Protein 4PED (pdb70)

Nearest PDB structures (foldseek):
  4ped-assembly1_A  TM=1.001E+00  e=1.021E-56  Homo sapiens
  7udq-assembly2_B  TM=9.264E-01  e=1.148E-46  Homo sapiens
  7udp-assembly1_A  TM=9.203E-01  e=2.666E-45  Homo sapiens
  7udq-assembly1_A  TM=9.128E-01  e=1.378E-44  Homo sapiens
  5yk2-assembly1_A  TM=6.974E-01  e=4.773E-14  Mycobacterium tuberculosis H37Rv

Sequence (372 aa):
ANAERIVRTLCKVRGAALKLGQLSIIQDDAFINPHLAKIFERVRQSADFPLKQKTLNNDLGPNWRDKLEYFEERPFAAASIGQVHLARKGGREVAKIQYPGVAQSINSSDVNNLAVLNSNLPEGLFPEHLIDVLRRELALECDYQREAACARKFRDLLKGHPFFYYVPEIVDELCSPHVLTTELVSGFPLDQAEGLSQEIRNEICYNILVLCLRELFEFHFQQTDPNWWSNFFYDPQQHKVALLDFGATREYDRSFTTDLYIQIIRAAADRDRETVRAKSIEKFLTGYEVKVEDAHLDAILILGEAFASDEPFDFGTQQSTTEKIHNLLIPVLRHRLVPPPEETYSLHRKGGS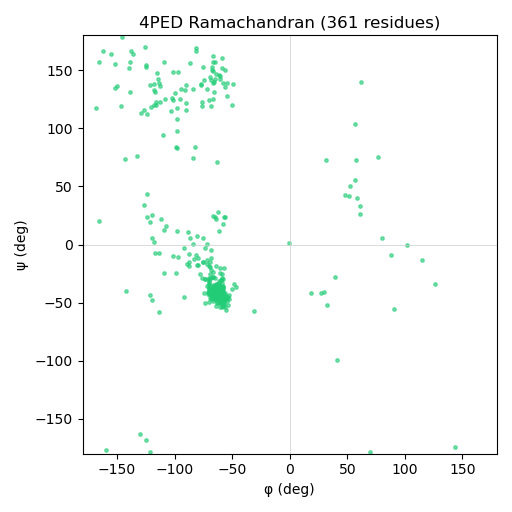FLICSSKLKARFPCKAFEEAYSNYCKRQ

Radius of gyration: 20.47 Å; Cα contacts (8 Å, |Δi|>4): 627; chains: 1; bounding box: 42×58×46 Å

Foldseek 3Di:
DDQVVLLVLCLVLQLLVVLLCLLVLAPALAHDNSRNVSNVSNWQCLQPDQVLPQCCVWVNPPPCVVFPFWASGFPTDDRQWTKTWTAVVGFIKMIFGRPPCLPCLLVSLVSNVSVVVVDGPLDDSVLVRPLSSVQSNQQQAQVVFLVLLVVVQVVCPPPLAEHEFAWDVVQDGSGTTMGGDDAAQQLSRCLPDDQVLLQVVLLVLVVVLLCCLQPVLKALSQPSSQWGQDPVSNHTYRYGRGPMDHDDCVVSVLVLQLLVCLLVVNLVSVLVSCCCVLPVNPDDPVSVLQSVLSNLSSVLQNDQFKDFLQDSVNLNSLSSSLSSSDDDPDDDDSVVSSVSNSSSSSNSSNSSRHIGHNNVSVVSVVVNVVVD

Structure (mmCIF, N/CA/C/O backbone):
data_4PED
#
_entry.id   4PED
#
_cell.length_a   148.671
_cell.length_b   54.557
_cell.length_c   45.009
_cell.angle_alpha   90.00
_cell.angle_beta   94.00
_cell.angle_gamma   90.00
#
_symmetry.space_group_name_H-M   'C 1 2 1'
#
loop_
_entity.id
_entity.type
_entity.pdbx_description
1 polymer 'Chaperone activity of bc1 complex-like, mitochondrial'
2 non-polymer 'SULFATE ION'
3 water water
#
loop_
_atom_site.group_PDB
_atom_site.id
_atom_site.type_symbol
_atom_site.label_atom_id
_atom_site.label_alt_id
_atom_site.label_comp_id
_atom_site.label_asym_id
_atom_site.label_entity_id
_atom_site.label_seq_id
_atom_site.pdbx_PDB_ins_code
_atom_site.Cartn_x
_atom_site.Cartn_y
_atom_site.Cartn_z
_atom_site.occupancy
_atom_site.B_iso_or_equiv
_atom_site.auth_seq_id
_atom_site.auth_comp_id
_atom_site.auth_asym_id
_atom_site.auth_atom_id
_atom_site.pdbx_PDB_model_num
ATOM 1 N N . ALA A 1 4 ? 66.053 22.355 37.699 1.00 31.36 258 ALA A N 1
ATOM 2 C CA . ALA A 1 4 ? 65.959 21.093 38.436 1.00 33.37 258 ALA A CA 1
ATOM 3 C C . ALA A 1 4 ? 67.001 20.088 37.924 1.00 31.38 258 ALA A C 1
ATOM 4 O O . ALA A 1 4 ? 67.344 20.136 36.752 1.00 23.49 258 ALA A O 1
ATOM 6 N N . ASN A 1 5 ? 67.501 19.186 38.781 1.00 25.11 259 ASN A N 1
ATOM 7 C CA . ASN A 1 5 ? 68.546 18.224 38.351 1.00 23.94 259 ASN A CA 1
ATOM 8 C C . ASN A 1 5 ? 68.082 17.140 37.385 1.00 23.41 259 ASN A C 1
ATOM 9 O O . ASN A 1 5 ? 67.183 16.349 37.695 1.00 23.54 259 ASN A O 1
ATOM 19 N N . ALA A 1 6 ? 68.752 17.040 36.240 1.00 16.96 260 ALA A N 1
ATOM 20 C CA . ALA A 1 6 ? 68.273 16.141 35.182 1.00 15.57 260 ALA A CA 1
ATOM 21 C C . ALA A 1 6 ? 68.238 14.650 35.520 1.00 14.39 260 ALA A C 1
ATOM 22 O O . ALA A 1 6 ? 67.233 13.990 35.224 1.00 13.90 260 ALA A O 1
ATOM 29 N N . GLU A 1 7 ? 69.316 14.083 36.061 1.00 12.31 261 GLU A N 1
ATOM 30 C CA . GLU A 1 7 ? 69.367 12.623 36.221 1.00 16.08 261 GLU A CA 1
ATOM 31 C C . GLU A 1 7 ? 68.375 12.150 37.307 1.00 12.63 261 GLU A C 1
ATOM 32 O O . GLU A 1 7 ? 67.853 11.047 37.221 1.00 11.56 261 GLU A O 1
ATOM 44 N N . ARG A 1 8 ? 68.116 13.004 38.300 1.00 15.37 262 ARG A N 1
ATOM 45 C CA . ARG A 1 8 ? 67.088 12.737 39.314 1.00 16.33 262 ARG A CA 1
ATOM 46 C C . ARG A 1 8 ? 65.689 12.620 38.665 1.00 13.94 262 ARG A C 1
ATOM 47 O O . ARG A 1 8 ? 64.923 11.683 38.948 1.00 16.75 262 ARG A O 1
ATOM 68 N N . ILE A 1 9 ? 65.359 13.562 37.789 1.00 13.26 263 ILE A N 1
ATOM 69 C CA . ILE A 1 9 ? 64.115 13.500 37.023 1.00 11.97 263 ILE A CA 1
ATOM 70 C C . ILE A 1 9 ? 64.094 12.254 36.119 1.00 12.86 263 ILE A C 1
ATOM 71 O O . ILE A 1 9 ? 63.073 11.529 36.060 1.00 10.69 263 ILE A O 1
ATOM 87 N N . VAL A 1 10 ? 65.205 11.982 35.428 1.00 11.65 264 VAL A N 1
ATOM 88 C CA . VAL A 1 10 ? 65.276 10.803 34.561 1.00 8.43 264 VAL A CA 1
ATOM 89 C C . VAL A 1 10 ? 65.000 9.523 35.348 1.00 8.73 264 VAL A C 1
ATOM 90 O O . VAL A 1 10 ? 64.219 8.692 34.911 1.00 10.77 264 VAL A O 1
ATOM 103 N N . ARG A 1 11 ? 65.620 9.397 36.518 1.00 9.45 265 ARG A N 1
ATOM 104 C CA . ARG A 1 11 ? 65.442 8.228 37.355 1.00 9.91 265 ARG A CA 1
ATOM 105 C C . ARG A 1 11 ? 63.971 8.072 37.754 1.00 10.30 265 ARG A C 1
ATOM 106 O O . ARG A 1 11 ? 63.429 6.967 37.693 1.00 14.30 265 ARG A O 1
ATOM 127 N N . THR A 1 12 ? 63.328 9.164 38.152 1.00 14.46 266 THR A N 1
ATOM 128 C CA . THR A 1 12 ? 61.919 9.057 38.542 1.00 10.87 266 THR A CA 1
ATOM 129 C C . THR A 1 12 ? 61.017 8.791 37.337 1.00 13.08 266 THR A C 1
ATOM 130 O O . THR A 1 12 ? 60.108 7.966 37.407 1.00 15.31 266 THR A O 1
ATOM 141 N N . LEU A 1 13 ? 61.262 9.448 36.212 1.00 12.58 267 LEU A N 1
ATOM 142 C CA . LEU A 1 13 ? 60.501 9.124 34.995 1.00 10.31 267 LEU A CA 1
ATOM 143 C C . LEU A 1 13 ? 60.679 7.673 34.518 1.00 15.07 267 LEU A C 1
ATOM 144 O O . LEU A 1 13 ? 59.743 7.070 33.994 1.00 10.61 267 LEU A O 1
ATOM 160 N N . CYS A 1 14 ? 61.865 7.097 34.685 1.00 10.37 268 CYS A N 1
ATOM 161 C CA . CYS A 1 14 ? 62.053 5.702 34.302 1.00 12.44 268 CYS A CA 1
ATOM 162 C C . CYS A 1 14 ? 61.117 4.731 35.052 1.00 11.85 268 CYS A C 1
ATOM 163 O O . CYS A 1 14 ? 60.711 3.737 34.478 1.00 13.53 268 CYS A O 1
ATOM 171 N N . LYS A 1 15 ? 60.727 5.027 36.297 1.00 10.44 269 LYS A N 1
ATOM 172 C CA . LYS A 1 15 ? 59.801 4.154 37.035 1.00 13.66 269 LYS A CA 1
ATOM 173 C C . LYS A 1 15 ? 58.400 4.152 36.400 1.00 14.60 269 LYS A C 1
ATOM 174 O O . LYS A 1 15 ? 57.626 3.217 36.602 1.00 13.82 269 LYS A O 1
ATOM 193 N N . VAL A 1 16 ? 58.093 5.218 35.671 1.00 12.44 270 VAL A N 1
ATOM 194 C CA . VAL A 1 16 ? 56.841 5.335 34.940 1.00 10.03 270 VAL A CA 1
ATOM 195 C C . VAL A 1 16 ? 57.094 5.606 33.444 1.00 8.89 270 VAL A C 1
ATOM 196 O O . VAL A 1 16 ? 56.440 6.436 32.818 1.00 7.89 270 VAL A O 1
ATOM 209 N N . ARG A 1 17 ? 58.042 4.889 32.869 1.00 8.36 271 ARG A N 1
ATOM 210 C CA . ARG A 1 17 ? 58.537 5.231 31.537 1.00 7.57 271 ARG A CA 1
ATOM 211 C C . ARG A 1 17 ? 57.451 5.099 30.470 1.00 7.50 271 ARG A C 1
ATOM 212 O O . ARG A 1 17 ? 57.406 5.884 29.527 1.00 7.87 271 ARG A O 1
ATOM 233 N N . GLY A 1 18 ? 56.543 4.136 30.624 1.00 9.06 272 GLY A N 1
ATOM 234 C CA . GLY A 1 18 ? 55.475 3.951 29.656 1.00 8.17 272 GLY A CA 1
ATOM 235 C C . GLY A 1 18 ? 54.597 5.173 29.557 1.00 8.33 272 GLY A C 1
ATOM 236 O O . GLY A 1 18 ? 54.348 5.706 28.460 1.00 8.34 272 GLY A O 1
ATOM 240 N N . ALA A 1 19 ? 54.157 5.652 30.717 1.00 8.09 273 ALA A N 1
ATOM 241 C CA . ALA A 1 19 ? 53.337 6.831 30.764 1.00 8.09 273 ALA A CA 1
ATOM 242 C C . ALA A 1 19 ? 54.117 8.059 30.263 1.00 7.91 273 ALA A C 1
ATOM 243 O O . ALA A 1 19 ? 53.587 8.885 29.521 1.00 7.54 273 ALA A O 1
ATOM 250 N N . ALA A 1 20 ? 55.364 8.198 30.709 1.00 7.22 274 ALA A N 1
ATOM 251 C CA . ALA A 1 20 ? 56.182 9.348 30.328 1.00 8.92 274 ALA A CA 1
ATOM 252 C C . ALA A 1 20 ? 56.362 9.453 28.813 1.00 6.53 274 ALA A C 1
ATOM 253 O O . ALA A 1 20 ? 56.124 10.506 28.226 1.00 8.19 274 ALA A O 1
ATOM 260 N N . LEU A 1 21 ? 56.837 8.382 28.186 1.00 6.54 275 LEU A N 1
ATOM 261 C CA . LEU A 1 21 ? 57.103 8.385 26.773 1.00 6.77 275 LEU A CA 1
ATOM 262 C C . LEU A 1 21 ? 55.825 8.545 25.944 1.00 6.63 275 LEU A C 1
ATOM 263 O O . LEU A 1 21 ? 55.846 9.217 24.904 1.00 6.64 275 LEU A O 1
ATOM 279 N N . LYS A 1 22 ? 54.732 7.931 26.371 1.00 7.00 276 LYS A N 1
ATOM 280 C CA . LYS A 1 22 ? 53.450 8.114 25.679 1.00 7.35 276 LYS A CA 1
ATOM 281 C C . LYS A 1 22 ? 53.034 9.576 25.727 1.00 7.25 276 LYS A C 1
ATOM 282 O O . LYS A 1 22 ? 52.634 10.157 24.721 1.00 7.36 276 LYS A O 1
ATOM 301 N N . LEU A 1 23 ? 53.139 10.201 26.892 1.00 7.14 277 LEU A N 1
ATOM 302 C CA . LEU A 1 23 ? 52.804 11.613 26.994 1.00 8.59 277 LEU A CA 1
ATOM 303 C C . LEU A 1 23 ? 53.724 12.452 26.096 1.00 8.76 277 LEU A C 1
ATOM 304 O O . LEU A 1 23 ? 53.293 13.404 25.443 1.00 7.49 277 LEU A O 1
ATOM 320 N N . GLY A 1 24 ? 54.997 12.088 26.065 1.00 7.57 278 GLY A N 1
ATOM 321 C CA . GLY A 1 24 ? 55.947 12.711 25.165 1.00 7.64 278 GLY A CA 1
ATOM 322 C C . GLY A 1 24 ? 55.528 12.716 23.711 1.00 8.86 278 GLY A C 1
ATOM 323 O O . GLY A 1 24 ? 55.701 13.700 23.000 1.00 8.59 278 GLY A O 1
ATOM 327 N N . GLN A 1 25 ? 54.997 11.585 23.263 1.00 6.63 279 GLN A N 1
ATOM 328 C CA . GLN A 1 25 ? 54.486 11.445 21.915 1.00 7.36 279 GLN A CA 1
ATOM 329 C C . GLN A 1 25 ? 53.274 12.354 21.687 1.00 9.62 279 GLN A C 1
ATOM 330 O O . GLN A 1 25 ? 53.166 13.025 20.648 1.00 9.00 279 GLN A O 1
ATOM 354 N N . LEU A 1 27 ? 52.483 15.127 23.320 1.00 7.40 281 LEU A N 1
ATOM 355 C CA . LEU A 1 27 ? 52.821 16.545 23.436 1.00 7.40 281 LEU A CA 1
ATOM 356 C C . LEU A 1 27 ? 53.934 16.995 22.515 1.00 7.19 281 LEU A C 1
ATOM 357 O O . LEU A 1 27 ? 54.351 18.153 22.548 1.00 8.62 281 LEU A O 1
ATOM 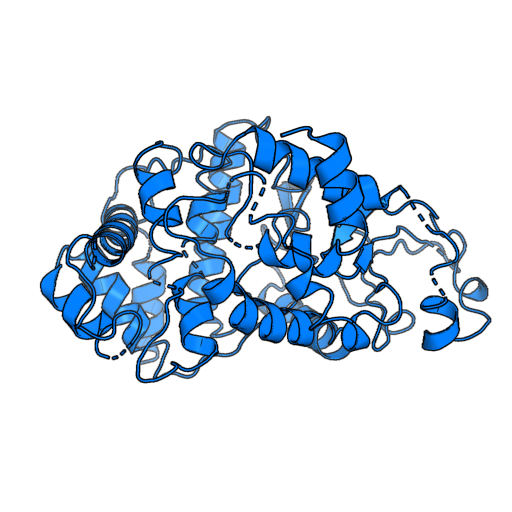373 N N . SER A 1 28 ? 54.441 16.067 21.699 1.00 7.51 282 SER A N 1
ATOM 374 C CA . SER A 1 28 ? 55.590 16.321 20.839 1.00 9.94 282 SER A CA 1
ATOM 375 C C . SER A 1 28 ? 56.803 16.889 21.610 1.00 6.91 282 SER A C 1
ATOM 376 O O . SER A 1 28 ? 57.427 17.875 21.199 1.00 6.97 282 SER A O 1
ATOM 384 N N . ILE A 1 29 ? 57.159 16.212 22.702 1.00 6.41 283 ILE A N 1
ATOM 385 C CA A ILE A 1 29 ? 58.338 16.553 23.472 0.47 7.71 283 ILE A CA 1
ATOM 386 C CA B ILE A 1 29 ? 58.344 16.551 23.470 0.53 8.25 283 ILE A CA 1
ATOM 387 C C . ILE A 1 29 ? 59.543 16.040 22.690 1.00 13.25 283 ILE A C 1
ATOM 388 O O . ILE A 1 29 ? 59.743 14.852 22.540 1.00 14.00 283 ILE A O 1
ATOM 417 N N . GLN A 1 30 ? 60.325 16.968 22.172 1.00 6.47 284 GLN A N 1
ATOM 418 C CA . GLN A 1 30 ? 61.430 16.661 21.289 1.00 9.32 284 GLN A CA 1
ATOM 419 C C . GLN A 1 30 ? 62.352 17.891 21.256 1.00 7.75 284 GLN A C 1
ATOM 420 O O . GLN A 1 30 ? 61.946 18.989 21.638 1.00 10.33 284 GLN A O 1
ATOM 434 N N . ASP A 1 31 ? 63.556 17.716 20.725 1.00 8.58 285 ASP A N 1
ATOM 435 C CA . ASP A 1 31 ? 64.509 18.812 20.617 1.00 8.22 285 ASP A CA 1
ATOM 436 C C . ASP A 1 31 ? 64.196 19.642 19.378 1.00 15.05 285 ASP A C 1
ATOM 437 O O . ASP A 1 31 ? 64.748 19.404 18.317 1.00 20.55 285 ASP A O 1
ATOM 446 N N . ASP A 1 32 ? 63.256 20.572 19.504 1.00 9.54 286 ASP A N 1
ATOM 447 C CA . ASP A 1 32 ? 62.953 21.508 18.430 1.00 12.81 286 ASP A CA 1
ATOM 448 C C . ASP A 1 32 ? 63.060 22.937 18.948 1.00 12.53 286 ASP A C 1
ATOM 449 O O . ASP A 1 32 ? 63.584 23.172 20.060 1.00 16.83 286 ASP A O 1
ATOM 458 N N . ALA A 1 33 ? 62.583 23.900 18.164 1.00 10.27 287 ALA A N 1
ATOM 459 C CA . ALA A 1 33 ? 62.746 25.322 18.540 1.00 17.58 287 ALA A CA 1
ATOM 460 C C . ALA A 1 33 ? 61.940 25.792 19.781 1.00 19.87 287 ALA A C 1
ATOM 461 O O . ALA A 1 33 ? 62.099 26.927 20.243 1.00 20.23 287 ALA A O 1
ATOM 468 N N . PHE A 1 34 ? 61.102 24.935 20.344 1.00 14.05 288 PHE A N 1
ATOM 469 C CA . PHE A 1 34 ? 60.089 25.391 21.295 1.00 10.14 288 PHE A CA 1
ATOM 470 C C . PHE A 1 34 ? 60.226 24.730 22.657 1.00 10.44 288 PHE A C 1
ATOM 471 O O . PHE A 1 34 ? 60.093 25.384 23.688 1.00 10.05 288 PHE A O 1
ATOM 488 N N . ILE A 1 35 ? 60.456 23.420 22.658 1.00 9.58 289 ILE A N 1
ATOM 489 C CA . ILE A 1 35 ? 60.488 22.652 23.890 1.00 7.85 289 ILE A CA 1
ATOM 490 C C . ILE A 1 35 ? 61.729 23.054 24.705 1.00 8.05 289 ILE A C 1
ATOM 491 O O . ILE A 1 35 ? 62.773 23.319 24.146 1.00 9.44 289 ILE A O 1
ATOM 507 N N . ASN A 1 36 ? 61.582 23.126 26.021 1.00 10.10 290 ASN A N 1
ATOM 508 C CA . ASN A 1 36 ? 62.708 23.335 26.929 1.00 12.65 290 ASN A CA 1
ATOM 509 C C . ASN A 1 36 ? 63.836 22.348 26.608 1.00 9.61 290 ASN A C 1
ATOM 510 O O . ASN A 1 36 ? 63.623 21.138 26.674 1.00 8.69 290 ASN A O 1
ATOM 521 N N . PRO A 1 37 ? 65.034 22.846 26.256 1.00 11.61 291 PRO A N 1
ATOM 522 C CA . PRO A 1 37 ? 66.073 21.891 25.832 1.00 9.05 291 PRO A CA 1
ATOM 523 C C . PRO A 1 37 ? 66.452 20.871 26.940 1.00 12.00 291 PRO A C 1
ATOM 524 O O . PRO A 1 37 ? 66.827 19.708 26.641 1.00 11.24 291 PRO A O 1
ATOM 535 N N . HIS A 1 38 ? 66.398 21.302 28.194 1.00 11.47 292 HIS A N 1
ATOM 536 C CA . HIS A 1 38 ? 66.643 20.373 29.306 1.00 13.93 292 HIS A CA 1
ATOM 537 C C . HIS A 1 38 ? 65.598 19.271 29.337 1.00 9.45 292 HIS A C 1
ATOM 538 O O . HIS A 1 38 ? 65.928 18.119 29.608 1.00 12.63 292 HIS A O 1
ATOM 552 N N . LEU A 1 39 ? 64.346 19.618 29.036 1.00 9.55 293 LEU A N 1
ATOM 553 C CA . LEU A 1 39 ? 63.273 18.626 29.013 1.00 8.20 293 LEU A CA 1
ATOM 554 C C . LEU A 1 39 ? 63.440 17.653 27.871 1.00 8.80 293 LEU A C 1
ATOM 555 O O . LEU A 1 39 ? 63.258 16.474 28.055 1.00 10.19 293 LEU A O 1
ATOM 571 N N . ALA A 1 40 ? 63.776 18.161 26.683 1.00 7.69 294 ALA A N 1
ATOM 572 C CA . ALA A 1 40 ? 63.990 17.307 25.534 1.00 8.80 294 ALA A CA 1
ATOM 573 C C . ALA A 1 40 ? 65.120 16.300 25.843 1.00 7.52 294 ALA A C 1
ATOM 574 O O . ALA A 1 40 ? 65.001 15.117 25.513 1.00 9.56 294 ALA A O 1
ATOM 581 N N . LYS A 1 41 ? 66.194 16.783 26.474 1.00 8.50 295 LYS A N 1
ATOM 582 C CA . LYS A 1 41 ? 67.343 15.915 26.748 1.00 10.18 295 LYS A CA 1
ATOM 583 C C . LYS A 1 41 ? 66.978 14.834 27.768 1.00 12.78 295 LYS A C 1
ATOM 584 O O . LYS A 1 41 ? 67.423 13.696 27.653 1.00 10.55 295 LYS A O 1
ATOM 603 N N . ILE A 1 42 ? 66.183 15.219 28.762 1.00 9.56 296 ILE A N 1
ATOM 604 C CA . ILE A 1 42 ? 65.669 14.289 29.770 1.00 12.05 296 ILE A CA 1
ATOM 605 C C . ILE A 1 42 ? 64.844 13.196 29.103 1.00 13.69 296 ILE A C 1
ATOM 606 O O . ILE A 1 42 ? 65.030 12.009 29.384 1.00 7.96 296 ILE A O 1
ATOM 622 N N . PHE A 1 43 ? 63.944 13.577 28.202 1.00 10.27 297 PHE A N 1
ATOM 623 C CA . PHE A 1 43 ? 63.152 12.568 27.518 1.00 8.00 297 PHE A CA 1
ATOM 624 C C . PHE A 1 43 ? 64.009 11.664 26.631 1.00 10.84 297 PHE A C 1
ATOM 625 O O . PHE A 1 43 ? 63.726 10.461 26.565 1.00 10.23 297 PHE A O 1
ATOM 642 N N . GLU A 1 44 ? 65.058 12.191 25.978 1.00 7.57 298 GLU A N 1
ATOM 643 C CA . GLU A 1 44 ? 65.988 11.330 25.245 1.00 9.34 298 GLU A CA 1
ATOM 644 C C . GLU A 1 44 ? 66.656 10.325 26.165 1.00 11.17 298 GLU A C 1
ATOM 645 O O . GLU A 1 44 ? 66.806 9.137 25.831 1.00 11.86 298 GLU A O 1
ATOM 657 N N . ARG A 1 45 ? 67.083 10.812 27.326 1.00 7.57 299 ARG A N 1
ATOM 658 C CA . ARG A 1 45 ? 67.691 9.932 28.315 1.00 7.97 299 ARG A CA 1
ATOM 659 C C . ARG A 1 45 ? 66.737 8.831 28.800 1.00 7.75 299 ARG A C 1
ATOM 660 O O . ARG A 1 45 ? 67.145 7.699 29.016 1.00 10.89 299 ARG A O 1
ATOM 681 N N . VAL A 1 46 ? 65.475 9.173 29.008 1.00 7.26 300 VAL A N 1
ATOM 682 C CA . VAL A 1 46 ? 64.489 8.177 29.419 1.00 8.06 300 VAL A CA 1
ATOM 683 C C . VAL A 1 46 ? 64.367 7.099 28.312 1.00 7.25 300 VAL A C 1
ATOM 684 O O . VAL A 1 46 ? 64.366 5.915 28.618 1.00 11.07 300 VAL A O 1
ATOM 697 N N . ARG A 1 47 ? 64.308 7.511 27.046 1.00 7.10 301 ARG A N 1
ATOM 698 C CA . ARG A 1 47 ? 64.249 6.558 25.943 1.00 8.69 301 ARG A CA 1
ATOM 699 C C . ARG A 1 47 ? 65.437 5.622 25.966 1.00 14.25 301 ARG A C 1
ATOM 700 O O . ARG A 1 47 ? 65.304 4.378 25.924 1.00 14.85 301 ARG A O 1
ATOM 721 N N . GLN A 1 48 ? 66.630 6.205 26.022 1.00 13.14 302 GLN A N 1
ATOM 722 C CA . GLN A 1 48 ? 67.819 5.359 25.956 1.00 13.10 302 GLN A CA 1
ATOM 723 C C . GLN A 1 48 ? 67.987 4.510 27.231 1.00 14.95 302 GLN A C 1
ATOM 724 O O . GLN A 1 48 ? 68.682 3.500 27.211 1.00 16.99 302 GLN A O 1
ATOM 738 N N . SER A 1 49 ? 67.335 4.901 28.327 1.00 14.70 303 SER A N 1
ATOM 739 C CA . SER A 1 49 ? 67.457 4.178 29.604 1.00 14.11 303 SER A CA 1
ATOM 740 C C . SER A 1 49 ? 66.664 2.882 29.604 1.00 18.26 303 SER A C 1
ATOM 741 O O . SER A 1 49 ? 66.577 2.214 30.629 1.00 22.17 303 SER A O 1
ATOM 749 N N . ALA A 1 50 ? 66.078 2.528 28.464 1.00 15.50 304 ALA A N 1
ATOM 750 C CA . ALA A 1 50 ? 65.494 1.199 28.321 1.00 28.06 304 ALA A CA 1
ATOM 751 C C . ALA A 1 50 ? 66.617 0.173 28.551 1.00 26.20 304 ALA A C 1
ATOM 752 O O . ALA A 1 50 ? 66.371 -0.953 28.982 1.00 21.27 304 ALA A O 1
ATOM 759 N N . ASP A 1 51 ? 67.851 0.603 28.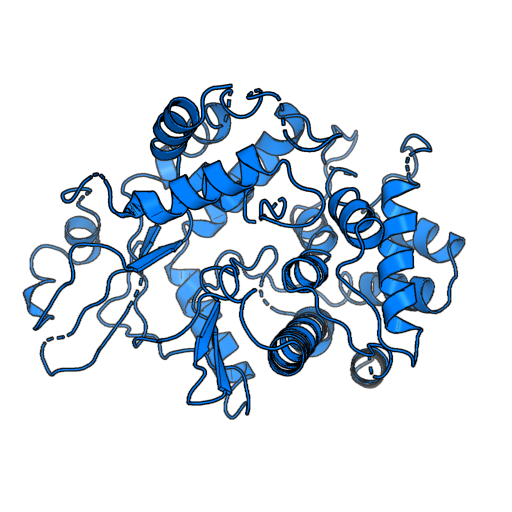292 1.00 18.19 305 ASP A N 1
ATOM 760 C CA . ASP A 1 51 ? 69.042 -0.229 28.492 1.00 21.62 305 ASP A CA 1
ATOM 761 C C . ASP A 1 51 ? 69.153 -0.704 29.941 1.00 35.69 305 ASP A C 1
ATOM 762 O O . ASP A 1 51 ? 69.688 -1.782 30.216 1.00 23.50 305 ASP A O 1
ATOM 771 N N . PHE A 1 52 ? 68.630 0.119 30.852 1.00 37.72 306 PHE A N 1
ATOM 772 C CA . PHE A 1 52 ? 68.787 -0.060 32.293 1.00 46.82 306 PHE A CA 1
ATOM 773 C C . PHE A 1 52 ? 67.601 -0.750 32.955 1.00 44.25 306 PHE A C 1
ATOM 774 O O . PHE A 1 52 ? 67.634 -0.993 34.157 1.00 44.95 306 PHE A O 1
ATOM 806 N N . PRO A 1 54 ? 65.207 -3.667 34.223 1.00 29.52 308 PRO A N 1
ATOM 807 C CA . PRO A 1 54 ? 65.509 -5.037 34.648 1.00 35.09 308 PRO A CA 1
ATOM 808 C C . PRO A 1 54 ? 65.234 -6.146 33.638 1.00 32.00 308 PRO A C 1
ATOM 809 O O . PRO A 1 54 ? 64.124 -6.303 33.111 1.00 29.76 308 PRO A O 1
ATOM 820 N N . LEU A 1 55 ? 66.301 -6.894 33.388 1.00 38.41 309 LEU A N 1
ATOM 821 C CA . LEU A 1 55 ? 66.267 -8.189 32.727 1.00 46.17 309 LEU A CA 1
ATOM 822 C C . LEU A 1 55 ? 64.994 -8.992 32.965 1.00 42.50 309 LEU A C 1
ATOM 823 O O . LEU A 1 55 ? 64.301 -9.392 32.026 1.00 36.16 309 LEU A O 1
ATOM 839 N N . LYS A 1 56 ? 64.694 -9.241 34.233 1.00 38.49 310 LYS A N 1
ATOM 840 C CA . LYS A 1 56 ? 63.769 -10.304 34.566 1.00 29.66 310 LYS A CA 1
ATOM 841 C C . LYS A 1 56 ? 62.347 -9.812 34.444 1.00 27.32 310 LYS A C 1
ATOM 842 O O . LYS A 1 56 ? 61.423 -10.607 34.429 1.00 27.03 310 LYS A O 1
ATOM 861 N N . GLN A 1 57 ? 62.178 -8.500 34.315 1.00 34.27 311 GLN A N 1
ATOM 862 C CA . GLN A 1 57 ? 60.896 -7.943 33.894 1.00 49.75 311 GLN A CA 1
ATOM 863 C C . GLN A 1 57 ? 60.573 -8.420 32.464 1.00 49.20 311 GLN A C 1
ATOM 864 O O . GLN A 1 57 ? 59.475 -8.929 32.228 1.00 35.84 311 GLN A O 1
ATOM 912 N N . LYS A 1 60 ? 59.710 -12.127 32.478 1.00 42.69 314 LYS A N 1
ATOM 913 C CA . LYS A 1 60 ? 58.368 -12.292 33.036 1.00 44.13 314 LYS A CA 1
ATOM 914 C C . LYS A 1 60 ? 57.335 -12.245 31.919 1.00 39.24 314 LYS A C 1
ATOM 915 O O . LYS A 1 60 ? 56.527 -13.163 31.768 1.00 29.22 314 LYS A O 1
ATOM 934 N N . THR A 1 61 ? 57.360 -11.168 31.139 1.00 34.66 315 THR A N 1
ATOM 935 C CA . THR A 1 61 ? 56.382 -11.000 30.074 1.00 33.13 315 THR A CA 1
ATOM 936 C C . THR A 1 61 ? 56.487 -12.185 29.092 1.00 36.60 315 THR A C 1
ATOM 937 O O . THR A 1 61 ? 55.471 -12.788 28.758 1.00 30.82 315 THR A O 1
ATOM 948 N N . LEU A 1 62 ? 57.703 -12.563 28.686 1.00 27.05 316 LEU A N 1
ATOM 949 C CA . LEU A 1 62 ? 57.885 -13.642 27.707 1.00 19.23 316 LEU A CA 1
ATOM 950 C C . LEU A 1 62 ? 57.410 -14.985 28.240 1.00 24.64 316 LEU A C 1
ATOM 951 O O . LEU A 1 62 ? 56.804 -15.787 27.505 1.00 24.16 316 LEU A O 1
ATOM 967 N N . ASN A 1 63 ? 57.735 -15.233 29.510 1.00 33.28 317 ASN A N 1
ATOM 968 C CA . ASN A 1 63 ? 57.217 -16.379 30.255 1.00 38.25 317 ASN A CA 1
ATOM 969 C C . ASN A 1 63 ? 55.699 -16.411 30.260 1.00 33.63 317 ASN A C 1
ATOM 970 O O . ASN A 1 63 ? 55.079 -17.398 29.854 1.00 24.23 317 ASN A O 1
ATOM 981 N N . ASN A 1 64 ? 55.093 -15.327 30.738 1.00 32.99 318 ASN A N 1
ATOM 982 C CA . ASN A 1 64 ? 53.641 -15.286 30.869 1.00 41.15 318 ASN A CA 1
ATOM 983 C C . ASN A 1 64 ? 52.956 -15.439 29.517 1.00 37.01 318 ASN A C 1
ATOM 984 O O . ASN A 1 64 ? 51.889 -16.040 29.428 1.00 34.31 318 ASN A O 1
ATOM 995 N N . ASP A 1 65 ? 53.572 -14.897 28.464 1.00 27.39 319 ASP A N 1
ATOM 996 C CA . ASP A 1 65 ? 52.875 -14.764 27.185 1.00 32.70 319 ASP A CA 1
ATOM 997 C C . ASP A 1 65 ? 53.084 -15.931 26.261 1.00 25.09 319 ASP A C 1
ATOM 998 O O . ASP A 1 65 ? 52.133 -16.385 25.658 1.00 30.49 319 ASP A O 1
ATOM 1007 N N . LEU A 1 66 ? 54.316 -16.408 26.111 1.00 33.39 320 LEU A N 1
ATOM 1008 C CA . LEU A 1 66 ? 54.492 -17.674 25.413 1.00 44.35 320 LEU A CA 1
ATOM 1009 C C . LEU A 1 66 ? 55.294 -18.688 26.231 1.00 47.25 320 LEU A C 1
ATOM 1010 O O . LEU A 1 66 ? 56.034 -19.500 25.678 1.00 48.25 320 LEU A O 1
ATOM 1026 N N . GLY A 1 67 ? 55.107 -18.643 27.550 1.00 47.61 321 GLY A N 1
ATOM 1027 C CA . GLY A 1 67 ? 55.489 -19.736 28.416 1.00 46.77 321 GLY A CA 1
ATOM 1028 C C . GLY A 1 67 ? 56.979 -19.910 28.546 1.00 53.00 321 GLY A C 1
ATOM 1029 O O . GLY A 1 67 ? 57.747 -19.147 27.964 1.00 54.41 321 GLY A O 1
ATOM 1033 N N . PRO A 1 68 ? 57.397 -20.925 29.320 1.00 52.25 322 PRO A N 1
ATOM 1034 C CA . PRO A 1 68 ? 58.759 -21.449 29.186 1.00 40.84 322 PRO A CA 1
ATOM 1035 C C . PRO A 1 68 ? 58.903 -21.915 27.757 1.00 32.95 322 PRO A C 1
ATOM 1036 O O . PRO A 1 68 ? 57.867 -22.184 27.143 1.00 51.83 322 PRO A O 1
ATOM 1047 N N . ASN A 1 69 ? 60.120 -22.060 27.254 1.00 30.51 323 ASN A N 1
ATOM 1048 C CA . ASN A 1 69 ? 60.340 -22.148 25.821 1.00 27.07 323 ASN A CA 1
ATOM 1049 C C . ASN A 1 69 ? 59.753 -20.905 25.188 1.00 43.95 323 ASN A C 1
ATOM 1050 O O . ASN A 1 69 ? 58.547 -20.679 25.113 1.00 66.44 323 ASN A O 1
ATOM 1061 N N . TRP A 1 70 ? 60.663 -20.036 24.840 1.00 45.91 324 TRP A N 1
ATOM 1062 C CA . TRP A 1 70 ? 60.478 -19.102 23.762 1.00 29.99 324 TRP A CA 1
ATOM 1063 C C . TRP A 1 70 ? 61.843 -19.065 23.163 1.00 19.91 324 TRP A C 1
ATOM 1064 O O . TRP A 1 70 ? 61.996 -19.038 21.937 1.00 27.64 324 TRP A O 1
ATOM 1085 N N . ARG A 1 71 ? 62.838 -19.070 24.057 1.00 25.77 325 ARG A N 1
ATOM 1086 C CA . ARG A 1 71 ? 64.231 -19.122 23.694 1.00 27.37 325 ARG A CA 1
ATOM 1087 C C . ARG A 1 71 ? 64.441 -20.197 22.652 1.00 19.57 325 ARG A C 1
ATOM 1088 O O . ARG A 1 71 ? 65.229 -20.016 21.719 1.00 26.84 325 ARG A O 1
ATOM 1109 N N . ASP A 1 72 ? 63.695 -21.296 22.809 1.00 30.83 326 ASP A N 1
ATOM 1110 C CA . ASP A 1 72 ? 63.719 -22.421 21.887 1.00 34.34 326 ASP A CA 1
ATOM 1111 C C . ASP A 1 72 ? 63.378 -22.016 20.454 1.00 33.75 326 ASP A C 1
ATOM 1112 O O . ASP A 1 72 ? 63.723 -22.725 19.521 1.00 26.43 326 ASP A O 1
ATOM 1121 N N . LYS A 1 73 ? 62.720 -20.878 20.257 1.00 38.08 327 LYS A N 1
ATOM 1122 C CA . LYS A 1 73 ? 62.475 -20.430 18.890 1.00 34.84 327 LYS A CA 1
ATOM 1123 C C . LYS A 1 73 ? 63.663 -19.735 18.238 1.00 37.29 327 LYS A C 1
ATOM 1124 O O . LYS A 1 73 ? 63.742 -19.655 17.007 1.00 27.38 327 LYS A O 1
ATOM 1143 N N . LEU A 1 74 ? 64.615 -19.301 19.057 1.00 25.44 328 LEU A N 1
ATOM 1144 C CA . LEU A 1 74 ? 65.631 -18.346 18.641 1.00 29.12 328 LEU A CA 1
ATOM 1145 C C . LEU A 1 74 ? 67.056 -18.921 18.604 1.00 24.34 328 LEU A C 1
ATOM 1146 O O . LEU A 1 74 ? 67.428 -19.715 19.473 1.00 26.86 328 LEU A O 1
ATOM 1162 N N . GLU A 1 75 ? 67.815 -18.557 17.567 1.00 22.02 329 GLU A N 1
ATOM 1163 C CA . GLU A 1 75 ? 69.279 -18.658 17.546 1.00 23.71 329 GLU A CA 1
ATOM 1164 C C . GLU A 1 75 ? 69.938 -17.640 18.479 1.00 25.91 329 GLU A C 1
ATOM 1165 O O . GLU A 1 75 ? 71.009 -17.863 19.022 1.00 19.16 329 GLU A O 1
ATOM 1177 N N . TYR A 1 76 ? 69.314 -16.471 18.578 1.00 19.77 330 TYR A N 1
ATOM 1178 C CA . TYR A 1 76 ? 69.911 -15.331 19.249 1.00 16.17 330 TYR A CA 1
ATOM 1179 C C . TYR A 1 76 ? 68.811 -14.443 19.802 1.00 15.49 330 TYR A C 1
ATOM 1180 O O . TYR A 1 76 ? 67.825 -14.174 19.115 1.00 15.10 330 TYR A O 1
ATOM 1198 N N . PHE A 1 77 ? 68.973 -14.002 21.051 1.00 15.41 331 PHE A N 1
ATOM 1199 C CA . PHE A 1 77 ? 68.083 -12.988 21.632 1.00 14.75 331 PHE A CA 1
ATOM 1200 C C . PHE A 1 77 ? 68.949 -11.879 22.237 1.00 14.36 331 PHE A C 1
ATOM 1201 O O . PHE A 1 77 ? 69.660 -12.111 23.209 1.00 14.78 331 PHE A O 1
ATOM 1218 N N . GLU A 1 78 ? 68.896 -10.694 21.656 1.00 13.64 332 GLU A N 1
ATOM 1219 C CA . GLU A 1 78 ? 69.701 -9.565 22.181 1.00 13.32 332 GLU A CA 1
ATOM 1220 C C . GLU A 1 78 ? 69.033 -9.017 23.454 1.00 13.12 332 GLU A C 1
ATOM 1221 O O . GLU A 1 78 ? 67.914 -8.522 23.420 1.00 12.68 332 GLU A O 1
ATOM 1233 N N . GLU A 1 79 ? 69.744 -9.068 24.568 1.00 13.49 333 GLU A N 1
ATOM 1234 C CA . GLU A 1 79 ? 69.164 -8.756 25.863 1.00 13.50 333 GLU A CA 1
ATOM 1235 C C . GLU A 1 79 ? 69.060 -7.259 26.132 1.00 16.14 333 GLU A C 1
ATOM 1236 O O . GLU A 1 79 ? 68.302 -6.837 26.994 1.00 13.17 333 GLU A O 1
ATOM 1248 N N . ARG A 1 80 ? 69.806 -6.451 25.374 1.00 13.57 334 ARG A N 1
ATOM 1249 C CA . ARG A 1 80 ? 69.684 -5.002 25.436 1.00 13.27 334 ARG A CA 1
ATOM 1250 C C . ARG A 1 80 ? 68.739 -4.554 24.336 1.00 11.37 334 ARG A C 1
ATOM 1251 O O . ARG A 1 80 ? 68.966 -4.865 23.193 1.00 11.35 334 ARG A O 1
ATOM 1272 N N . PRO A 1 81 ? 67.674 -3.816 24.666 1.00 10.96 335 PRO A N 1
ATOM 1273 C CA . PRO A 1 81 ? 66.804 -3.366 23.573 1.00 10.46 335 PRO A CA 1
ATOM 1274 C C . PRO A 1 81 ? 67.496 -2.357 22.653 1.00 10.16 335 PRO A C 1
ATOM 1275 O O . PRO A 1 81 ? 68.347 -1.596 23.156 1.00 10.19 335 PRO A O 1
ATOM 1286 N N . PHE A 1 82 ? 67.102 -2.267 21.383 1.00 9.91 336 PHE A N 1
ATOM 1287 C CA . PHE A 1 82 ? 67.696 -1.264 20.490 1.00 9.69 336 PHE A CA 1
ATOM 1288 C C . PHE A 1 82 ? 66.790 -0.049 20.308 1.00 11.54 336 PHE A C 1
ATOM 1289 O O . PHE A 1 82 ? 67.227 0.973 19.782 1.00 9.06 336 PHE A O 1
ATOM 1306 N N . ALA A 1 83 ? 65.551 -0.143 20.782 1.00 11.09 337 ALA A N 1
ATOM 1307 C CA . ALA A 1 83 ? 64.627 0.968 20.747 1.00 12.13 337 ALA A CA 1
ATOM 1308 C C . ALA A 1 83 ? 63.619 0.884 21.884 1.00 10.54 337 ALA A C 1
ATOM 1309 O O . ALA A 1 83 ? 63.310 -0.197 22.395 1.00 10.77 337 ALA A O 1
ATOM 1316 N N . ALA A 1 84 ? 63.092 2.045 22.242 1.00 11.76 338 ALA A N 1
ATOM 1317 C CA . ALA A 1 84 ? 61.955 2.152 23.173 1.00 11.93 338 ALA A CA 1
ATOM 1318 C C . ALA A 1 84 ? 60.658 2.410 22.426 1.00 14.11 338 ALA A C 1
ATOM 1319 O O . ALA A 1 84 ? 60.627 3.123 21.430 1.00 15.99 338 ALA A O 1
ATOM 1326 N N . ALA A 1 85 ? 59.562 1.905 22.978 1.00 11.54 339 ALA A N 1
ATOM 1327 C CA . ALA A 1 85 ? 58.230 2.101 22.428 1.00 17.76 339 ALA A CA 1
ATOM 1328 C C . ALA A 1 85 ? 57.231 2.250 23.591 1.00 12.39 339 ALA A C 1
ATOM 1329 O O . ALA A 1 85 ? 56.450 1.335 23.881 1.00 11.26 339 ALA A O 1
ATOM 1336 N N . SER A 1 86 ? 57.296 3.411 24.243 1.00 11.50 340 SER A N 1
ATOM 1337 C CA . SER A 1 86 ? 56.509 3.742 25.438 1.00 18.33 340 SER A CA 1
ATOM 1338 C C . SER A 1 86 ? 56.408 2.573 26.432 1.00 8.38 340 SER A C 1
ATOM 1339 O O . SER A 1 86 ? 57.360 2.353 27.194 1.00 11.44 340 SER A O 1
ATOM 1347 N N . ILE A 1 87 ? 55.302 1.824 26.422 1.00 9.36 341 ILE A N 1
ATOM 1348 C CA . ILE A 1 87 ? 55.086 0.791 27.434 1.00 10.08 341 ILE A CA 1
ATOM 1349 C C . ILE A 1 87 ? 55.827 -0.520 27.150 1.00 9.72 341 ILE A C 1
ATOM 1350 O O . ILE A 1 87 ? 55.596 -1.537 27.828 1.00 11.41 341 ILE A O 1
ATOM 1366 N N . GLY A 1 88 ? 56.673 -0.508 26.120 1.00 11.72 342 GLY A N 1
ATOM 1367 C CA . GLY A 1 88 ? 57.504 -1.666 25.814 1.00 13.17 342 GLY A CA 1
ATOM 1368 C C . GLY A 1 88 ? 58.852 -1.248 25.273 1.00 9.39 342 GLY A C 1
ATOM 1369 O O . GLY A 1 88 ? 59.144 -0.068 25.161 1.00 9.43 342 GLY A O 1
ATOM 1373 N N . GLN A 1 89 ? 59.699 -2.229 24.986 1.00 11.82 343 GLN A N 1
ATOM 1374 C CA . GLN A 1 89 ? 60.966 -1.944 24.336 1.00 15.46 343 GLN A CA 1
ATOM 1375 C C . GLN A 1 89 ? 61.197 -3.016 23.309 1.00 11.95 343 GLN A C 1
ATOM 1376 O O . GLN A 1 89 ? 60.630 -4.104 23.414 1.00 9.98 343 GLN A O 1
ATOM 1390 N N . VAL A 1 90 ? 62.015 -2.693 22.310 1.00 9.40 344 VAL A N 1
ATOM 1391 C CA . VAL A 1 90 ? 62.180 -3.548 21.155 1.00 9.57 344 VAL A CA 1
ATOM 1392 C C . VAL A 1 90 ? 63.544 -4.229 21.148 1.00 9.96 344 VAL A C 1
ATOM 1393 O O . VAL A 1 90 ? 64.582 -3.548 21.241 1.00 9.86 344 VAL A O 1
ATOM 1406 N N . HIS A 1 91 ? 63.526 -5.567 21.047 1.00 10.45 345 HIS A N 1
ATOM 1407 C CA . HIS A 1 91 ? 64.754 -6.381 21.052 1.00 10.93 345 HIS A CA 1
ATOM 1408 C C . HIS A 1 91 ? 64.982 -7.047 19.718 1.00 11.10 345 HIS A C 1
ATOM 1409 O O . HIS A 1 91 ? 64.056 -7.624 19.138 1.00 11.43 345 HIS A O 1
ATOM 1423 N N . LEU A 1 92 ? 66.220 -7.022 19.257 1.00 11.24 346 LEU A N 1
ATOM 1424 C CA . LEU A 1 92 ? 66.643 -7.820 18.107 1.00 11.57 346 LEU A CA 1
ATOM 1425 C C . LEU A 1 92 ? 66.720 -9.302 18.490 1.00 12.27 346 LEU A C 1
ATOM 1426 O O . LEU A 1 92 ? 67.220 -9.663 19.553 1.00 12.60 346 LEU A O 1
ATOM 1442 N N . ALA A 1 93 ? 66.160 -10.159 17.636 1.00 12.55 347 ALA A N 1
ATOM 1443 C CA . ALA A 1 93 ? 66.334 -11.593 17.778 1.00 13.32 347 ALA A CA 1
ATOM 1444 C C . ALA A 1 93 ? 66.570 -12.237 16.415 1.00 13.64 347 ALA A C 1
ATOM 1445 O O . ALA A 1 93 ? 66.354 -11.632 15.370 1.00 13.42 347 ALA A O 1
ATOM 1452 N N . ARG A 1 94 ? 67.012 -13.495 16.453 1.00 15.07 348 ARG A N 1
ATOM 1453 C CA . ARG A 1 94 ? 67.170 -14.287 15.249 1.00 25.85 348 ARG A CA 1
ATOM 1454 C C . ARG A 1 94 ? 66.462 -15.592 15.523 1.00 26.94 348 ARG A C 1
ATOM 1455 O O . ARG A 1 94 ? 66.750 -16.245 16.519 1.00 19.22 348 ARG A O 1
ATOM 1486 N N . LYS A 1 96 ? 65.216 -19.536 15.260 1.00 28.34 350 LYS A N 1
ATOM 1487 C CA . LYS A 1 96 ? 65.881 -20.790 14.928 1.00 42.70 350 LYS A CA 1
ATOM 1488 C C . LYS A 1 96 ? 65.682 -20.833 13.425 1.00 44.02 350 LYS A C 1
ATOM 1489 O O . LYS A 1 96 ? 64.534 -20.788 12.941 1.00 30.87 350 LYS A O 1
ATOM 1508 N N . GLY A 1 97 ? 66.791 -20.776 12.689 1.00 32.13 351 GLY A N 1
ATOM 1509 C CA . GLY A 1 97 ? 66.699 -20.612 11.250 1.00 29.74 351 GLY A CA 1
ATOM 1510 C C . GLY A 1 97 ? 67.477 -19.471 10.620 1.00 39.39 351 GLY A C 1
ATOM 1511 O O . GLY A 1 97 ? 67.914 -19.619 9.481 1.00 32.69 351 GLY A O 1
ATOM 1515 N N . GLY A 1 98 ? 67.620 -18.336 11.318 1.00 30.12 352 GLY A N 1
ATOM 1516 C CA . GLY A 1 98 ? 68.400 -17.208 10.815 1.00 31.88 352 GLY A CA 1
ATOM 1517 C C . GLY A 1 98 ? 67.595 -15.936 10.534 1.00 29.23 352 GLY A C 1
ATOM 1518 O O . GLY A 1 98 ? 68.154 -14.853 10.328 1.00 30.83 352 GLY A O 1
ATOM 1522 N N . ARG A 1 99 ? 66.282 -16.065 10.504 1.00 20.94 353 ARG A N 1
ATOM 1523 C CA . ARG A 1 99 ? 65.444 -14.908 10.189 1.00 19.10 353 ARG A CA 1
ATOM 1524 C C . ARG A 1 99 ? 65.546 -13.866 11.294 1.00 14.54 353 ARG A C 1
ATOM 1525 O O . ARG A 1 99 ? 65.274 -14.161 12.452 1.00 20.88 353 ARG A O 1
ATOM 1546 N N . GLU A 1 100 ? 65.905 -12.647 10.909 1.00 16.89 354 GLU A N 1
ATOM 1547 C CA . GLU A 1 100 ? 66.035 -11.548 11.863 1.00 16.43 354 GLU A CA 1
ATOM 1548 C C . GLU A 1 100 ? 64.707 -10.872 12.150 1.00 16.94 354 GLU A C 1
ATOM 1549 O O . GLU A 1 100 ? 63.959 -10.544 11.234 1.00 13.44 354 GLU A O 1
ATOM 1561 N N . VAL A 1 101 ? 64.445 -10.640 13.434 1.00 12.55 355 VAL A N 1
ATOM 1562 C CA . VAL A 1 101 ? 63.183 -10.075 13.859 1.00 12.12 355 VAL A CA 1
ATOM 1563 C C . VAL A 1 101 ? 63.400 -8.999 14.895 1.00 11.61 355 VAL A C 1
ATOM 1564 O O . VAL A 1 101 ? 64.487 -8.886 15.469 1.00 11.67 355 VAL A O 1
ATOM 1577 N N . ALA A 1 102 ? 62.347 -8.212 15.097 1.00 11.14 356 ALA A N 1
ATOM 1578 C CA . ALA A 1 102 ? 62.295 -7.183 16.126 1.00 10.69 356 ALA A CA 1
ATOM 1579 C C . ALA A 1 102 ? 61.109 -7.500 17.031 1.00 10.76 356 ALA A C 1
ATOM 1580 O O . ALA A 1 102 ? 59.974 -7.467 16.586 1.00 10.67 356 ALA A O 1
ATOM 1597 N N . LYS A 1 104 ? 58.930 -6.475 20.125 1.00 10.45 358 LYS A N 1
ATOM 1598 C CA . LYS A 1 104 ? 58.512 -5.449 21.050 1.00 10.11 358 LYS A CA 1
ATOM 1599 C C . LYS A 1 104 ? 57.748 -6.097 22.224 1.00 10.56 358 LYS A C 1
ATOM 1600 O O . LYS A 1 104 ? 56.692 -6.707 22.046 1.00 10.84 358 LYS A O 1
ATOM 1619 N N . ILE A 1 105 ? 58.322 -5.945 23.405 1.00 10.69 359 ILE A N 1
ATOM 1620 C CA . ILE A 1 105 ? 57.907 -6.629 24.628 1.00 11.26 359 ILE A CA 1
ATOM 1621 C C . ILE A 1 105 ? 57.416 -5.600 25.655 1.00 11.98 359 ILE A C 1
ATOM 1622 O O . ILE A 1 105 ? 58.126 -4.668 26.009 1.00 10.69 359 ILE A O 1
ATOM 1638 N N . GLN A 1 106 ? 56.172 -5.776 26.095 1.00 13.41 360 GLN A N 1
ATOM 1639 C CA . GLN A 1 106 ? 55.574 -4.912 27.105 1.00 17.51 360 GLN A CA 1
ATOM 1640 C C . GLN A 1 106 ? 56.203 -5.109 28.478 1.00 18.06 360 GLN A C 1
ATOM 1641 O O . GLN A 1 106 ? 56.557 -6.228 28.854 1.00 19.66 360 GLN A O 1
ATOM 1655 N N . TYR A 1 107 ? 56.334 -4.029 29.245 1.00 18.85 361 TYR A N 1
ATOM 1656 C CA . TYR A 1 107 ? 56.657 -4.165 30.665 1.00 19.70 361 TYR A CA 1
ATOM 1657 C C . TYR A 1 107 ? 55.505 -4.867 31.372 1.00 21.91 361 TYR A C 1
ATOM 1658 O O . TYR A 1 107 ? 54.335 -4.666 31.017 1.00 20.97 361 TYR A O 1
ATOM 1676 N N . PRO A 1 108 ? 55.826 -5.737 32.348 1.00 23.32 362 PRO A N 1
ATOM 1677 C CA . PRO A 1 108 ? 54.770 -6.433 33.090 1.00 26.32 362 PRO A CA 1
ATOM 1678 C C . PRO A 1 108 ? 53.836 -5.491 33.848 1.00 26.69 362 PRO A C 1
ATOM 1679 O O . PRO A 1 108 ? 54.292 -4.487 34.394 1.00 24.77 362 PRO A O 1
ATOM 1690 N N . GLY A 1 109 ? 52.552 -5.835 33.884 1.00 25.68 363 GLY A N 1
ATOM 1691 C CA . GLY A 1 109 ? 51.576 -5.141 34.703 1.00 28.65 363 GLY A CA 1
ATOM 1692 C C . GLY A 1 109 ? 51.367 -3.671 34.415 1.00 30.65 363 GLY A C 1
ATOM 1693 O O . GLY A 1 109 ? 50.964 -2.947 35.304 1.00 24.17 363 GLY A O 1
ATOM 1697 N N . VAL A 1 110 ? 51.631 -3.216 33.191 1.00 29.28 364 VAL A N 1
ATOM 1698 C CA . VAL A 1 110 ? 51.442 -1.804 32.882 1.00 17.18 364 VAL A CA 1
ATOM 1699 C C . VAL A 1 110 ? 49.956 -1.496 32.914 1.00 17.19 364 VAL A C 1
ATOM 1700 O O . VAL A 1 110 ? 49.526 -0.463 33.410 1.00 22.64 364 VAL A O 1
ATOM 1713 N N . ALA A 1 111 ? 49.150 -2.407 32.417 1.00 26.98 365 ALA A N 1
ATOM 1714 C CA . ALA A 1 111 ? 47.722 -2.143 32.358 1.00 31.83 365 ALA A CA 1
ATOM 1715 C C . ALA A 1 111 ? 47.157 -1.892 33.758 1.00 29.60 365 ALA A C 1
ATOM 1716 O O . ALA A 1 111 ? 46.225 -1.118 33.935 1.00 40.89 365 ALA A O 1
ATOM 1723 N N . GLN A 1 112 ? 47.756 -2.512 34.764 1.00 26.89 366 GLN A N 1
ATOM 1724 C CA . GLN A 1 112 ? 47.209 -2.441 36.113 1.00 22.42 366 GLN A CA 1
ATOM 1725 C C . GLN A 1 112 ? 47.693 -1.233 36.916 1.00 25.23 366 GLN A C 1
ATOM 1726 O O . GLN A 1 112 ? 47.051 -0.872 37.904 1.00 29.97 366 GLN A O 1
ATOM 1740 N N . SER A 1 113 ? 48.797 -0.600 36.496 1.00 17.51 367 SER A N 1
ATOM 1741 C CA . SER A 1 113 ? 49.329 0.564 37.214 1.00 17.69 367 SER A CA 1
ATOM 1742 C C . SER A 1 113 ? 49.099 1.882 36.465 1.00 22.33 367 SER A C 1
ATOM 1743 O O . SER A 1 113 ? 49.702 2.883 36.813 1.00 17.34 367 SER A O 1
ATOM 1751 N N . ILE A 1 114 ? 48.209 1.896 35.468 1.00 12.81 368 ILE A N 1
ATOM 1752 C CA . ILE A 1 114 ? 48.012 3.106 34.672 1.00 13.35 368 ILE A CA 1
ATOM 1753 C C . ILE A 1 114 ? 47.622 4.332 35.517 1.00 18.29 368 ILE A C 1
ATOM 1754 O O . ILE A 1 114 ? 48.222 5.399 35.369 1.00 13.05 368 ILE A O 1
ATOM 1770 N N . ASN A 1 115 ? 46.625 4.211 36.387 1.00 15.66 369 ASN A N 1
ATOM 1771 C CA . ASN A 1 115 ? 46.167 5.416 37.085 1.00 14.48 369 ASN A CA 1
ATOM 1772 C C . ASN A 1 115 ? 47.263 6.000 37.986 1.00 13.20 369 ASN A C 1
ATOM 1773 O O . ASN A 1 115 ? 47.508 7.204 37.961 1.00 20.65 369 ASN A O 1
ATOM 1784 N N . SER A 1 116 ? 47.918 5.152 38.767 1.00 14.03 370 SER A N 1
ATOM 1785 C CA A SER A 1 116 ? 48.953 5.628 39.688 0.49 15.72 370 SER A CA 1
ATOM 1786 C CA B SER A 1 116 ? 48.941 5.637 39.685 0.51 15.61 370 SER A CA 1
ATOM 1787 C C . SER A 1 116 ? 50.197 6.070 38.935 1.00 12.64 370 SER A C 1
ATOM 1788 O O . SER A 1 116 ? 50.884 7.011 39.332 1.00 13.04 370 SER A O 1
ATOM 1801 N N . ASP A 1 117 ? 50.490 5.412 37.829 1.00 12.15 371 ASP A N 1
ATOM 1802 C CA . ASP A 1 117 ? 51.642 5.845 37.041 1.00 11.53 371 ASP A CA 1
ATOM 1803 C C . ASP A 1 117 ? 51.421 7.209 36.405 1.00 10.98 371 ASP A C 1
ATOM 1804 O O . ASP A 1 117 ? 52.314 8.036 36.410 1.00 10.75 371 ASP A O 1
ATOM 1813 N N . VAL A 1 118 ? 50.244 7.440 35.828 1.00 10.82 372 VAL A N 1
ATOM 1814 C CA . VAL A 1 118 ? 49.940 8.751 35.290 1.00 10.40 372 VAL A CA 1
ATOM 1815 C C . VAL A 1 118 ? 49.963 9.797 36.422 1.00 12.47 372 VAL A C 1
ATOM 1816 O O . VAL A 1 118 ? 50.492 10.883 36.236 1.00 10.48 372 VAL A O 1
ATOM 1829 N N . ASN A 1 119 ? 49.435 9.442 37.586 1.00 13.74 373 ASN A N 1
ATOM 1830 C CA . ASN A 1 119 ? 49.474 10.324 38.771 1.00 17.33 373 ASN A CA 1
ATOM 1831 C C . ASN A 1 119 ? 50.898 10.774 39.117 1.00 20.48 373 ASN A C 1
ATOM 1832 O O . ASN A 1 119 ? 51.194 11.968 39.340 1.00 15.10 373 ASN A O 1
ATOM 1843 N N . ASN A 1 1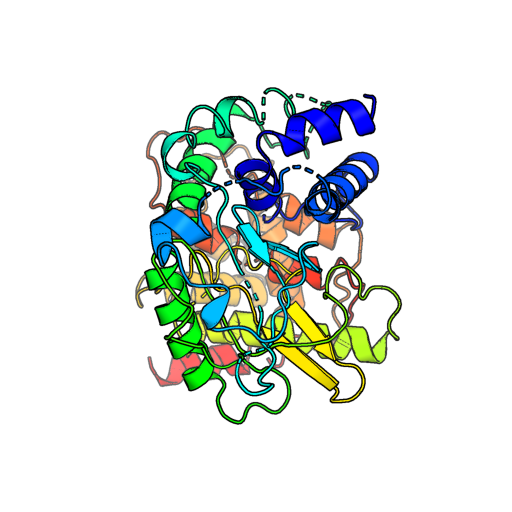20 ? 51.791 9.792 39.154 1.00 15.07 374 ASN A N 1
ATOM 1844 C CA . ASN A 1 120 ? 53.180 10.015 39.546 1.00 11.94 374 ASN A CA 1
ATOM 1845 C C . ASN A 1 120 ? 53.929 10.845 38.492 1.00 13.49 374 ASN A C 1
ATOM 1846 O O . ASN A 1 120 ? 54.704 11.769 38.798 1.00 13.79 374 ASN A O 1
ATOM 1857 N N . LEU A 1 121 ? 53.653 10.550 37.221 1.00 10.72 375 LEU A N 1
ATOM 1858 C CA . LEU A 1 121 ? 54.244 11.292 36.138 1.00 10.18 375 LEU A CA 1
ATOM 1859 C C . LEU A 1 121 ? 53.940 12.788 36.235 1.00 10.17 375 LEU A C 1
ATOM 1860 O O . LEU A 1 121 ? 54.831 13.613 36.054 1.00 12.77 375 LEU A O 1
ATOM 1896 N N . ALA A 1 123 ? 53.186 14.469 38.924 1.00 11.36 377 ALA A N 1
ATOM 1897 C CA . ALA A 1 123 ? 53.897 15.029 40.062 1.00 11.90 377 ALA A CA 1
ATOM 1898 C C . ALA A 1 123 ? 55.307 15.480 39.625 1.00 11.70 377 ALA A C 1
ATOM 1899 O O . ALA A 1 123 ? 55.727 16.633 39.843 1.00 11.89 377 ALA A O 1
ATOM 1906 N N . VAL A 1 124 ? 56.022 14.571 38.980 1.00 11.38 378 VAL A N 1
ATOM 1907 C CA . VAL A 1 124 ? 57.381 14.862 38.533 1.00 11.25 378 VAL A CA 1
ATOM 1908 C C . VAL A 1 124 ? 57.418 15.989 37.540 1.00 10.90 378 VAL A C 1
ATOM 1909 O O . VAL A 1 124 ? 58.248 16.899 37.655 1.00 11.10 378 VAL A O 1
ATOM 1922 N N . LEU A 1 125 ? 56.531 15.943 36.556 1.00 11.30 379 LEU A N 1
ATOM 1923 C CA . LEU A 1 125 ? 56.512 17.024 35.576 1.00 10.18 379 LEU A CA 1
ATOM 1924 C C . LEU A 1 125 ? 56.087 18.374 36.160 1.00 10.55 379 LEU A C 1
ATOM 1925 O O . LEU A 1 125 ? 56.608 19.433 35.745 1.00 12.30 379 LEU A O 1
ATOM 1941 N N . ASN A 1 126 ? 55.173 18.352 37.125 1.00 10.88 380 ASN A N 1
ATOM 1942 C CA . ASN A 1 126 ? 54.727 19.581 37.756 1.00 12.50 380 ASN A CA 1
ATOM 1943 C C . ASN A 1 126 ? 55.901 20.225 38.495 1.00 11.78 380 ASN A C 1
ATOM 1944 O O . ASN A 1 126 ? 56.164 21.432 38.336 1.00 13.18 380 ASN A O 1
ATOM 1965 N N . SER A 1 128 ? 59.048 19.805 37.997 1.00 12.30 382 SER A N 1
ATOM 1966 C CA . SER A 1 128 ? 60.159 20.168 37.102 1.00 13.58 382 SER A CA 1
ATOM 1967 C C . SER A 1 128 ? 60.098 21.624 36.644 1.00 16.73 382 SER A C 1
ATOM 1968 O O . SER A 1 128 ? 61.149 22.213 36.309 1.00 12.04 382 SER A O 1
ATOM 1976 N N . ASN A 1 129 ? 58.881 22.176 36.592 1.00 13.73 383 ASN A N 1
ATOM 1977 C CA . ASN A 1 129 ? 58.617 23.508 36.039 1.00 14.74 383 ASN A CA 1
ATOM 1978 C C . ASN A 1 129 ? 59.089 23.643 34.569 1.00 14.84 383 ASN A C 1
ATOM 1979 O O . ASN A 1 129 ? 59.451 24.747 34.128 1.00 21.90 383 ASN A O 1
ATOM 1999 N N . LEU A 1 131 ? 57.238 22.001 31.906 1.00 23.00 385 LEU A N 1
ATOM 2000 C CA . LEU A 1 131 ? 56.093 21.753 30.997 1.00 13.82 385 LEU A CA 1
ATOM 2001 C C . LEU A 1 131 ? 55.843 22.993 30.125 1.00 10.17 385 LEU A C 1
ATOM 2002 O O . LEU A 1 131 ? 55.943 24.125 30.619 1.00 16.43 385 LEU A O 1
ATOM 2018 N N . PRO A 1 132 ? 55.527 22.795 28.830 1.00 13.47 386 PRO A N 1
ATOM 2019 C CA . PRO A 1 132 ? 55.206 23.984 28.013 1.00 15.00 386 PRO A CA 1
ATOM 2020 C C . PRO A 1 132 ? 54.068 24.847 28.577 1.00 19.74 386 PRO A C 1
ATOM 2021 O O . PRO A 1 132 ? 53.177 24.337 29.254 1.00 16.80 386 PRO A O 1
ATOM 2032 N N . GLU A 1 133 ? 54.118 26.148 28.302 1.00 19.11 387 GLU A N 1
ATOM 2033 C CA . GLU A 1 133 ? 53.090 27.085 28.735 1.00 22.01 387 GLU A CA 1
ATOM 2034 C C . GLU A 1 133 ? 51.690 26.591 28.401 1.00 18.00 387 GLU A C 1
ATOM 2035 O O . GLU A 1 133 ? 51.445 26.058 27.314 1.00 18.19 387 GLU A O 1
ATOM 2047 N N . GLY A 1 134 ? 50.766 26.764 29.332 1.00 16.46 388 GLY A N 1
ATOM 2048 C CA . GLY A 1 134 ? 49.379 26.444 29.049 1.00 17.62 388 GLY A CA 1
ATOM 2049 C C . GLY A 1 134 ? 48.988 25.000 29.329 1.00 11.94 388 GLY A C 1
ATOM 2050 O O . GLY A 1 134 ? 47.798 24.654 29.249 1.00 14.04 388 GLY A O 1
ATOM 2054 N N . LEU A 1 135 ? 49.981 24.155 29.609 1.00 11.71 389 LEU A N 1
ATOM 2055 C CA . LEU A 1 135 ? 49.755 22.765 29.968 1.00 11.74 389 LEU A CA 1
ATOM 2056 C C . LEU A 1 135 ? 49.786 22.592 31.479 1.00 19.94 389 LEU A C 1
ATOM 2057 O O . LEU A 1 135 ? 50.800 22.820 32.139 1.00 16.67 389 LEU A O 1
ATOM 2073 N N . PHE A 1 136 ? 48.659 22.164 32.016 1.00 12.47 390 PHE A N 1
ATOM 2074 C CA . PHE A 1 136 ? 48.512 21.992 33.447 1.00 13.56 390 PHE A CA 1
ATOM 2075 C C . PHE A 1 136 ? 48.257 20.521 33.726 1.00 13.45 390 PHE A C 1
ATOM 2076 O O . PHE A 1 136 ? 47.410 19.916 33.097 1.00 15.26 390 PHE A O 1
ATOM 2093 N N . PRO A 1 137 ? 48.990 19.933 34.683 1.00 11.72 391 PRO A N 1
ATOM 2094 C CA . PRO A 1 137 ? 48.892 18.487 34.912 1.00 17.59 391 PRO A CA 1
ATOM 2095 C C . PRO A 1 137 ? 47.471 17.936 35.070 1.00 13.81 391 PRO A C 1
ATOM 2096 O O . PRO A 1 137 ? 47.151 16.843 34.584 1.00 17.20 391 PRO A O 1
ATOM 2107 N N . GLU A 1 138 ? 46.596 18.679 35.734 1.00 10.78 392 GLU A N 1
ATOM 2108 C CA . GLU A 1 138 ? 45.306 18.113 36.043 1.00 12.47 392 GLU A CA 1
ATOM 2109 C C . GLU A 1 138 ? 44.506 17.919 34.747 1.00 14.39 392 GLU A C 1
ATOM 2110 O O . GLU A 1 138 ? 43.616 17.078 34.698 1.00 17.55 392 GLU A O 1
ATOM 2122 N N . HIS A 1 139 ? 44.851 18.658 33.689 1.00 11.95 393 HIS A N 1
ATOM 2123 C CA . HIS A 1 139 ? 44.112 18.569 32.431 1.00 14.27 393 HIS A CA 1
ATOM 2124 C C . HIS A 1 139 ? 44.700 17.546 31.472 1.00 11.81 393 HIS A C 1
ATOM 2125 O O . HIS A 1 139 ? 44.179 17.340 30.368 1.00 14.44 393 HIS A O 1
ATOM 2139 N N . LEU A 1 140 ? 45.802 16.938 31.873 1.00 11.55 394 LEU A N 1
ATOM 2140 C CA . LEU A 1 140 ? 46.511 15.946 31.055 1.00 15.72 394 LEU A CA 1
ATOM 2141 C C . LEU A 1 140 ? 46.157 14.518 31.484 1.00 13.05 394 LEU A C 1
ATOM 2142 O O . LEU A 1 140 ? 46.286 13.562 30.702 1.00 10.37 394 LEU A O 1
ATOM 2158 N N . ILE A 1 141 ? 45.738 14.390 32.737 1.00 9.60 395 ILE A N 1
ATOM 2159 C CA . ILE A 1 141 ? 45.557 13.093 33.396 1.00 11.21 395 ILE A CA 1
ATOM 2160 C C . ILE A 1 141 ? 44.622 12.171 32.642 1.00 14.02 395 ILE A C 1
ATOM 2161 O O . ILE A 1 141 ? 44.963 11.028 32.331 1.00 12.71 395 ILE A O 1
ATOM 2177 N N . ASP A 1 142 ? 43.435 12.671 32.352 1.00 12.81 396 ASP A N 1
ATOM 2178 C CA . ASP A 1 142 ? 42.381 11.838 31.781 1.00 13.08 396 ASP A CA 1
ATOM 2179 C C . ASP A 1 142 ? 42.718 11.366 30.381 1.00 11.38 396 ASP A C 1
ATOM 2180 O O . ASP A 1 142 ? 42.584 10.181 30.070 1.00 14.60 396 ASP A O 1
ATOM 2189 N N . VAL A 1 143 ? 43.156 12.284 29.517 1.00 10.82 397 VAL A N 1
ATOM 2190 C CA . VAL A 1 143 ? 43.500 11.916 28.161 1.00 8.75 397 VAL A CA 1
ATOM 2191 C C . VAL A 1 143 ? 44.668 10.926 28.136 1.00 9.96 397 VAL A C 1
ATOM 2192 O O . VAL A 1 143 ? 44.645 9.960 27.369 1.00 8.49 397 VAL A O 1
ATOM 2205 N N . LEU A 1 144 ? 45.690 11.148 28.976 1.00 8.59 398 LEU A N 1
ATOM 2206 C CA . LEU A 1 144 ? 46.790 10.198 29.043 1.00 8.51 398 LEU A CA 1
ATOM 2207 C C . LEU A 1 144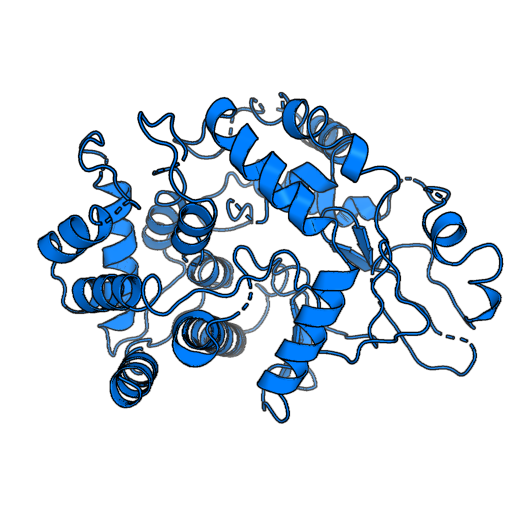 ? 46.360 8.811 29.565 1.00 8.90 398 LEU A C 1
ATOM 2208 O O . LEU A 1 144 ? 46.749 7.815 28.965 1.00 11.46 398 LEU A O 1
ATOM 2224 N N . ARG A 1 145 ? 45.557 8.737 30.636 1.00 9.39 399 ARG A N 1
ATOM 2225 C CA . ARG A 1 145 ? 45.100 7.444 31.150 1.00 9.88 399 ARG A CA 1
ATOM 2226 C C . ARG A 1 145 ? 44.381 6.675 30.028 1.00 9.83 399 ARG A C 1
ATOM 2227 O O . ARG A 1 145 ? 44.586 5.487 29.853 1.00 9.99 399 ARG A O 1
ATOM 2248 N N . ARG A 1 146 ? 43.542 7.358 29.265 1.00 9.65 400 ARG A N 1
ATOM 2249 C CA . ARG A 1 146 ? 42.789 6.647 28.244 1.00 10.48 400 ARG A CA 1
ATOM 2250 C C . ARG A 1 146 ? 43.675 6.165 27.112 1.00 10.24 400 ARG A C 1
ATOM 2251 O O . ARG A 1 146 ? 43.558 5.020 26.646 1.00 10.04 400 ARG A O 1
ATOM 2272 N N . GLU A 1 147 ? 44.582 7.021 26.655 1.00 8.77 401 GLU A N 1
ATOM 2273 C CA . GLU A 1 147 ? 45.436 6.641 25.524 1.00 8.41 401 GLU A CA 1
ATOM 2274 C C . GLU A 1 147 ? 46.437 5.561 25.925 1.00 8.52 401 GLU A C 1
ATOM 2275 O O . GLU A 1 147 ? 46.801 4.675 25.136 1.00 9.13 401 GLU A O 1
ATOM 2287 N N . LEU A 1 148 ? 46.889 5.615 27.168 1.00 8.72 402 LEU A N 1
ATOM 2288 C CA . LEU A 1 148 ? 47.837 4.620 27.630 1.00 8.90 402 LEU A CA 1
ATOM 2289 C C . LEU A 1 148 ? 47.195 3.235 27.638 1.00 11.51 402 LEU A C 1
ATOM 2290 O O . LEU A 1 148 ? 47.828 2.248 27.251 1.00 14.36 402 LEU A O 1
ATOM 2306 N N . ALA A 1 149 ? 45.936 3.134 28.071 1.00 9.78 403 ALA A N 1
ATOM 2307 C CA . ALA A 1 149 ? 45.242 1.848 28.023 1.00 11.78 403 ALA A CA 1
ATOM 2308 C C . ALA A 1 149 ? 45.138 1.329 26.585 1.00 11.59 403 ALA A C 1
ATOM 2309 O O . ALA A 1 149 ? 45.287 0.124 26.351 1.00 17.92 403 ALA A O 1
ATOM 2316 N N . LEU A 1 150 ? 44.885 2.217 25.623 1.00 9.66 404 LEU A N 1
ATOM 2317 C CA . LEU A 1 150 ? 44.816 1.795 24.228 1.00 9.50 404 LEU A CA 1
ATOM 2318 C C . LEU A 1 150 ? 46.166 1.217 23.744 1.00 10.07 404 LEU A C 1
ATOM 2319 O O . LEU A 1 150 ? 46.205 0.249 22.979 1.00 11.70 404 LEU A O 1
ATOM 2335 N N . GLU A 1 151 ? 47.266 1.824 24.171 1.00 9.52 405 GLU A N 1
ATOM 2336 C CA . GLU A 1 151 ? 48.604 1.361 23.781 1.00 8.80 405 GLU A CA 1
ATOM 2337 C C . GLU A 1 151 ? 48.858 -0.098 24.211 1.00 11.99 405 GLU A C 1
ATOM 2338 O O . GLU A 1 151 ? 49.637 -0.809 23.568 1.00 12.38 405 GLU A O 1
ATOM 2350 N N . CYS A 1 152 ? 48.218 -0.549 25.298 1.00 13.02 406 CYS A N 1
ATOM 2351 C CA . CYS A 1 152 ? 48.395 -1.915 25.810 1.00 15.27 406 CYS A CA 1
ATOM 2352 C C . CYS A 1 152 ? 47.921 -3.038 24.872 1.00 10.83 406 CYS A C 1
ATOM 2353 O O . CYS A 1 152 ? 48.297 -4.182 25.062 1.00 13.01 406 CYS A O 1
ATOM 2361 N N . ASP A 1 153 ? 47.081 -2.717 23.896 1.00 12.61 407 ASP A N 1
ATOM 2362 C CA . ASP A 1 153 ? 46.452 -3.713 23.049 1.00 15.29 407 ASP A CA 1
ATOM 2363 C C . ASP A 1 153 ? 47.348 -4.146 21.861 1.00 16.64 407 ASP A C 1
ATOM 2364 O O . ASP A 1 153 ? 47.102 -3.754 20.713 1.00 11.02 407 ASP A O 1
ATOM 2373 N N . TYR A 1 154 ? 48.378 -4.954 22.117 1.00 12.88 408 TYR A N 1
ATOM 2374 C CA . TYR A 1 154 ? 49.276 -5.364 21.031 1.00 8.94 408 TYR A CA 1
ATOM 2375 C C . TYR A 1 154 ? 48.643 -6.313 20.006 1.00 10.66 408 TYR A C 1
ATOM 2376 O O . TYR A 1 154 ? 49.083 -6.349 18.846 1.00 8.90 408 TYR A O 1
ATOM 2394 N N . GLN A 1 155 ? 47.621 -7.071 20.391 1.00 10.31 409 GLN A N 1
ATOM 2395 C CA . GLN A 1 155 ? 46.866 -7.854 19.383 1.00 10.05 409 GLN A CA 1
ATOM 2396 C C . GLN A 1 155 ? 46.250 -6.960 18.325 1.00 9.33 409 GLN A C 1
ATOM 2397 O O . GLN A 1 155 ? 46.325 -7.240 17.125 1.00 11.53 409 GLN A O 1
ATOM 2411 N N . ARG A 1 156 ? 45.635 -5.870 18.773 1.00 9.61 410 ARG A N 1
ATOM 2412 C CA . ARG A 1 156 ? 45.043 -4.909 17.852 1.00 8.85 410 ARG A CA 1
ATOM 2413 C C . ARG A 1 156 ? 46.120 -4.127 17.074 1.00 9.01 410 ARG A C 1
ATOM 2414 O O . ARG A 1 156 ? 45.955 -3.851 15.877 1.00 8.14 410 ARG A O 1
ATOM 2435 N N . GLU A 1 157 ? 47.221 -3.766 17.734 1.00 8.00 411 GLU A N 1
ATOM 2436 C CA . GLU A 1 157 ? 48.317 -3.128 17.016 1.00 7.76 411 GLU A CA 1
ATOM 2437 C C . GLU A 1 157 ? 48.816 -4.036 15.862 1.00 7.56 411 GLU A C 1
ATOM 2438 O O . GLU A 1 157 ? 49.061 -3.537 14.745 1.00 7.42 411 GLU A O 1
ATOM 2450 N N . ALA A 1 158 ? 48.920 -5.350 16.094 1.00 7.92 412 ALA A N 1
ATOM 2451 C CA . ALA A 1 158 ? 49.336 -6.284 15.042 1.00 10.56 412 ALA A CA 1
ATOM 2452 C C . ALA A 1 158 ? 48.350 -6.215 13.875 1.00 10.54 412 ALA A C 1
ATOM 2453 O O . ALA A 1 158 ? 48.740 -6.200 12.717 1.00 9.87 412 ALA A O 1
ATOM 2460 N N . ALA A 1 159 ? 47.053 -6.185 14.183 1.00 8.69 413 ALA A N 1
ATOM 2461 C CA . ALA A 1 159 ? 46.014 -6.070 13.158 1.00 9.47 413 ALA A CA 1
ATOM 2462 C C . ALA A 1 159 ? 46.156 -4.754 12.349 1.00 13.42 413 ALA A C 1
ATOM 2463 O O . ALA A 1 159 ? 45.980 -4.745 11.133 1.00 8.64 413 ALA A O 1
ATOM 2470 N N . CYS A 1 160 ? 46.466 -3.655 13.034 1.00 10.49 414 CYS A N 1
ATOM 2471 C CA . CYS A 1 160 ? 46.717 -2.371 12.381 1.00 12.38 414 CYS A CA 1
ATOM 2472 C C . CYS A 1 160 ? 47.960 -2.381 11.489 1.00 7.21 414 CYS A C 1
ATOM 2473 O O . CYS A 1 160 ? 47.935 -1.827 10.383 1.00 9.45 414 CYS A O 1
ATOM 2481 N N . ALA A 1 161 ? 49.011 -3.041 11.948 1.00 9.32 415 ALA A N 1
ATOM 2482 C CA . ALA A 1 161 ? 50.227 -3.181 11.174 1.00 7.07 415 ALA A CA 1
ATOM 2483 C C . ALA A 1 161 ? 49.952 -3.969 9.881 1.00 10.85 415 ALA A C 1
ATOM 2484 O O . ALA A 1 161 ? 50.444 -3.589 8.793 1.00 10.62 415 ALA A O 1
ATOM 2491 N N . ARG A 1 162 ? 49.153 -5.040 9.977 1.00 9.38 416 ARG A N 1
ATOM 2492 C CA . ARG A 1 162 ? 48.787 -5.836 8.797 1.00 9.19 416 ARG A CA 1
ATOM 2493 C C . ARG A 1 162 ? 48.037 -4.980 7.793 1.00 9.77 416 ARG A C 1
ATOM 2494 O O . ARG A 1 162 ? 48.292 -5.049 6.591 1.00 11.77 416 ARG A O 1
ATOM 2515 N N . LYS A 1 163 ? 47.093 -4.172 8.260 1.00 10.61 417 LYS A N 1
ATOM 2516 C CA . LYS A 1 163 ? 46.314 -3.323 7.361 1.00 11.26 417 LYS A CA 1
ATOM 2517 C C . LYS A 1 163 ? 47.192 -2.267 6.683 1.00 11.65 417 LYS A C 1
ATOM 2518 O O . LYS A 1 163 ? 47.055 -2.027 5.492 1.00 12.29 417 LYS A O 1
ATOM 2537 N N . PHE A 1 164 ? 48.080 -1.630 7.435 1.00 10.01 418 PHE A N 1
ATOM 2538 C CA . PHE A 1 164 ? 48.951 -0.624 6.821 1.00 11.91 418 PHE A CA 1
ATOM 2539 C C . PHE A 1 164 ? 49.925 -1.258 5.819 1.00 9.43 418 PHE A C 1
ATOM 2540 O O . PHE A 1 164 ? 50.248 -0.650 4.813 1.00 12.09 418 PHE A O 1
ATOM 2557 N N . ARG A 1 165 ? 50.402 -2.465 6.114 1.00 9.04 419 ARG A N 1
ATOM 2558 C CA . ARG A 1 165 ? 51.248 -3.166 5.165 1.00 13.90 419 ARG A CA 1
ATOM 2559 C C . ARG A 1 165 ? 50.491 -3.364 3.870 1.00 17.06 419 ARG A C 1
ATOM 2560 O O . ARG A 1 165 ? 51.068 -3.172 2.814 1.00 14.42 419 ARG A O 1
ATOM 2581 N N . ASP A 1 166 ? 49.198 -3.691 3.940 1.00 11.72 420 ASP A N 1
ATOM 2582 C CA . ASP A 1 166 ? 48.402 -3.845 2.729 1.00 14.67 420 ASP A CA 1
ATOM 2583 C C . ASP A 1 166 ? 48.224 -2.509 2.019 1.00 12.35 420 ASP A C 1
ATOM 2584 O O . ASP A 1 166 ? 48.281 -2.451 0.802 1.00 12.42 420 ASP A O 1
ATOM 2593 N N . LEU A 1 167 ? 47.972 -1.445 2.781 1.00 12.56 421 LEU A N 1
ATOM 2594 C CA . LEU A 1 167 ? 47.752 -0.128 2.186 1.00 12.98 421 LEU A CA 1
ATOM 2595 C C . LEU A 1 167 ? 48.988 0.417 1.486 1.00 14.38 421 LEU A C 1
ATOM 2596 O O . LEU A 1 167 ? 48.863 1.174 0.511 1.00 15.15 421 LEU A O 1
ATOM 2612 N N . LEU A 1 168 ? 50.170 0.019 1.961 1.00 11.98 422 LEU A N 1
ATOM 2613 C CA . LEU A 1 168 ? 51.424 0.577 1.462 1.00 9.42 422 LEU A CA 1
ATOM 2614 C C . LEU A 1 168 ? 52.208 -0.422 0.620 1.00 14.97 422 LEU A C 1
ATOM 2615 O O . LEU A 1 168 ? 53.391 -0.212 0.361 1.00 14.55 422 LEU A O 1
ATOM 2631 N N . LYS A 1 169 ? 51.562 -1.521 0.242 1.00 14.37 423 LYS A N 1
ATOM 2632 C CA . LYS A 1 169 ? 52.184 -2.525 -0.631 1.00 15.77 423 LYS A CA 1
ATOM 2633 C C . LYS A 1 169 ? 52.701 -1.894 -1.908 1.00 15.93 423 LYS A C 1
ATOM 2634 O O . LYS A 1 169 ? 51.980 -1.170 -2.580 1.00 19.18 423 LYS A O 1
ATOM 2653 N N . GLY A 1 170 ? 53.969 -2.149 -2.216 1.00 17.96 424 GLY A N 1
ATOM 2654 C CA . GLY A 1 170 ? 54.567 -1.618 -3.427 1.00 25.92 424 GLY A CA 1
ATOM 2655 C C . GLY A 1 170 ? 55.022 -0.168 -3.363 1.00 21.51 424 GLY A C 1
ATOM 2656 O O . GLY A 1 170 ? 55.464 0.393 -4.376 1.00 17.61 424 GLY A O 1
ATOM 2660 N N . HIS A 1 171 ? 54.931 0.443 -2.183 1.00 12.38 425 HIS A N 1
ATOM 2661 C CA . HIS A 1 171 ? 55.243 1.854 -2.051 1.00 8.20 425 HIS A CA 1
ATOM 2662 C C . HIS A 1 171 ? 56.735 2.064 -2.315 1.00 9.90 425 HIS A C 1
ATOM 2663 O O . HIS A 1 171 ? 57.552 1.258 -1.871 1.00 11.14 425 HIS A O 1
ATOM 2677 N N . PRO A 1 172 ? 57.107 3.145 -3.050 1.00 9.52 426 PRO A N 1
ATOM 2678 C CA . PRO A 1 172 ? 58.549 3.327 -3.311 1.00 9.53 426 PRO A CA 1
ATOM 2679 C C . PRO A 1 172 ? 59.385 3.841 -2.127 1.00 8.19 426 PRO A C 1
ATOM 2680 O O . PRO A 1 172 ? 60.620 3.695 -2.176 1.00 12.39 426 PRO A O 1
ATOM 2691 N N . PHE A 1 173 ? 58.752 4.369 -1.097 1.00 10.00 427 PHE A N 1
ATOM 2692 C CA . PHE A 1 173 ? 59.475 4.990 0.003 1.00 8.39 427 PHE A CA 1
ATOM 2693 C C . PHE A 1 173 ? 59.223 4.318 1.351 1.00 8.21 427 PHE A C 1
ATOM 2694 O O . PHE A 1 173 ? 60.174 4.076 2.073 1.00 9.42 427 PHE A O 1
ATOM 2711 N N . PHE A 1 174 ? 57.959 4.057 1.689 1.00 8.00 428 PHE A N 1
ATOM 2712 C CA . PHE A 1 174 ? 57.593 3.564 3.010 1.00 6.37 428 PHE A CA 1
ATOM 2713 C C . PHE A 1 174 ? 57.455 2.067 2.951 1.00 17.17 428 PHE A C 1
ATOM 2714 O O . PHE A 1 174 ? 57.019 1.512 1.944 1.00 13.79 428 PHE A O 1
ATOM 2731 N N . TYR A 1 175 ? 57.760 1.391 4.042 1.00 13.77 429 TYR A N 1
ATOM 2732 C CA A TYR A 1 175 ? 57.412 -0.016 4.111 0.58 13.38 429 TYR A CA 1
ATOM 2733 C CA B TYR A 1 175 ? 57.455 -0.023 4.106 0.42 14.14 429 TYR A CA 1
ATOM 2734 C C . TYR A 1 175 ? 57.150 -0.448 5.528 1.00 10.76 429 TYR A C 1
ATOM 2735 O O . TYR A 1 175 ? 57.644 0.139 6.483 1.00 10.06 429 TYR A O 1
ATOM 2768 N N . VAL A 1 176 ? 56.327 -1.468 5.620 1.00 9.38 430 VAL A N 1
ATOM 2769 C CA . VAL A 1 176 ? 55.880 -1.993 6.873 1.00 9.99 430 VAL A CA 1
ATOM 2770 C C . VAL A 1 176 ? 56.371 -3.432 6.958 1.00 7.75 430 VAL A C 1
ATOM 2771 O O . VAL A 1 176 ? 56.067 -4.246 6.099 1.00 10.23 430 VAL A O 1
ATOM 2784 N N . PRO A 1 177 ? 57.185 -3.748 7.960 1.00 7.53 431 PRO A N 1
ATOM 2785 C CA . PRO A 1 177 ? 57.710 -5.115 8.026 1.00 9.55 431 PRO A CA 1
ATOM 2786 C C . PRO A 1 177 ? 56.617 -6.142 8.335 1.00 11.64 431 PRO A C 1
ATOM 2787 O O . PRO A 1 177 ? 55.630 -5.807 8.988 1.00 13.50 431 PRO A O 1
ATOM 2798 N N . GLU A 1 178 ? 56.804 -7.357 7.847 1.00 10.83 432 GLU A N 1
ATOM 2799 C CA . GLU A 1 178 ? 55.850 -8.417 8.048 1.00 10.92 432 GLU A CA 1
ATOM 2800 C C . GLU A 1 178 ? 55.762 -8.811 9.510 1.00 12.28 432 GLU A C 1
ATOM 2801 O O . GLU A 1 178 ? 56.763 -8.890 10.195 1.00 13.23 432 GLU A O 1
ATOM 2813 N N . ILE A 1 179 ? 54.548 -9.067 9.977 1.00 13.72 433 ILE A N 1
ATOM 2814 C CA . ILE A 1 179 ? 54.306 -9.549 11.325 1.00 14.93 433 ILE A CA 1
ATOM 2815 C C . ILE A 1 179 ? 54.717 -11.027 11.363 1.00 11.25 433 ILE A C 1
ATOM 2816 O O . ILE A 1 179 ? 54.511 -11.758 10.396 1.00 15.29 433 ILE A O 1
ATOM 2832 N N . VAL A 1 180 ? 55.316 -11.439 12.477 1.00 12.26 434 VAL A N 1
ATOM 2833 C CA . VAL A 1 180 ? 55.788 -12.815 12.687 1.00 11.85 434 VAL A CA 1
ATOM 2834 C C . VAL A 1 180 ? 54.858 -13.385 13.735 1.00 10.52 434 VAL A C 1
ATOM 2835 O O . VAL A 1 180 ? 55.047 -13.183 14.925 1.00 12.55 434 VAL A O 1
ATOM 2848 N N . ASP A 1 181 ? 53.808 -14.072 13.266 1.00 14.85 435 ASP A N 1
ATOM 2849 C CA . ASP A 1 181 ? 52.715 -14.493 14.132 1.00 15.00 435 ASP A CA 1
ATOM 2850 C C . ASP A 1 181 ? 53.176 -15.387 15.259 1.00 11.39 435 ASP A C 1
ATOM 2851 O O . ASP A 1 181 ? 52.604 -15.332 16.353 1.00 20.34 435 ASP A O 1
ATOM 2860 N N . GLU A 1 182 ? 54.205 -16.196 15.009 1.00 13.05 436 GLU A N 1
ATOM 2861 C CA . GLU A 1 182 ? 54.628 -17.202 16.004 1.00 21.10 436 GLU A CA 1
ATOM 2862 C C . GLU A 1 182 ? 55.243 -16.518 17.219 1.00 23.54 436 GLU A C 1
ATOM 2863 O O . GLU A 1 182 ? 55.424 -17.145 18.260 1.00 24.91 436 GLU A O 1
ATOM 2875 N N . LEU A 1 183 ? 55.580 -15.237 17.081 1.00 16.71 437 LEU A N 1
ATOM 2876 C CA . LEU A 1 183 ? 56.192 -14.487 18.170 1.00 14.92 437 LEU A CA 1
ATOM 2877 C C . LEU A 1 183 ? 55.354 -13.291 18.595 1.00 18.49 437 LEU A C 1
ATOM 2878 O O . LEU A 1 183 ? 55.872 -12.338 19.151 1.00 17.08 437 LEU A O 1
ATOM 2894 N N . CYS A 1 184 ? 54.046 -13.365 18.358 1.00 16.72 438 CYS A N 1
ATOM 2895 C CA . CYS A 1 184 ? 53.106 -12.329 18.789 1.00 18.28 438 CYS A CA 1
ATOM 2896 C C . CYS A 1 184 ? 52.126 -12.863 19.821 1.00 23.74 438 CYS A C 1
ATOM 2897 O O . CYS A 1 184 ? 51.734 -14.033 19.740 1.00 21.06 438 CYS A O 1
ATOM 2905 N N . SER A 1 185 ? 51.713 -11.987 20.743 1.00 19.35 439 SER A N 1
ATOM 2906 C CA . SER A 1 185 ? 50.784 -12.296 21.831 1.00 19.96 439 SER A CA 1
ATOM 2907 C C . SER A 1 185 ? 50.155 -10.995 22.347 1.00 18.76 439 SER A C 1
ATOM 2908 O O . SER A 1 185 ? 50.426 -9.930 21.814 1.00 17.23 439 SER A O 1
ATOM 2916 N N . PRO A 1 186 ? 49.316 -11.063 23.396 1.00 18.79 440 PRO A N 1
ATOM 2917 C CA . PRO A 1 186 ? 48.764 -9.786 23.872 1.00 16.41 440 PRO A CA 1
ATOM 2918 C C . PRO A 1 186 ? 49.790 -8.787 24.345 1.00 13.63 440 PRO A C 1
ATOM 2919 O O . PRO A 1 186 ? 49.530 -7.573 24.349 1.00 18.22 440 PRO A O 1
ATOM 2930 N N . HIS A 1 187 ? 50.953 -9.285 24.758 1.00 16.18 441 HIS A N 1
ATOM 2931 C CA . HIS A 1 187 ? 51.965 -8.440 25.350 1.00 18.01 441 HIS A CA 1
ATOM 2932 C C . HIS A 1 187 ? 53.299 -8.410 24.591 1.00 14.32 441 HIS A C 1
ATOM 2933 O O . HIS A 1 187 ? 54.224 -7.781 25.032 1.00 12.85 441 HIS A O 1
ATOM 2947 N N . VAL A 1 188 ? 53.360 -9.051 23.434 1.00 11.11 442 VAL A N 1
ATOM 2948 C CA . VAL A 1 188 ? 54.542 -9.076 22.582 1.00 10.83 442 VAL A CA 1
ATOM 2949 C C . VAL A 1 188 ? 54.149 -8.917 21.113 1.00 10.23 442 VAL A C 1
ATOM 2950 O O . VAL A 1 188 ? 53.279 -9.622 20.624 1.00 12.40 442 VAL A O 1
ATOM 2963 N N . LEU A 1 189 ? 54.821 -8.019 20.406 1.00 13.03 443 LEU A N 1
ATOM 2964 C CA . LEU A 1 189 ? 54.562 -7.803 18.991 1.00 9.80 443 LEU A CA 1
ATOM 2965 C C . LEU A 1 189 ? 55.857 -7.925 18.209 1.00 11.48 443 LEU A C 1
ATOM 2966 O O . LEU A 1 189 ? 56.767 -7.133 18.409 1.00 8.81 443 LEU A O 1
ATOM 2982 N N . THR A 1 190 ? 55.939 -8.924 17.332 1.00 9.43 444 THR A N 1
ATOM 2983 C CA . THR A 1 190 ? 57.178 -9.179 16.604 1.00 10.63 444 THR A CA 1
ATOM 2984 C C . THR A 1 190 ? 56.995 -9.011 15.111 1.00 9.27 444 THR A C 1
ATOM 2985 O O . THR A 1 190 ? 56.008 -9.515 14.532 1.00 10.83 444 THR A O 1
ATOM 2996 N N . THR A 1 191 ? 57.949 -8.286 14.509 1.00 11.22 445 THR A N 1
ATOM 2997 C CA . THR A 1 191 ? 58.032 -8.095 13.060 1.00 11.36 445 THR A CA 1
ATOM 2998 C C . THR A 1 191 ? 59.413 -8.506 12.518 1.00 10.48 445 THR A C 1
ATOM 2999 O O . THR A 1 191 ? 60.352 -8.712 13.279 1.00 10.64 445 THR A O 1
ATOM 3010 N N . GLU A 1 192 ? 59.560 -8.586 11.200 1.00 12.66 446 GLU A N 1
ATOM 3011 C CA . GLU A 1 192 ? 60.894 -8.779 10.658 1.00 13.91 446 GLU A CA 1
ATOM 3012 C C . GLU A 1 192 ? 61.687 -7.512 10.972 1.00 10.35 446 GLU A C 1
ATOM 3013 O O . GLU A 1 192 ? 61.139 -6.423 11.139 1.00 12.14 446 GLU A O 1
ATOM 3025 N N . LEU A 1 193 ? 62.980 -7.686 11.146 1.00 10.39 447 LEU A N 1
ATOM 3026 C CA . LEU A 1 193 ? 63.864 -6.593 11.514 1.00 10.10 447 LEU A CA 1
ATOM 3027 C C . LEU A 1 193 ? 63.867 -5.491 10.458 1.00 11.13 447 LEU A C 1
ATOM 3028 O O . LEU A 1 193 ? 63.779 -5.765 9.283 1.00 16.51 447 LEU A O 1
ATOM 3044 N N . VAL A 1 194 ? 64.012 -4.250 10.923 1.00 17.30 448 VAL A N 1
ATOM 3045 C CA . VAL A 1 194 ? 64.267 -3.087 10.091 1.00 21.29 448 VAL A CA 1
ATOM 3046 C C . VAL A 1 194 ? 65.526 -2.388 10.592 1.00 24.73 448 VAL A C 1
ATOM 3047 O O . VAL A 1 194 ? 65.865 -2.477 11.765 1.00 26.46 448 VAL A O 1
ATOM 3060 N N . SER A 1 195 ? 66.207 -1.699 9.697 1.00 25.45 449 SER A N 1
ATOM 3061 C CA . SER A 1 195 ? 67.430 -0.979 10.034 1.00 39.04 449 SER A CA 1
ATOM 3062 C C . SER A 1 195 ? 67.314 0.491 9.645 1.00 27.63 449 SER A C 1
ATOM 3063 O O . SER A 1 195 ? 66.537 0.816 8.737 1.00 21.92 449 SER A O 1
ATOM 3071 N N . GLY A 1 196 ? 68.068 1.366 10.331 1.00 30.46 450 GLY A N 1
ATOM 3072 C CA . GLY A 1 196 ? 68.252 2.738 9.882 1.00 23.18 450 GLY A CA 1
ATOM 3073 C C . GLY A 1 196 ? 68.327 3.821 10.952 1.00 13.06 450 GLY A C 1
ATOM 3074 O O . GLY A 1 196 ? 68.379 3.571 12.153 1.00 23.01 450 GLY A O 1
ATOM 3078 N N . PHE A 1 197 ? 68.366 5.060 10.507 1.00 20.38 451 PHE A N 1
ATOM 3079 C CA . PHE A 1 197 ? 68.279 6.184 11.431 1.00 32.22 451 PHE A CA 1
ATOM 3080 C C . PHE A 1 197 ? 66.901 6.244 12.025 1.00 14.59 451 PHE A C 1
ATOM 3081 O O . PHE A 1 197 ? 65.956 6.492 11.282 1.00 15.31 451 PHE A O 1
ATOM 3098 N N . PRO A 1 198 ? 66.756 6.125 13.366 1.00 14.09 452 PRO A N 1
ATOM 3099 C CA . PRO A 1 198 ? 65.464 6.655 13.823 1.00 7.70 452 PRO A CA 1
ATOM 3100 C C . PRO A 1 198 ? 65.237 8.090 13.383 1.00 10.21 452 PRO A C 1
ATOM 3101 O O . PRO A 1 198 ? 66.182 8.873 13.469 1.00 11.06 452 PRO A O 1
ATOM 3112 N N . LEU A 1 199 ? 64.032 8.461 12.949 1.00 12.45 453 LEU A N 1
ATOM 3113 C CA . LEU A 1 199 ? 63.823 9.835 12.449 1.00 18.01 453 LEU A CA 1
ATOM 3114 C C . LEU A 1 199 ? 64.082 10.926 13.485 1.00 15.87 453 LEU A C 1
ATOM 3115 O O . LEU A 1 199 ? 64.517 12.020 13.135 1.00 15.09 453 LEU A O 1
ATOM 3131 N N . ASP A 1 200 ? 63.831 10.660 14.758 1.00 14.19 454 ASP A N 1
ATOM 3132 C CA . ASP A 1 200 ? 64.109 11.677 15.775 1.00 17.78 454 ASP A CA 1
ATOM 3133 C C . ASP A 1 200 ? 65.609 11.883 16.014 1.00 13.96 454 ASP A C 1
ATOM 3134 O O . ASP A 1 200 ? 65.996 12.697 16.857 1.00 19.16 454 ASP A O 1
ATOM 3143 N N . GLN A 1 201 ? 66.440 11.139 15.276 1.00 14.42 455 GLN A N 1
ATOM 3144 C CA . GLN A 1 201 ? 67.884 11.303 15.294 1.00 16.97 455 GLN A CA 1
ATOM 3145 C C . GLN A 1 201 ? 68.445 11.630 13.910 1.00 16.37 455 GLN A C 1
ATOM 3146 O O . GLN A 1 201 ? 69.637 11.508 13.684 1.00 17.50 455 GLN A O 1
ATOM 3160 N N . ALA A 1 202 ? 67.604 12.100 13.000 1.00 9.21 456 ALA A N 1
ATOM 3161 C CA . ALA A 1 202 ? 68.018 12.292 11.597 1.00 15.53 456 ALA A CA 1
ATOM 3162 C C . ALA A 1 202 ? 68.418 13.739 11.243 1.00 9.40 456 ALA A C 1
ATOM 3163 O O . ALA A 1 202 ? 68.608 14.080 10.058 1.00 11.15 456 ALA A O 1
ATOM 3170 N N . GLU A 1 203 ? 68.573 14.589 12.261 1.00 9.51 457 GLU A N 1
ATOM 3171 C CA . GLU A 1 203 ? 68.849 16.001 12.007 1.00 9.49 457 GLU A CA 1
ATOM 3172 C C . GLU A 1 203 ? 70.161 16.236 11.219 1.00 11.13 457 GLU A C 1
ATOM 3173 O O . GLU A 1 203 ? 70.329 17.280 10.597 1.00 10.70 457 GLU A O 1
ATOM 3185 N N . GLY A 1 204 ? 71.076 15.253 11.217 1.00 8.71 458 GLY A N 1
ATOM 3186 C CA . GLY A 1 204 ? 72.380 15.443 10.602 1.00 13.66 458 GLY A CA 1
ATOM 3187 C C . GLY A 1 204 ? 72.379 15.110 9.125 1.00 9.11 458 GLY A C 1
ATOM 3188 O O . GLY A 1 204 ? 73.349 15.361 8.422 1.00 10.84 458 GLY A O 1
ATOM 3192 N N . LEU A 1 205 ? 71.277 14.547 8.630 1.00 10.76 459 LEU A N 1
ATOM 3193 C CA . LEU A 1 205 ? 71.190 14.275 7.184 1.00 13.00 459 LEU A CA 1
ATOM 3194 C C . LEU A 1 205 ? 71.151 15.561 6.335 1.00 11.78 459 LEU A C 1
ATOM 3195 O O . LEU A 1 205 ? 70.966 16.670 6.873 1.00 12.11 459 LEU A O 1
ATOM 3211 N N . SER A 1 206 ? 71.432 15.456 5.021 1.00 9.57 460 SER A N 1
ATOM 3212 C CA . SER A 1 206 ? 71.482 16.635 4.179 1.00 9.30 460 SER A CA 1
ATOM 3213 C C . SER A 1 206 ? 70.094 17.254 4.113 1.00 9.77 460 SER A C 1
ATOM 3214 O O . SER A 1 206 ? 69.088 16.569 4.326 1.00 12.53 460 SER A O 1
ATOM 3222 N N . GLN A 1 207 ? 70.058 18.535 3.803 1.00 11.25 461 GLN A N 1
ATOM 3223 C CA . GLN A 1 207 ? 68.805 19.270 3.675 1.00 7.98 461 GLN A CA 1
ATOM 3224 C C . GLN A 1 207 ? 67.886 18.604 2.676 1.00 9.25 461 GLN A C 1
ATOM 3225 O O . GLN A 1 207 ? 66.677 18.483 2.930 1.00 12.28 461 GLN A O 1
ATOM 3239 N N . GLU A 1 208 ? 68.443 18.201 1.536 1.00 11.75 462 GLU A N 1
ATOM 3240 C CA . GLU A 1 208 ? 67.628 17.606 0.477 1.00 14.20 462 GLU A CA 1
ATOM 3241 C C . GLU A 1 208 ? 67.019 16.258 0.916 1.00 14.04 462 GLU A C 1
ATOM 3242 O O . GLU A 1 208 ? 65.828 15.986 0.641 1.00 11.13 462 GLU A O 1
ATOM 3254 N N . ILE A 1 209 ? 67.767 15.451 1.666 1.00 9.44 463 ILE A N 1
ATOM 3255 C CA . ILE A 1 209 ? 67.247 14.193 2.170 1.00 8.83 463 ILE A CA 1
ATOM 3256 C C . ILE A 1 209 ? 66.181 14.440 3.294 1.00 6.97 463 ILE A C 1
ATOM 3257 O O . ILE A 1 209 ? 65.149 13.762 3.364 1.00 9.68 463 ILE A O 1
ATOM 3273 N N . ARG A 1 210 ? 66.453 15.379 4.197 1.00 8.50 464 ARG A N 1
ATOM 3274 C CA . ARG A 1 210 ? 65.457 15.691 5.211 1.00 7.23 464 ARG A CA 1
ATOM 3275 C C . ARG A 1 210 ? 64.152 16.215 4.552 1.00 8.10 464 ARG A C 1
ATOM 3276 O O . ARG A 1 210 ? 63.064 15.861 4.976 1.00 7.27 464 ARG A O 1
ATOM 3297 N N . ASN A 1 211 ? 64.290 17.049 3.519 1.00 7.52 465 ASN A N 1
ATOM 3298 C CA . ASN A 1 211 ? 63.116 17.559 2.791 1.00 9.57 465 ASN A CA 1
ATOM 3299 C C . ASN A 1 211 ? 62.301 16.414 2.224 1.00 6.97 465 ASN A C 1
ATOM 3300 O O . ASN A 1 211 ? 61.075 16.379 2.347 1.00 9.44 465 ASN A O 1
ATOM 3311 N N . GLU A 1 212 ? 62.974 15.469 1.586 1.00 8.10 466 GLU A N 1
ATOM 3312 C CA . GLU A 1 212 ? 62.278 14.349 0.972 1.00 7.68 466 GLU A CA 1
ATOM 3313 C C . GLU A 1 212 ? 61.604 13.403 1.954 1.00 8.82 466 GLU A C 1
ATOM 3314 O O . GLU A 1 212 ? 60.414 12.955 1.783 1.00 11.36 466 GLU A O 1
ATOM 3326 N N . ILE A 1 213 ? 62.316 13.079 3.033 1.00 6.47 467 ILE A N 1
ATOM 3327 C CA . ILE A 1 213 ? 61.684 12.324 4.109 1.00 7.86 467 ILE A CA 1
ATOM 3328 C C . ILE A 1 213 ? 60.383 12.992 4.602 1.00 5.85 467 ILE A C 1
ATOM 3329 O O . ILE A 1 213 ? 59.319 12.367 4.718 1.00 7.20 467 ILE A O 1
ATOM 3345 N N . CYS A 1 214 ? 60.497 14.256 4.931 1.00 6.46 468 CYS A N 1
ATOM 3346 C CA . CYS A 1 214 ? 59.407 14.973 5.551 1.00 7.25 468 CYS A CA 1
ATOM 3347 C C . CYS A 1 214 ? 58.257 15.254 4.576 1.00 5.30 468 CYS A C 1
ATOM 3348 O O . CYS A 1 214 ? 57.102 15.193 4.969 1.00 6.11 468 CYS A O 1
ATOM 3356 N N . TYR A 1 215 ? 58.554 15.517 3.308 1.00 7.06 469 TYR A N 1
ATOM 3357 C CA . TYR A 1 215 ? 57.495 15.625 2.289 1.00 8.51 469 TYR A CA 1
ATOM 3358 C C . TYR A 1 215 ? 56.664 14.343 2.258 1.00 5.30 469 TYR A C 1
ATOM 3359 O O . TYR A 1 215 ? 55.423 14.353 2.313 1.00 5.75 469 TYR A O 1
ATOM 3377 N N . ASN A 1 216 ? 57.353 13.214 2.242 1.00 7.86 470 ASN A N 1
ATOM 3378 C CA . ASN A 1 216 ? 56.685 11.917 2.246 1.00 8.10 470 ASN A CA 1
ATOM 3379 C C . ASN A 1 216 ? 55.874 11.680 3.547 1.00 6.66 470 ASN A C 1
ATOM 3380 O O . ASN A 1 216 ? 54.757 11.148 3.527 1.00 7.38 470 ASN A O 1
ATOM 3391 N N . ILE A 1 217 ? 56.412 12.116 4.692 1.00 6.57 471 ILE A N 1
ATOM 3392 C CA . ILE A 1 217 ? 55.695 12.007 5.959 1.00 5.53 471 ILE A CA 1
ATOM 3393 C C . ILE A 1 217 ? 54.388 12.823 5.963 1.00 5.52 471 ILE A C 1
ATOM 3394 O O . ILE A 1 217 ? 53.340 12.324 6.374 1.00 6.39 471 ILE A O 1
ATOM 3410 N N . LEU A 1 218 ? 54.438 14.051 5.454 1.00 7.91 472 LEU A N 1
ATOM 3411 C CA . LEU A 1 218 ? 53.231 14.868 5.472 1.00 6.76 472 LEU A CA 1
ATOM 3412 C C . LEU A 1 218 ? 52.205 14.314 4.482 1.00 7.85 472 LEU A C 1
ATOM 3413 O O . LEU A 1 218 ? 51.015 14.331 4.770 1.00 8.23 472 LEU A O 1
ATOM 3429 N N . VAL A 1 219 ? 52.652 13.817 3.333 1.00 8.56 473 VAL A N 1
ATOM 3430 C CA . VAL A 1 219 ? 51.755 13.151 2.380 1.00 6.09 473 VAL A CA 1
ATOM 3431 C C . VAL A 1 219 ? 51.074 11.952 3.023 1.00 8.06 473 VAL A C 1
ATOM 3432 O O . VAL A 1 219 ? 49.874 11.752 2.870 1.00 7.81 473 VAL A O 1
ATOM 3445 N N . LEU A 1 220 ? 51.834 11.137 3.740 1.00 9.51 474 LEU A N 1
ATOM 3446 C CA . LEU A 1 220 ? 51.247 10.014 4.430 1.00 8.94 474 LEU A CA 1
ATOM 34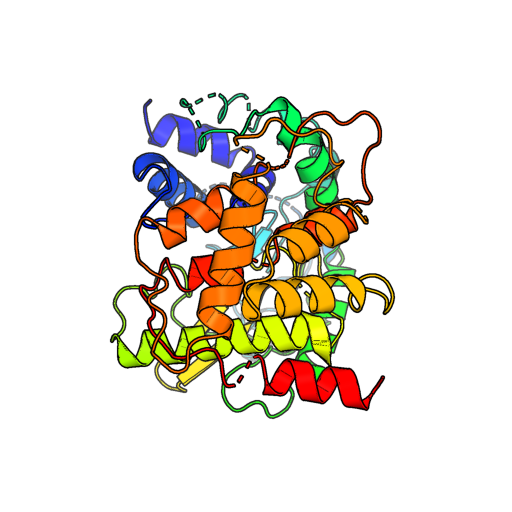47 C C . LEU A 1 220 ? 50.165 10.472 5.413 1.00 7.44 474 LEU A C 1
ATOM 3448 O O . LEU A 1 220 ? 49.088 9.869 5.539 1.00 7.18 474 LEU A O 1
ATOM 3464 N N . CYS A 1 221 ? 50.449 11.560 6.120 1.00 8.05 475 CYS A N 1
ATOM 3465 C CA . CYS A 1 221 ? 49.467 12.127 7.048 1.00 6.00 475 CYS A CA 1
ATOM 3466 C C . CYS A 1 221 ? 48.148 12.458 6.312 1.00 6.25 475 CYS A C 1
ATOM 3467 O O . CYS A 1 221 ? 47.045 12.106 6.776 1.00 6.11 475 CYS A O 1
ATOM 3475 N N . LEU A 1 222 ? 48.266 13.151 5.176 1.00 8.38 476 LEU A N 1
ATOM 3476 C CA . LEU A 1 222 ? 47.082 13.501 4.388 1.00 7.84 476 LEU A CA 1
ATOM 3477 C C . LEU A 1 222 ? 46.357 12.263 3.884 1.00 10.05 476 LEU A C 1
ATOM 3478 O O . LEU A 1 222 ? 45.135 12.225 3.822 1.00 8.87 476 LEU A O 1
ATOM 3494 N N . ARG A 1 223 ? 47.102 11.238 3.501 1.00 10.79 477 ARG A N 1
ATOM 3495 C CA . ARG A 1 223 ? 46.456 10.035 3.004 1.00 6.57 477 ARG A CA 1
ATOM 3496 C C . ARG A 1 223 ? 45.766 9.324 4.154 1.00 7.36 477 ARG A C 1
ATOM 3497 O O . ARG A 1 223 ? 44.684 8.772 4.003 1.00 10.74 477 ARG A O 1
ATOM 3518 N N . GLU A 1 224 ? 46.378 9.328 5.335 1.00 7.93 478 GLU A N 1
ATOM 3519 C CA . GLU A 1 224 ? 45.730 8.704 6.490 1.00 10.22 478 GLU A CA 1
ATOM 3520 C C . GLU A 1 224 ? 44.405 9.356 6.814 1.00 13.94 478 GLU A C 1
ATOM 3521 O O . GLU A 1 224 ? 43.410 8.688 7.124 1.00 11.52 478 GLU A O 1
ATOM 3533 N N . LEU A 1 225 ? 44.416 10.673 6.776 1.00 8.20 479 LEU A N 1
ATOM 3534 C CA . LEU A 1 225 ? 43.235 11.464 7.085 1.00 12.16 479 LEU A CA 1
ATOM 3535 C C . LEU A 1 225 ? 42.143 11.332 6.000 1.00 15.34 479 LEU A C 1
ATOM 3536 O O . LEU A 1 225 ? 40.977 11.045 6.304 1.00 15.11 479 LEU A O 1
ATOM 3552 N N . PHE A 1 226 ? 42.521 11.498 4.735 1.00 10.99 480 PHE A N 1
ATOM 3553 C CA . PHE A 1 226 ? 41.527 11.696 3.673 1.00 8.01 480 PHE A CA 1
ATOM 3554 C C . PHE A 1 226 ? 41.406 10.597 2.626 1.00 17.46 480 PHE A C 1
ATOM 3555 O O . PHE A 1 226 ? 40.467 10.613 1.813 1.00 20.32 480 PHE A O 1
ATOM 3572 N N . GLU A 1 227 ? 42.311 9.625 2.667 1.00 15.30 481 GLU A N 1
ATOM 3573 C CA . GLU A 1 227 ? 42.233 8.478 1.768 1.00 15.99 481 GLU A CA 1
ATOM 3574 C C . GLU A 1 227 ? 41.939 7.179 2.533 1.00 16.67 481 GLU A C 1
ATOM 3575 O O . GLU A 1 227 ? 40.942 6.497 2.275 1.00 17.09 481 GLU A O 1
ATOM 3587 N N . PHE A 1 228 ? 42.800 6.848 3.475 1.00 13.31 482 PHE A N 1
ATOM 3588 C CA . PHE A 1 228 ? 42.689 5.573 4.202 1.00 15.88 482 PHE A CA 1
ATOM 3589 C C . PHE A 1 228 ? 41.571 5.612 5.233 1.00 20.99 482 PHE A C 1
ATOM 3590 O O . PHE A 1 228 ? 41.004 4.570 5.581 1.00 17.72 482 PHE A O 1
ATOM 3607 N N . HIS A 1 229 ? 41.309 6.811 5.745 1.00 15.14 483 HIS A N 1
ATOM 3608 C CA . HIS A 1 229 ? 40.471 7.000 6.937 1.00 21.67 483 HIS A CA 1
ATOM 3609 C C . HIS A 1 229 ? 40.905 6.046 8.070 1.00 22.71 483 HIS A C 1
ATOM 3610 O O . HIS A 1 229 ? 40.086 5.463 8.772 1.00 18.86 483 HIS A O 1
ATOM 3624 N N . PHE A 1 230 ? 42.216 5.926 8.235 1.00 11.59 484 PHE A N 1
ATOM 3625 C CA . PHE A 1 230 ? 42.832 4.979 9.166 1.00 8.23 484 PHE A CA 1
ATOM 3626 C C . PHE A 1 230 ? 44.115 5.685 9.559 1.00 11.33 484 PHE A C 1
ATOM 3627 O O . PHE A 1 230 ? 44.985 5.854 8.721 1.00 12.26 484 PHE A O 1
ATOM 3659 N N . GLN A 1 232 ? 47.195 7.003 12.634 1.00 13.39 486 GLN A N 1
ATOM 3660 C CA A GLN A 1 232 ? 47.870 6.976 13.937 0.55 13.65 486 GLN A CA 1
ATOM 3661 C CA B GLN A 1 232 ? 47.899 6.967 13.907 0.45 15.16 486 GLN A CA 1
ATOM 3662 C C . GLN A 1 232 ? 47.949 8.386 14.501 1.00 10.91 486 GLN A C 1
ATOM 3663 O O . GLN A 1 232 ? 48.505 9.268 13.876 1.00 14.53 486 GLN A O 1
ATOM 3688 N N . THR A 1 233 ? 47.372 8.622 15.689 1.00 12.40 487 THR A N 1
ATOM 3689 C CA . THR A 1 233 ? 47.248 9.991 16.255 1.00 20.31 487 THR A CA 1
ATOM 3690 C C . THR A 1 233 ? 48.556 10.716 16.641 1.00 17.07 487 THR A C 1
ATOM 3691 O O . THR A 1 233 ? 48.775 11.916 16.358 1.00 19.12 487 THR A O 1
ATOM 3702 N N . ASP A 1 234 ? 49.390 9.972 17.336 1.00 12.27 488 ASP A N 1
ATOM 3703 C CA . ASP A 1 234 ? 50.617 10.487 17.934 1.00 7.78 488 ASP A CA 1
ATOM 3704 C C . ASP A 1 234 ? 51.769 9.505 17.590 1.00 12.58 488 ASP A C 1
ATOM 3705 O O . ASP A 1 234 ? 52.169 8.731 18.453 1.00 15.13 488 ASP A O 1
ATOM 3714 N N . PRO A 1 235 ? 52.286 9.522 16.343 1.00 11.93 489 PRO A N 1
ATOM 3715 C CA . PRO A 1 235 ? 53.102 8.430 15.751 1.00 12.30 489 PRO A CA 1
ATOM 3716 C C . PRO A 1 235 ? 54.326 7.691 16.399 1.00 33.99 489 PRO A C 1
ATOM 3717 O O . PRO A 1 235 ? 54.444 6.502 16.120 1.00 57.34 489 PRO A O 1
ATOM 3728 N N . ASN A 1 236 ? 55.169 8.306 17.195 1.00 25.08 490 ASN A N 1
ATOM 3729 C CA . ASN A 1 236 ? 56.458 7.726 17.715 1.00 13.82 490 ASN A CA 1
ATOM 3730 C C . ASN A 1 236 ? 57.541 7.735 16.636 1.00 9.35 490 ASN A C 1
ATOM 3731 O O . ASN A 1 236 ? 57.904 6.705 16.063 1.00 7.68 490 ASN A O 1
ATOM 3742 N N . TRP A 1 237 ? 58.057 8.919 16.399 1.00 12.01 491 TRP A N 1
ATOM 3743 C CA A TRP A 1 237 ? 59.026 9.129 15.339 0.01 9.48 491 TRP A CA 1
ATOM 3744 C CA B TRP A 1 237 ? 59.016 9.126 15.344 0.99 9.13 491 TRP A CA 1
ATOM 3745 C C . TRP A 1 237 ? 60.318 8.368 15.611 1.00 11.04 491 TRP A C 1
ATOM 3746 O O . TRP A 1 237 ? 61.091 8.107 14.691 1.00 11.24 491 TRP A O 1
ATOM 3785 N N . SER A 1 238 ? 60.543 7.986 16.864 1.00 8.85 492 SER A N 1
ATOM 3786 C CA . SER A 1 238 ? 61.738 7.218 17.178 1.00 6.13 492 SER A CA 1
ATOM 3787 C C . SER A 1 238 ? 61.619 5.796 16.634 1.00 8.10 492 SER A C 1
ATOM 3788 O O . SER A 1 238 ? 62.608 5.060 16.622 1.00 13.45 492 SER A O 1
ATOM 3796 N N . ASN A 1 239 ? 60.421 5.383 16.221 1.00 6.72 493 ASN A N 1
ATOM 3797 C CA . ASN A 1 239 ? 60.221 4.045 15.640 1.00 9.92 493 ASN A CA 1
ATOM 3798 C C . ASN A 1 239 ? 59.868 4.129 14.149 1.00 10.53 493 ASN A C 1
ATOM 3799 O O . ASN A 1 239 ? 59.274 3.206 13.577 1.00 13.38 493 ASN A O 1
ATOM 3810 N N . PHE A 1 240 ? 60.236 5.248 13.535 1.00 7.09 494 PHE A N 1
ATOM 3811 C CA . PHE A 1 240 ? 60.306 5.377 12.067 1.00 9.25 494 PHE A CA 1
ATOM 3812 C C . PHE A 1 240 ? 61.781 5.277 11.730 1.00 8.92 494 PHE A C 1
ATOM 3813 O O . PHE A 1 240 ? 62.573 6.044 12.277 1.00 9.13 494 PHE A O 1
ATOM 3830 N N . PHE A 1 241 ? 62.182 4.376 10.835 1.00 5.82 495 PHE A N 1
ATOM 3831 C CA . PHE A 1 241 ? 63.604 4.136 10.622 1.00 10.32 495 PHE A CA 1
ATOM 3832 C C . PHE A 1 241 ? 63.973 4.432 9.148 1.00 13.21 495 PHE A C 1
ATOM 3833 O O . PHE A 1 241 ? 63.450 3.772 8.245 1.00 8.98 495 PHE A O 1
ATOM 3850 N N . TYR A 1 242 ? 64.860 5.404 8.929 1.00 9.02 496 TYR A N 1
ATOM 3851 C CA . TYR A 1 242 ? 65.327 5.739 7.580 1.00 9.02 496 TYR A CA 1
ATOM 3852 C C . TYR A 1 242 ? 66.575 4.912 7.242 1.00 12.46 496 TYR A C 1
ATOM 3853 O O . TYR A 1 242 ? 67.578 4.970 7.931 1.00 11.65 496 TYR A O 1
ATOM 3871 N N . ASP A 1 243 ? 66.494 4.139 6.167 1.00 10.28 497 ASP A N 1
ATOM 3872 C CA . ASP A 1 243 ? 67.638 3.358 5.673 1.00 14.19 497 ASP A CA 1
ATOM 3873 C C . ASP A 1 243 ? 68.310 4.139 4.541 1.00 16.07 497 ASP A C 1
ATOM 3874 O O . ASP A 1 243 ? 67.729 4.241 3.461 1.00 16.32 497 ASP A O 1
ATOM 3883 N N . PRO A 1 244 ? 69.518 4.708 4.777 1.00 16.18 498 PRO A N 1
ATOM 3884 C CA . PRO A 1 244 ? 70.119 5.601 3.770 1.00 22.23 498 PRO A CA 1
ATOM 3885 C C . PRO A 1 244 ? 70.569 4.852 2.532 1.00 29.19 498 PRO A C 1
ATOM 3886 O O . PRO A 1 244 ? 70.770 5.466 1.491 1.00 39.35 498 PRO A O 1
ATOM 3897 N N . GLN A 1 245 ? 70.721 3.543 2.655 1.00 33.17 499 GLN A N 1
ATOM 3898 C CA . GLN A 1 245 ? 71.106 2.714 1.529 1.00 36.88 499 GLN A CA 1
ATOM 3899 C C . GLN A 1 245 ? 69.952 2.555 0.557 1.00 33.99 499 GLN A C 1
ATOM 3900 O O . GLN A 1 245 ? 70.123 2.754 -0.639 1.00 37.09 499 GLN A O 1
ATOM 3914 N N . GLN A 1 246 ? 68.778 2.189 1.073 1.00 25.42 500 GLN A N 1
ATOM 3915 C CA . GLN A 1 246 ? 67.606 1.943 0.231 1.00 27.18 500 GLN A CA 1
ATOM 3916 C C . GLN A 1 246 ? 66.806 3.218 -0.027 1.00 23.18 500 GLN A C 1
ATOM 3917 O O . GLN A 1 246 ? 65.946 3.232 -0.907 1.00 21.56 500 GLN A O 1
ATOM 3931 N N . HIS A 1 247 ? 67.081 4.264 0.761 1.00 16.53 501 HIS A N 1
ATOM 3932 C CA . HIS A 1 247 ? 66.316 5.502 0.719 1.00 15.58 501 HIS A CA 1
ATOM 3933 C C . HIS A 1 247 ? 64.853 5.132 0.986 1.00 14.09 501 HIS A C 1
ATOM 3934 O O . HIS A 1 247 ? 63.964 5.439 0.184 1.00 13.56 501 HIS A O 1
ATOM 3948 N N . LYS A 1 248 ? 64.608 4.465 2.116 1.00 12.96 502 LYS A N 1
ATOM 3949 C CA . LYS A 1 248 ? 63.259 4.066 2.504 1.00 7.39 502 LYS A CA 1
ATOM 3950 C C . LYS A 1 248 ? 63.043 4.266 3.999 1.00 9.56 502 LYS A C 1
ATOM 3951 O O . LYS A 1 248 ? 64.016 4.266 4.750 1.00 10.21 502 LYS A O 1
ATOM 3970 N N . VAL A 1 249 ? 61.795 4.509 4.396 1.00 8.34 503 VAL A N 1
ATOM 3971 C CA . VAL A 1 249 ? 61.428 4.617 5.824 1.00 7.94 503 VAL A CA 1
ATOM 3972 C C . VAL A 1 249 ? 60.528 3.446 6.215 1.00 7.96 503 VAL A C 1
ATOM 3973 O O . VAL A 1 249 ? 59.469 3.208 5.596 1.00 8.00 503 VAL A O 1
ATOM 3986 N N . ALA A 1 250 ? 60.991 2.699 7.226 1.00 9.21 504 ALA A N 1
ATOM 3987 C CA . ALA A 1 250 ? 60.249 1.585 7.824 1.00 10.20 504 ALA A CA 1
ATOM 3988 C C . ALA A 1 250 ? 59.392 2.047 8.988 1.00 12.93 504 ALA A C 1
ATOM 3989 O O . ALA A 1 250 ? 59.879 2.751 9.873 1.00 11.19 504 ALA A O 1
ATOM 3996 N N . LEU A 1 251 ? 58.145 1.598 8.985 1.00 9.07 505 LEU A N 1
ATOM 3997 C CA . LEU A 1 251 ? 57.144 1.954 10.004 1.00 12.57 505 LEU A CA 1
ATOM 3998 C C . LEU A 1 251 ? 56.943 0.799 10.996 1.00 15.94 505 LEU A C 1
ATOM 3999 O O . LEU A 1 251 ? 56.459 -0.252 10.611 1.00 17.52 505 LEU A O 1
ATOM 4015 N N . LEU A 1 252 ? 57.304 0.998 12.265 1.00 14.65 506 LEU A N 1
ATOM 4016 C CA . LEU A 1 252 ? 57.329 -0.102 13.235 1.00 8.64 506 LEU A CA 1
ATOM 4017 C C . LEU A 1 252 ? 56.244 -0.032 14.295 1.00 16.19 506 LEU A C 1
ATOM 4018 O O . LEU A 1 252 ? 55.892 -1.068 14.881 1.00 22.52 506 LEU A O 1
ATOM 4034 N N . ASP A 1 253 ? 55.741 1.178 14.555 1.00 9.82 507 ASP A N 1
ATOM 4035 C CA . ASP A 1 253 ? 54.831 1.426 15.663 1.00 15.31 507 ASP A CA 1
ATOM 4036 C C . ASP A 1 253 ? 53.445 1.877 15.130 1.00 18.94 507 ASP A C 1
ATOM 4037 O O . ASP A 1 253 ? 53.359 2.868 14.427 1.00 17.26 507 ASP A O 1
ATOM 4046 N N . PHE A 1 254 ? 52.393 1.107 15.449 1.00 10.52 508 PHE A N 1
ATOM 4047 C CA . PHE A 1 254 ? 51.012 1.397 15.074 1.00 10.91 508 PHE A CA 1
ATOM 4048 C C . PHE A 1 254 ? 50.066 1.463 16.273 1.00 12.52 508 PHE A C 1
ATOM 4049 O O . PHE A 1 254 ? 48.854 1.257 16.163 1.00 12.55 508 PHE A O 1
ATOM 4066 N N . GLY A 1 255 ? 50.605 1.742 17.446 1.00 12.37 509 GLY A N 1
ATOM 4067 C CA . GLY A 1 255 ? 49.764 1.890 18.617 1.00 11.65 509 GLY A CA 1
ATOM 4068 C C . GLY A 1 255 ? 48.713 2.981 18.464 1.00 11.58 509 GLY A C 1
ATOM 4069 O O . GLY A 1 255 ? 48.995 4.049 17.910 1.00 10.49 509 GLY A O 1
ATOM 4073 N N . ALA A 1 256 ? 47.506 2.670 18.944 1.00 14.53 510 ALA A N 1
ATOM 4074 C CA . ALA A 1 256 ? 46.366 3.595 19.038 1.00 12.82 510 ALA A CA 1
ATOM 4075 C C . ALA A 1 256 ? 45.968 4.177 17.682 1.00 14.10 510 ALA A C 1
ATOM 4076 O O . ALA A 1 256 ? 45.662 5.342 17.568 1.00 24.38 510 ALA A O 1
ATOM 4083 N N . THR A 1 257 ? 45.996 3.343 16.650 1.00 10.57 511 THR A N 1
ATOM 4084 C CA . THR A 1 257 ? 45.517 3.724 15.329 1.00 10.03 511 THR A CA 1
ATOM 4085 C C . THR A 1 257 ? 43.989 3.701 15.319 1.00 8.78 511 THR A C 1
ATOM 4086 O O . THR A 1 257 ? 43.394 2.754 15.828 1.00 9.39 511 THR A O 1
ATOM 4097 N N . ARG A 1 258 ? 43.398 4.729 14.696 1.00 10.91 512 ARG A N 1
ATOM 4098 C CA . ARG A 1 258 ? 41.956 5.024 14.700 1.00 11.70 512 ARG A CA 1
ATOM 4099 C C . ARG A 1 258 ? 41.315 5.060 13.317 1.00 11.21 512 ARG A C 1
ATOM 4100 O O . ARG A 1 258 ? 41.861 5.663 12.400 1.00 12.81 512 ARG A O 1
ATOM 4121 N N . GLU A 1 259 ? 40.136 4.466 13.195 1.00 11.89 513 GLU A N 1
ATOM 4122 C CA . GLU A 1 259 ? 39.280 4.737 12.034 1.00 21.89 513 GLU A CA 1
ATOM 4123 C C . GLU A 1 259 ? 38.353 5.915 12.316 1.00 22.73 513 GLU A C 1
ATOM 4124 O O . GLU A 1 259 ? 37.769 5.988 13.393 1.00 21.02 513 GLU A O 1
ATOM 4136 N N . TYR A 1 260 ? 38.189 6.812 11.343 1.00 12.04 514 TYR A N 1
ATOM 4137 C CA . TYR A 1 260 ? 37.288 7.966 11.487 1.00 12.12 514 TYR A CA 1
ATOM 4138 C C . TYR A 1 260 ? 36.150 7.914 10.457 1.00 24.26 514 TYR A C 1
ATOM 4139 O O . TYR A 1 260 ? 36.378 7.600 9.293 1.00 27.13 514 TYR A O 1
ATOM 4157 N N . ASP A 1 261 ? 34.928 8.228 10.871 1.00 21.35 515 ASP A N 1
ATOM 4158 C CA . ASP A 1 261 ? 33.800 8.124 9.934 1.00 22.76 515 ASP A CA 1
ATOM 4159 C C . ASP A 1 261 ? 33.744 9.360 9.048 1.00 22.61 515 ASP A C 1
ATOM 4160 O O . ASP A 1 261 ? 34.451 10.323 9.289 1.00 18.77 515 ASP A O 1
ATOM 4169 N N . ARG A 1 262 ? 32.911 9.298 8.012 1.00 25.94 516 ARG A N 1
ATOM 4170 C CA . ARG A 1 262 ? 32.804 10.356 7.025 1.00 31.06 516 ARG A CA 1
ATOM 4171 C C . ARG A 1 262 ? 32.420 11.676 7.683 1.00 21.08 516 ARG A C 1
ATOM 4172 O O . ARG A 1 262 ? 32.907 12.719 7.286 1.00 25.35 516 ARG A O 1
ATOM 4193 N N . SER A 1 263 ? 31.585 11.617 8.714 1.00 21.47 517 SER A N 1
ATOM 4194 C CA . SER A 1 263 ? 31.114 12.822 9.384 1.00 20.79 517 SER A CA 1
ATOM 4195 C C . SER A 1 263 ? 32.258 13.613 9.999 1.00 21.73 517 SER A C 1
ATOM 4196 O O . SER A 1 263 ? 32.314 14.848 9.868 1.00 19.34 517 SER A O 1
ATOM 4204 N N . PHE A 1 264 ? 33.179 12.924 10.668 1.00 23.30 518 PHE A N 1
ATOM 4205 C CA . PHE A 1 264 ? 34.343 13.615 11.217 1.00 19.09 518 PHE A CA 1
ATOM 4206 C C . PHE A 1 264 ? 35.252 14.122 10.113 1.00 11.63 518 PHE A C 1
ATOM 4207 O O . PHE A 1 264 ? 35.736 15.243 10.172 1.00 13.20 518 PHE A O 1
ATOM 4224 N N . THR A 1 265 ? 35.557 13.284 9.130 1.00 15.36 519 THR A N 1
ATOM 4225 C CA A THR A 1 265 ? 36.580 13.662 8.170 0.52 11.12 519 THR A CA 1
ATOM 4226 C CA B THR A 1 265 ? 36.565 13.661 8.162 0.48 10.97 519 THR A CA 1
ATOM 4227 C C . THR A 1 265 ? 36.055 14.734 7.214 1.00 9.18 519 THR A C 1
ATOM 4228 O O . THR A 1 265 ? 36.828 15.575 6.766 1.00 14.92 519 THR A O 1
ATOM 4247 N N . ASP A 1 266 ? 34.753 14.712 6.933 1.00 11.82 520 ASP A N 1
ATOM 4248 C CA . ASP A 1 266 ? 34.089 15.722 6.097 1.00 18.76 520 ASP A CA 1
ATOM 4249 C C . ASP A 1 266 ? 34.316 17.108 6.709 1.00 14.88 520 ASP A C 1
ATOM 4250 O O . ASP A 1 266 ? 34.785 18.044 6.055 1.00 16.45 520 ASP A O 1
ATOM 4259 N N . LEU A 1 267 ? 34.006 17.216 7.988 1.00 13.07 521 LEU A N 1
ATOM 4260 C CA . LEU A 1 267 ? 34.056 18.493 8.652 1.00 15.12 521 LEU A CA 1
ATOM 4261 C C . LEU A 1 267 ? 35.498 18.954 8.785 1.00 13.75 521 LEU A C 1
ATOM 4262 O O . LEU A 1 267 ? 35.834 20.128 8.561 1.00 11.11 521 LEU A O 1
ATOM 4278 N N . TYR A 1 268 ? 36.378 18.019 9.119 1.00 12.67 522 TYR A N 1
ATOM 4279 C CA . TYR A 1 268 ? 37.785 18.373 9.262 1.00 9.91 522 TYR A CA 1
ATOM 4280 C C . TYR A 1 268 ? 38.379 18.905 7.955 1.00 7.47 522 TYR A C 1
ATOM 4281 O O . TYR A 1 268 ? 39.078 19.905 7.957 1.00 8.54 522 TYR A O 1
ATOM 4299 N N . ILE A 1 269 ? 38.086 18.271 6.815 1.00 9.31 523 ILE A N 1
ATOM 4300 C CA . ILE A 1 269 ? 38.681 18.744 5.570 1.00 9.58 523 ILE A CA 1
ATOM 4301 C C . ILE A 1 269 ? 38.128 20.113 5.189 1.00 8.02 523 ILE A C 1
ATOM 4302 O O . ILE A 1 269 ? 38.848 20.900 4.599 1.00 11.46 523 ILE A O 1
ATOM 4318 N N . GLN A 1 270 ? 36.888 20.403 5.592 1.00 8.72 524 GLN A N 1
ATOM 4319 C CA . GLN A 1 270 ? 36.293 21.735 5.376 1.00 11.66 524 GLN A CA 1
ATOM 4320 C C . GLN A 1 270 ? 37.066 22.783 6.188 1.00 9.64 524 GLN A C 1
ATOM 4321 O O . GLN A 1 270 ? 37.262 23.903 5.722 1.00 11.19 524 GLN A O 1
ATOM 4335 N N . ILE A 1 271 ? 37.529 22.391 7.379 1.00 10.03 525 ILE A N 1
ATOM 4336 C CA . ILE A 1 271 ? 38.305 23.296 8.223 1.00 7.52 525 ILE A CA 1
ATOM 4337 C C . ILE A 1 271 ? 39.656 23.595 7.564 1.00 9.37 525 ILE A C 1
ATOM 4338 O O . ILE A 1 271 ? 40.074 24.768 7.478 1.00 8.54 525 ILE A O 1
ATOM 4354 N N . ILE A 1 272 ? 40.344 22.554 7.067 1.00 9.29 526 ILE A N 1
ATOM 4355 C CA . ILE A 1 272 ? 41.618 22.771 6.430 1.00 10.35 526 ILE A CA 1
ATOM 4356 C C . ILE A 1 272 ? 41.475 23.547 5.095 1.00 12.10 526 ILE A C 1
ATOM 4357 O O . ILE A 1 272 ? 42.272 24.426 4.805 1.00 10.15 526 ILE A O 1
ATOM 4373 N N . ARG A 1 273 ? 40.432 23.266 4.321 1.00 8.57 527 ARG A N 1
ATOM 4374 C CA . ARG A 1 273 ? 40.148 24.039 3.105 1.00 9.85 527 ARG A CA 1
ATOM 4375 C C . ARG A 1 273 ? 39.935 25.514 3.410 1.00 10.58 527 ARG A C 1
ATOM 4376 O O . ARG A 1 273 ? 40.489 26.383 2.742 1.00 13.65 527 ARG A O 1
ATOM 4397 N N . ALA A 1 274 ? 39.133 25.791 4.431 1.00 10.63 528 ALA A N 1
ATOM 4398 C CA . ALA A 1 274 ? 38.908 27.170 4.866 1.00 12.87 528 ALA A CA 1
ATOM 4399 C C . ALA A 1 274 ? 40.221 27.858 5.270 1.00 12.23 528 ALA A C 1
ATOM 4400 O O . ALA A 1 274 ? 40.455 29.023 4.955 1.00 14.76 528 ALA A O 1
ATOM 4407 N N . ALA A 1 275 ? 41.081 27.140 5.976 1.00 9.70 529 ALA A N 1
ATOM 4408 C CA . ALA A 1 275 ? 42.344 27.722 6.397 1.00 8.93 529 ALA A CA 1
ATOM 4409 C C . ALA A 1 275 ? 43.236 28.037 5.185 1.00 9.92 529 ALA A C 1
ATOM 4410 O O . ALA A 1 275 ? 43.891 29.082 5.158 1.00 11.16 529 ALA A O 1
ATOM 4417 N N . ALA A 1 276 ? 43.262 27.125 4.213 1.00 14.04 530 ALA A N 1
ATOM 4418 C CA . ALA A 1 276 ? 44.038 27.348 2.983 1.00 16.32 530 ALA A CA 1
ATOM 4419 C C . ALA A 1 276 ? 43.432 28.499 2.167 1.00 16.27 530 ALA A C 1
ATOM 4420 O O . ALA A 1 276 ? 44.152 29.208 1.449 1.00 19.50 530 ALA A O 1
ATOM 4427 N N . ASP A 1 277 ? 42.124 28.715 2.303 1.00 15.94 531 ASP A N 1
ATOM 4428 C CA . ASP A 1 277 ? 41.467 29.847 1.642 1.00 14.18 531 ASP A CA 1
ATOM 4429 C C . ASP A 1 277 ? 41.518 31.151 2.456 1.00 16.68 531 ASP A C 1
ATOM 4430 O O . ASP A 1 277 ? 40.924 32.185 2.073 1.00 17.10 531 ASP A O 1
ATOM 4439 N N . ARG A 1 278 ? 42.236 31.096 3.575 1.00 14.30 532 ARG A N 1
ATOM 4440 C CA . ARG A 1 278 ? 42.471 32.216 4.473 1.00 15.48 532 ARG A CA 1
ATOM 4441 C C . ARG A 1 278 ? 41.180 32.782 5.080 1.00 19.45 532 ARG A C 1
ATOM 4442 O O . ARG A 1 278 ? 41.089 33.983 5.364 1.00 20.91 532 ARG A O 1
ATOM 4463 N N . ASP A 1 279 ? 40.204 31.897 5.303 1.00 13.78 533 ASP A N 1
ATOM 4464 C CA . ASP A 1 279 ? 38.895 32.258 5.841 1.00 10.54 533 ASP A CA 1
ATOM 4465 C C . ASP A 1 279 ? 38.834 31.976 7.348 1.00 16.80 533 ASP A C 1
ATOM 4466 O O . ASP A 1 279 ? 38.358 30.936 7.770 1.00 13.23 533 ASP A O 1
ATOM 4475 N N . ARG A 1 280 ? 39.318 32.915 8.151 1.00 14.29 534 ARG A N 1
ATOM 4476 C CA . ARG A 1 280 ? 39.387 32.731 9.598 1.00 13.53 534 ARG A CA 1
ATOM 4477 C C . ARG A 1 280 ? 38.028 32.512 10.244 1.00 14.29 534 ARG A C 1
ATOM 4478 O O . ARG A 1 280 ? 37.897 31.700 11.148 1.00 11.49 534 ARG A O 1
ATOM 4499 N N . GLU A 1 281 ? 36.998 33.214 9.785 1.00 11.10 535 GLU A N 1
ATOM 4500 C CA . GLU A 1 281 ? 35.711 33.084 10.436 1.00 12.29 535 GLU A CA 1
ATOM 4501 C C . GLU A 1 281 ? 35.096 31.693 10.203 1.00 10.00 535 GLU A C 1
ATOM 4502 O O . GLU A 1 281 ? 34.500 31.122 11.101 1.00 9.37 535 GLU A O 1
ATOM 4514 N N . THR A 1 282 ? 35.267 31.139 9.012 1.00 10.55 536 THR A N 1
ATOM 4515 C CA . THR A 1 282 ? 34.759 29.809 8.739 1.00 9.07 536 THR A CA 1
ATOM 4516 C C . THR A 1 282 ? 35.558 28.751 9.520 1.00 8.35 536 THR A C 1
ATOM 4517 O O . THR A 1 282 ? 34.963 27.807 10.037 1.00 8.28 536 THR A O 1
ATOM 4528 N N . VAL A 1 283 ? 36.876 28.900 9.589 1.00 8.92 537 VAL A N 1
ATOM 4529 C CA . VAL A 1 283 ? 37.682 28.021 10.465 1.00 8.41 537 VAL A CA 1
ATOM 4530 C C . VAL A 1 283 ? 37.143 28.043 11.900 1.00 8.64 537 VAL A C 1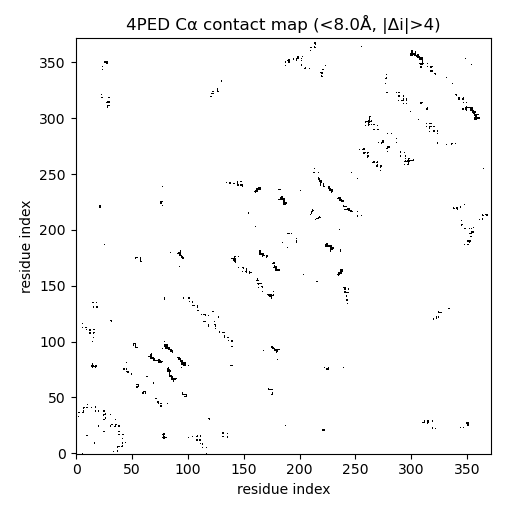
ATOM 4531 O O . VAL A 1 283 ? 37.007 27.001 12.539 1.00 7.52 537 VAL A O 1
ATOM 4544 N N . ARG A 1 284 ? 36.850 29.232 12.411 1.00 7.89 538 ARG A N 1
ATOM 4545 C CA . ARG A 1 284 ? 36.306 29.367 13.764 1.00 8.32 538 ARG A CA 1
ATOM 4546 C C . ARG A 1 284 ? 34.964 28.636 13.881 1.00 9.93 538 ARG A C 1
ATOM 4547 O O . ARG A 1 284 ? 34.754 27.863 14.789 1.00 8.75 538 ARG A O 1
ATOM 4568 N N . ALA A 1 285 ? 34.020 28.955 12.997 1.00 8.47 539 ALA A N 1
ATOM 4569 C CA . ALA A 1 285 ? 32.673 28.391 13.057 1.00 9.22 539 ALA A CA 1
ATOM 4570 C C . ALA A 1 285 ? 32.681 26.880 12.986 1.00 8.63 539 ALA A C 1
ATOM 4571 O O . ALA A 1 285 ? 32.032 26.202 13.781 1.00 8.79 539 ALA A O 1
ATOM 4578 N N . LYS A 1 286 ? 33.455 26.348 12.041 1.00 8.39 540 LYS A N 1
ATOM 4579 C CA . LYS A 1 286 ? 33.508 24.909 11.873 1.00 8.61 540 LYS A CA 1
ATOM 4580 C C . LYS A 1 286 ? 34.305 24.234 12.991 1.00 8.02 540 LYS A C 1
ATOM 4581 O O . LYS A 1 286 ? 34.021 23.102 13.352 1.00 8.10 540 LYS A O 1
ATOM 4600 N N . SER A 1 287 ? 35.285 24.937 13.545 1.00 7.76 541 SER A N 1
ATOM 4601 C CA . SER A 1 287 ? 35.990 24.443 14.729 1.00 7.56 541 SER A CA 1
ATOM 4602 C C . SER A 1 287 ? 35.052 24.310 15.934 1.00 10.25 541 SER A C 1
ATOM 4603 O O . SER A 1 287 ? 35.211 23.381 16.735 1.00 7.86 541 SER A O 1
ATOM 4611 N N . ILE A 1 288 ? 34.119 25.261 16.088 1.00 8.19 542 ILE A N 1
ATOM 4612 C CA . ILE A 1 288 ? 33.129 25.158 17.154 1.00 8.57 542 ILE A CA 1
ATOM 4613 C C . ILE A 1 288 ? 32.143 24.020 16.855 1.00 8.83 542 ILE A C 1
ATOM 4614 O O . ILE A 1 288 ? 31.766 23.289 17.768 1.00 9.07 542 ILE A O 1
ATOM 4630 N N . GLU A 1 289 ? 31.716 23.866 15.599 1.00 10.23 543 GLU A N 1
ATOM 4631 C CA . GLU A 1 289 ? 30.884 22.724 15.242 1.00 9.86 543 GLU A CA 1
ATOM 4632 C C . GLU A 1 289 ? 31.558 21.404 15.599 1.00 9.33 543 GLU A C 1
ATOM 4633 O O . GLU A 1 289 ? 30.905 20.497 16.134 1.00 10.70 543 GLU A O 1
ATOM 4655 N N . LYS A 1 291 ? 33.817 20.988 17.838 1.00 9.19 545 LYS A N 1
ATOM 4656 C CA . LYS A 1 291 ? 34.130 21.064 19.273 1.00 11.03 545 LYS A CA 1
ATOM 4657 C C . LYS A 1 291 ? 35.656 21.003 19.561 1.00 13.12 545 LYS A C 1
ATOM 4658 O O . LYS A 1 291 ? 36.079 20.731 20.695 1.00 8.16 545 LYS A O 1
ATOM 4677 N N . PHE A 1 292 ? 36.474 21.304 18.552 1.00 7.69 546 PHE A N 1
ATOM 4678 C CA . PHE A 1 292 ? 37.854 21.701 18.824 1.00 7.36 546 PHE A CA 1
ATOM 4679 C C . PHE A 1 292 ? 37.811 22.900 19.777 1.00 7.56 546 PHE A C 1
ATOM 4680 O O . PHE A 1 292 ? 38.617 23.028 20.682 1.00 10.35 546 PHE A O 1
ATOM 4697 N N . LEU A 1 293 ? 36.877 23.801 19.512 1.00 7.78 547 LEU A N 1
ATOM 4698 C CA . LEU A 1 293 ? 36.543 24.924 20.386 1.00 8.09 547 LEU A CA 1
ATOM 4699 C C . LEU A 1 293 ? 35.114 24.758 20.918 1.00 8.54 547 LEU A C 1
ATOM 4700 O O . LEU A 1 293 ? 34.245 24.293 20.188 1.00 9.09 547 LEU A O 1
ATOM 4716 N N . THR A 1 294 ? 34.856 25.125 22.169 1.00 8.92 548 THR A N 1
ATOM 4717 C CA . THR A 1 294 ? 33.480 25.211 22.659 1.00 9.42 548 THR A CA 1
ATOM 4718 C C . THR A 1 294 ? 32.783 26.483 22.177 1.00 9.60 548 THR A C 1
ATOM 4719 O O . THR A 1 294 ? 31.570 26.524 22.130 1.00 9.95 548 THR A O 1
ATOM 4730 N N . GLY A 1 295 ? 33.562 27.524 21.869 1.00 9.42 549 GLY A N 1
ATOM 4731 C CA . GLY A 1 295 ? 33.022 28.835 21.490 1.00 9.65 549 GLY A CA 1
ATOM 4732 C C . GLY A 1 295 ? 33.077 29.862 22.621 1.00 10.08 549 GLY A C 1
ATOM 4733 O O . GLY A 1 295 ? 32.685 31.021 22.447 1.00 11.05 549 GLY A O 1
ATOM 4737 N N . TYR A 1 296 ? 33.585 29.424 23.763 1.00 10.20 550 TYR A N 1
ATOM 4738 C CA . TYR A 1 296 ? 33.645 30.227 24.979 1.00 10.72 550 TYR A CA 1
ATOM 4739 C C . TYR A 1 296 ? 35.054 30.480 25.473 1.00 13.43 550 TYR A C 1
ATOM 4740 O O . TYR A 1 296 ? 35.215 31.052 26.537 1.00 13.58 550 TYR A O 1
ATOM 4758 N N . GLU A 1 297 ? 36.069 30.003 24.750 1.00 10.79 551 GLU A N 1
ATOM 4759 C CA . GLU A 1 297 ? 37.458 30.160 25.170 1.00 14.60 551 GLU A CA 1
ATOM 4760 C C . GLU A 1 297 ? 37.811 31.632 25.314 1.00 10.47 551 GLU A C 1
ATOM 4761 O O . GLU A 1 297 ? 37.236 32.483 24.633 1.00 16.00 551 GLU A O 1
ATOM 4773 N N . VAL A 1 298 ? 38.768 31.924 26.199 1.00 19.85 552 VAL A N 1
ATOM 4774 C CA . VAL A 1 298 ? 39.284 33.278 26.311 1.00 18.78 552 VAL A CA 1
ATOM 4775 C C . VAL A 1 298 ? 40.021 33.584 25.012 1.00 23.31 552 VAL A C 1
ATOM 4776 O O . VAL A 1 298 ? 40.442 32.657 24.307 1.00 18.45 552 VAL A O 1
ATOM 4789 N N . LYS A 1 299 ? 40.162 34.868 24.689 1.00 18.64 553 LYS A N 1
ATOM 4790 C CA . LYS A 1 299 ? 40.481 35.249 23.319 1.00 30.29 553 LYS A CA 1
ATOM 4791 C C . LYS A 1 299 ? 41.850 34.736 22.924 1.00 27.43 553 LYS A C 1
ATOM 4792 O O . LYS A 1 299 ? 42.038 34.295 21.784 1.00 21.42 553 LYS A O 1
ATOM 4811 N N . VAL A 1 300 ? 42.788 34.761 23.866 1.00 29.71 554 VAL A N 1
ATOM 4812 C CA . VAL A 1 300 ? 44.157 34.321 23.603 1.00 37.80 554 VAL A CA 1
ATOM 4813 C C . VAL A 1 300 ? 44.241 32.816 23.317 1.00 36.68 554 VAL A C 1
ATOM 4814 O O . VAL A 1 300 ? 45.101 32.360 22.549 1.00 29.26 554 VAL A O 1
ATOM 4842 N N . GLU A 1 302 ? 41.535 31.066 22.119 1.00 11.16 556 GLU A N 1
ATOM 4843 C CA . GLU A 1 302 ? 40.845 30.937 20.849 1.00 11.74 556 GLU A CA 1
ATOM 4844 C C . GLU A 1 302 ? 41.843 31.230 19.734 1.00 17.44 556 GLU A C 1
ATOM 4845 O O . GLU A 1 302 ? 41.899 30.548 18.704 1.00 13.15 556 GLU A O 1
ATOM 4857 N N . ASP A 1 303 ? 42.653 32.246 19.968 1.00 14.46 557 ASP A N 1
ATOM 4858 C CA . ASP A 1 303 ? 43.597 32.688 18.952 1.00 19.76 557 ASP A CA 1
ATOM 4859 C C . ASP A 1 303 ? 44.705 31.665 18.748 1.00 12.87 557 ASP A C 1
ATOM 4860 O O . ASP A 1 303 ? 45.210 31.523 17.622 1.00 12.71 557 ASP A O 1
ATOM 4869 N N . ALA A 1 304 ? 45.094 30.950 19.806 1.00 12.57 558 ALA A N 1
ATOM 4870 C CA . ALA A 1 304 ? 46.089 29.901 19.715 1.00 17.39 558 ALA A CA 1
ATOM 4871 C C . ALA A 1 304 ? 45.617 28.858 18.722 1.00 14.85 558 ALA A C 1
ATOM 4872 O O . ALA A 1 304 ? 46.362 28.420 17.860 1.00 11.67 558 ALA A O 1
ATOM 4879 N N . HIS A 1 305 ? 44.349 28.475 18.858 1.00 9.86 559 HIS A N 1
ATOM 4880 C CA . HIS A 1 305 ? 43.791 27.498 17.932 1.00 10.82 559 HIS A CA 1
ATOM 4881 C C . HIS A 1 305 ? 43.752 28.058 16.498 1.00 6.95 559 HIS A C 1
ATOM 4882 O O . HIS A 1 305 ? 44.236 27.427 15.573 1.00 8.60 559 HIS A O 1
ATOM 4896 N N . LEU A 1 306 ? 43.151 29.240 16.316 1.00 8.34 560 LEU A N 1
ATOM 4897 C CA . LEU A 1 306 ? 42.973 29.812 14.993 1.00 8.51 560 LEU A CA 1
ATOM 4898 C C . LEU A 1 306 ? 44.282 30.138 14.295 1.00 7.37 560 LEU A C 1
ATOM 4899 O O . LEU A 1 306 ? 44.436 29.854 13.094 1.00 10.81 560 LEU A O 1
ATOM 4915 N N . ASP A 1 307 ? 45.238 30.697 15.036 1.00 10.72 561 ASP A N 1
ATOM 4916 C CA . ASP A 1 307 ? 46.534 30.995 14.444 1.00 7.99 561 ASP A CA 1
ATOM 4917 C C . ASP A 1 307 ? 47.243 29.730 13.987 1.00 7.81 561 ASP A C 1
ATOM 4918 O O . ASP A 1 307 ? 47.842 29.735 12.915 1.00 12.17 561 ASP A O 1
ATOM 4927 N N . ALA A 1 308 ? 47.234 28.667 14.791 1.00 6.87 562 ALA A N 1
ATOM 4928 C CA . ALA A 1 308 ? 47.800 27.380 14.350 1.00 8.04 562 ALA A CA 1
ATOM 4929 C C . ALA A 1 308 ? 47.123 26.764 13.119 1.00 7.10 562 ALA A C 1
ATOM 4930 O O . ALA A 1 308 ? 47.793 26.372 12.182 1.00 8.34 562 ALA A O 1
ATOM 4937 N N . ILE A 1 309 ? 45.790 26.657 13.115 1.00 8.10 563 ILE A N 1
ATOM 4938 C CA . ILE A 1 309 ? 45.136 26.128 11.930 1.00 6.25 563 ILE A CA 1
ATOM 4939 C C . ILE A 1 309 ? 45.449 26.999 10.690 1.00 6.56 563 ILE A C 1
ATOM 4940 O O . ILE A 1 309 ? 45.675 26.453 9.605 1.00 7.89 563 ILE A O 1
ATOM 4956 N N . LEU A 1 310 ? 45.517 28.329 10.834 1.00 7.32 564 LEU A N 1
ATOM 4957 C CA . LEU A 1 310 ? 45.782 29.177 9.685 1.00 7.03 564 LEU A CA 1
ATOM 4958 C C . LEU A 1 310 ? 47.219 29.021 9.181 1.00 11.27 564 LEU A C 1
ATOM 4959 O O . LEU A 1 310 ? 47.469 29.202 7.981 1.00 10.22 564 LEU A O 1
ATOM 4975 N N . ILE A 1 311 ? 48.148 28.685 10.078 1.00 8.87 565 ILE A N 1
ATOM 4976 C CA . ILE A 1 311 ? 49.517 28.298 9.673 1.00 7.45 565 ILE A CA 1
ATOM 4977 C C . ILE A 1 311 ? 49.521 27.017 8.844 1.00 8.92 565 ILE A C 1
ATOM 4978 O O . ILE A 1 311 ? 50.227 26.947 7.827 1.00 10.72 565 ILE A O 1
ATOM 4994 N N . LEU A 1 312 ? 48.736 26.012 9.225 1.00 10.72 566 LEU A N 1
ATOM 4995 C CA . LEU A 1 312 ? 48.578 24.836 8.382 1.00 9.54 566 LEU A CA 1
ATOM 4996 C C . LEU A 1 312 ? 48.068 25.239 7.004 1.00 8.51 566 LEU A C 1
ATOM 4997 O O . LEU A 1 312 ? 48.578 24.798 5.978 1.00 8.60 566 LEU A O 1
ATOM 5013 N N . GLY A 1 313 ? 47.040 26.078 6.974 1.00 7.18 567 GLY A N 1
ATOM 5014 C CA . GLY A 1 313 ? 46.505 26.576 5.731 1.00 9.37 567 GLY A CA 1
ATOM 5015 C C . GLY A 1 313 ? 47.491 27.362 4.877 1.00 9.80 567 GLY A C 1
ATOM 5016 O O . GLY A 1 313 ? 47.461 27.272 3.661 1.00 12.07 567 GLY A O 1
ATOM 5020 N N . GLU A 1 314 ? 48.301 28.182 5.522 1.00 9.67 568 GLU A N 1
ATOM 5021 C CA . GLU A 1 314 ? 49.350 28.931 4.866 1.00 11.06 568 GLU A CA 1
ATOM 5022 C C . GLU A 1 314 ? 50.273 27.985 4.092 1.00 10.69 568 GLU A C 1
ATOM 5023 O O . GLU A 1 314 ? 50.567 28.219 2.901 1.00 10.94 568 GLU A O 1
ATOM 5035 N N . ALA A 1 315 ? 50.690 26.898 4.724 1.00 9.75 569 ALA A N 1
ATOM 5036 C CA . ALA A 1 315 ? 51.544 25.941 4.020 1.00 7.14 569 ALA A CA 1
ATOM 5037 C C . ALA A 1 315 ? 50.825 25.368 2.795 1.00 12.50 569 ALA A C 1
ATOM 5038 O O . ALA A 1 315 ? 51.389 25.275 1.690 1.00 10.12 569 ALA A O 1
ATOM 5045 N N . PHE A 1 316 ? 49.563 25.022 2.979 1.00 8.02 570 PHE A N 1
ATOM 5046 C CA . PHE A 1 316 ? 48.846 24.316 1.963 1.00 7.36 570 PHE A CA 1
ATOM 5047 C C . PHE A 1 316 ? 48.363 25.244 0.873 1.00 13.40 570 PHE A C 1
ATOM 5048 O O . PHE A 1 316 ? 47.936 24.777 -0.189 1.00 11.94 570 PHE A O 1
ATOM 5065 N N . ALA A 1 317 ? 48.451 26.556 1.113 1.00 9.55 571 ALA A N 1
ATOM 5066 C CA . ALA A 1 317 ? 48.060 27.552 0.118 1.00 14.87 571 ALA A CA 1
ATOM 5067 C C . ALA A 1 317 ? 49.222 28.108 -0.711 1.00 9.01 571 ALA A C 1
ATOM 5068 O O . ALA A 1 317 ? 48.978 28.814 -1.697 1.00 12.00 571 ALA A O 1
ATOM 5075 N N . SER A 1 318 ? 50.453 27.811 -0.311 1.00 14.47 572 SER A N 1
ATOM 5076 C CA . SER A 1 318 ? 51.617 28.416 -0.940 1.00 18.53 572 SER A CA 1
ATOM 5077 C C . SER A 1 318 ? 52.272 27.493 -1.962 1.00 18.20 572 SER A C 1
ATOM 5078 O O . SER A 1 318 ? 52.574 26.337 -1.661 1.00 23.66 572 SER A O 1
ATOM 5086 N N . ASP A 1 319 ? 52.524 28.029 -3.150 1.00 26.08 573 ASP A N 1
ATOM 5087 C CA . ASP A 1 319 ? 53.321 27.308 -4.145 1.00 28.26 573 ASP A CA 1
ATOM 5088 C C . ASP A 1 319 ? 54.817 27.458 -3.865 1.00 28.99 573 ASP A C 1
ATOM 5089 O O . ASP A 1 319 ? 55.650 26.789 -4.482 1.00 26.86 573 ASP A O 1
ATOM 5098 N N . GLU A 1 320 ? 55.161 28.330 -2.922 1.00 14.05 574 GLU A N 1
ATOM 5099 C CA . GLU A 1 320 ? 56.545 28.434 -2.484 1.00 16.92 574 GLU A CA 1
ATOM 5100 C C . GLU A 1 320 ? 56.866 27.431 -1.374 1.00 17.62 574 GLU A C 1
ATOM 5101 O O . GLU A 1 320 ? 55.975 26.995 -0.623 1.00 19.45 574 GLU A O 1
ATOM 5113 N N . PRO A 1 321 ? 58.148 27.080 -1.239 1.00 17.63 575 PRO A N 1
ATOM 5114 C CA . PRO A 1 321 ? 58.520 26.201 -0.133 1.00 19.20 575 PRO A CA 1
ATOM 5115 C C . PRO A 1 321 ? 58.092 26.785 1.213 1.00 22.44 575 PRO A C 1
ATOM 5116 O O . PRO A 1 321 ? 58.225 27.972 1.461 1.00 20.37 575 PRO A O 1
ATOM 5127 N N . PHE A 1 322 ? 57.519 25.934 2.053 1.00 14.57 576 PHE A N 1
ATOM 5128 C CA . PHE A 1 322 ? 57.167 26.304 3.421 1.00 11.88 576 PHE A CA 1
ATOM 5129 C C . PHE A 1 322 ? 58.301 25.894 4.342 1.00 14.22 576 PHE A C 1
ATOM 5130 O O . PHE A 1 322 ? 58.794 24.758 4.261 1.00 15.17 576 PHE A O 1
ATOM 5147 N N . ASP A 1 323 ? 58.682 26.804 5.231 1.00 13.21 577 ASP A N 1
ATOM 5148 C CA . ASP A 1 323 ? 59.765 26.576 6.162 1.00 12.76 577 ASP A CA 1
ATOM 5149 C C . ASP A 1 323 ? 59.214 26.138 7.513 1.00 11.13 577 ASP A C 1
ATOM 5150 O O . ASP A 1 323 ? 58.804 26.970 8.352 1.00 11.88 577 ASP A O 1
ATOM 5159 N N . PHE A 1 324 ? 59.216 24.817 7.718 1.00 9.29 578 PHE A N 1
ATOM 5160 C CA . PHE A 1 324 ? 58.625 24.214 8.911 1.00 8.80 578 PHE A CA 1
ATOM 5161 C C . PHE A 1 324 ? 59.364 24.554 10.203 1.00 9.90 578 PHE A C 1
ATOM 5162 O O . PHE A 1 324 ? 58.787 24.570 11.305 1.00 9.97 578 PHE A O 1
ATOM 5179 N N . GLY A 1 325 ? 60.662 24.813 10.064 1.00 10.10 579 GLY A N 1
ATOM 5180 C CA . GLY A 1 325 ? 61.513 24.983 11.218 1.00 13.65 579 GLY A CA 1
ATOM 5181 C C . GLY A 1 325 ? 61.572 26.342 11.887 1.00 15.99 579 GLY A C 1
ATOM 5182 O O . GLY A 1 325 ? 62.262 26.482 12.894 1.00 14.33 579 GLY A O 1
ATOM 5186 N N . THR A 1 326 ? 60.832 27.337 11.401 1.00 13.41 580 THR A N 1
ATOM 5187 C CA . THR A 1 326 ? 60.908 28.627 12.054 1.00 13.63 580 THR A CA 1
ATOM 5188 C C . THR A 1 326 ? 60.391 28.511 13.459 1.00 18.63 580 THR A C 1
ATOM 5189 O O . THR A 1 326 ? 59.487 27.726 13.782 1.00 11.95 580 THR A O 1
ATOM 5200 N N . GLN A 1 327 ? 60.970 29.286 14.341 1.00 14.91 581 GLN A N 1
ATOM 5201 C CA A GLN A 1 327 ? 60.559 29.232 15.734 0.50 11.77 581 GLN A CA 1
ATOM 5202 C CA B GLN A 1 327 ? 60.561 29.231 15.732 0.50 11.69 581 GLN A CA 1
ATOM 5203 C C . GLN A 1 327 ? 59.085 29.667 15.885 1.00 11.29 581 GLN A C 1
ATOM 5204 O O . GLN A 1 327 ? 58.350 29.107 16.685 1.00 11.05 581 GLN A O 1
ATOM 5229 N N . SER A 1 328 ? 58.625 30.609 15.070 1.00 14.90 582 SER A N 1
ATOM 5230 C CA . SER A 1 328 ? 57.229 31.061 15.168 1.00 21.95 582 SER A CA 1
ATOM 5231 C C . SER A 1 328 ? 56.220 29.977 14.747 1.00 9.59 582 SER A C 1
ATOM 5232 O O . SER A 1 328 ? 55.234 29.749 15.434 1.00 15.32 582 SER A O 1
ATOM 5240 N N . THR A 1 329 ? 56.494 29.290 13.644 1.00 11.35 583 THR A N 1
ATOM 5241 C CA . THR A 1 329 ? 55.641 28.185 13.222 1.00 7.83 583 THR A CA 1
ATOM 5242 C C . THR A 1 329 ? 55.669 27.055 14.249 1.00 8.36 583 THR A C 1
ATOM 5243 O O . THR A 1 329 ? 54.607 26.522 14.611 1.00 10.53 583 THR A O 1
ATOM 5254 N N . THR A 1 330 ? 56.857 26.721 14.749 1.00 9.76 584 THR A N 1
ATOM 5255 C CA . THR A 1 330 ? 57.007 25.618 15.694 1.00 10.00 584 THR A CA 1
ATOM 5256 C C . THR A 1 330 ? 56.196 25.941 16.960 1.00 8.95 584 THR A C 1
ATOM 5257 O O . THR A 1 330 ? 55.451 25.103 17.479 1.00 7.80 584 THR A O 1
ATOM 5268 N N . GLU A 1 331 ? 56.294 27.182 17.417 1.00 8.44 585 GLU A N 1
ATOM 5269 C CA . GLU A 1 331 ? 55.567 27.616 18.617 1.00 7.77 585 GLU A CA 1
ATOM 5270 C C . GLU A 1 331 ? 54.043 27.578 18.436 1.00 8.16 585 GLU A C 1
ATOM 5271 O O . GLU A 1 331 ? 53.337 27.043 19.303 1.00 8.96 585 GLU A O 1
ATOM 5283 N N . LYS A 1 332 ? 53.540 28.112 17.310 1.00 9.13 586 LYS A N 1
ATOM 5284 C CA . LYS A 1 332 ? 52.093 28.124 17.042 1.00 8.20 586 LYS A CA 1
ATOM 5285 C C . LYS A 1 332 ? 51.539 26.707 17.040 1.00 7.54 586 LYS A C 1
ATOM 5286 O O . LYS A 1 332 ? 50.509 26.458 17.631 1.00 9.04 586 LYS A O 1
ATOM 5305 N N . ILE A 1 333 ? 52.234 25.777 16.400 1.00 8.14 587 ILE A N 1
ATOM 5306 C CA . ILE A 1 333 ? 51.717 24.422 16.292 1.00 8.24 587 ILE A CA 1
ATOM 5307 C C . ILE A 1 333 ? 51.751 23.743 17.671 1.00 6.05 587 ILE A C 1
ATOM 5308 O O . ILE A 1 333 ? 50.793 23.054 18.059 1.00 8.25 587 ILE A O 1
ATOM 5324 N N . HIS A 1 334 ? 52.812 23.930 18.441 1.00 6.27 588 HIS A N 1
ATOM 5325 C CA . HIS A 1 334 ? 52.811 23.409 19.815 1.00 6.61 588 HIS A CA 1
ATOM 5326 C C . HIS A 1 334 ? 51.680 24.025 20.656 1.00 6.66 588 HIS A C 1
ATOM 5327 O O . HIS A 1 334 ? 51.054 23.325 21.420 1.00 9.69 588 HIS A O 1
ATOM 5341 N N . ASN A 1 335 ? 51.457 25.335 20.526 1.00 7.71 589 ASN A N 1
ATOM 5342 C CA . ASN A 1 335 ? 50.462 26.049 21.349 1.00 7.28 589 ASN A CA 1
ATOM 5343 C C . ASN A 1 335 ? 49.018 25.759 20.970 1.00 7.05 589 ASN A C 1
ATOM 5344 O O . ASN A 1 335 ? 48.098 26.241 21.646 1.00 10.41 589 ASN A O 1
ATOM 5355 N N . LEU A 1 336 ? 48.833 24.965 19.922 1.00 8.76 590 LEU A N 1
ATOM 5356 C CA A LEU A 1 336 ? 47.509 24.457 19.589 0.51 7.98 590 LEU A CA 1
ATOM 5357 C CA B LEU A 1 336 ? 47.514 24.454 19.585 0.49 7.94 590 LEU A CA 1
ATOM 5358 C C . LEU A 1 336 ? 47.105 23.378 20.581 1.00 9.11 590 LEU A C 1
ATOM 5359 O O . LEU A 1 336 ? 45.948 23.244 20.916 1.00 10.12 590 LEU A O 1
ATOM 5388 N N . ILE A 1 337 ? 48.078 22.624 21.051 1.00 11.58 591 ILE A N 1
ATOM 5389 C CA . ILE A 1 337 ? 47.811 21.451 21.860 1.00 8.44 591 ILE A CA 1
ATOM 5390 C C . ILE A 1 337 ? 47.029 21.736 23.160 1.00 9.45 591 ILE A C 1
ATOM 5391 O O . ILE A 1 337 ? 46.082 21.001 23.449 1.00 16.59 591 ILE A O 1
ATOM 5407 N N . PRO A 1 338 ? 47.362 22.808 23.924 1.00 10.37 592 PRO A N 1
ATOM 5408 C CA . PRO A 1 338 ? 46.620 23.052 25.178 1.00 12.39 592 PRO A CA 1
ATOM 5409 C C . PRO A 1 338 ? 45.157 23.462 25.011 1.00 15.27 592 PRO A C 1
ATOM 5410 O O . PRO A 1 338 ? 44.427 23.494 26.001 1.00 16.85 592 PRO A O 1
ATOM 5421 N N . VAL A 1 339 ? 44.733 23.790 23.796 1.00 13.29 593 VAL A N 1
ATOM 5422 C CA . VAL A 1 339 ? 43.407 24.372 23.593 1.00 11.81 593 VAL A CA 1
ATOM 5423 C C . VAL A 1 339 ? 42.283 23.477 24.113 1.00 10.88 593 VAL A C 1
ATOM 5424 O O . VAL A 1 339 ? 41.313 23.975 24.735 1.00 13.48 593 VAL A O 1
ATOM 5447 N N . LEU A 1 341 ? 42.830 20.964 26.273 1.00 18.22 595 LEU A N 1
ATOM 5448 C CA . LEU A 1 341 ? 43.235 20.393 27.571 1.00 14.08 595 LEU A CA 1
ATOM 5449 C C . LEU A 1 341 ? 42.916 21.340 28.715 1.00 17.94 595 LEU A C 1
ATOM 5450 O O . LEU A 1 341 ? 43.792 21.977 29.318 1.00 21.72 595 LEU A O 1
ATOM 5466 N N . ARG A 1 342 ? 41.630 21.429 29.006 1.00 20.96 596 ARG A N 1
ATOM 5467 C CA . ARG A 1 342 ? 41.092 22.298 30.049 1.00 16.37 596 ARG A CA 1
ATOM 5468 C C . ARG A 1 342 ? 39.781 21.677 30.464 1.00 19.30 596 ARG A C 1
ATOM 5469 O O . ARG A 1 342 ? 39.231 20.846 29.747 1.00 22.97 596 ARG A O 1
ATOM 5490 N N . HIS A 1 343 ? 39.275 22.092 31.609 1.00 24.58 597 HIS A N 1
ATOM 5491 C CA . HIS A 1 343 ? 38.022 21.561 32.098 1.00 27.91 597 HIS A CA 1
ATOM 5492 C C . HIS A 1 343 ? 36.930 22.232 31.271 1.00 25.85 597 HIS A C 1
ATOM 5493 O O . HIS A 1 343 ? 36.879 23.455 31.198 1.00 27.20 597 HIS A O 1
ATOM 5507 N N . ARG A 1 344 ? 36.120 21.426 30.600 1.00 29.01 598 ARG A N 1
ATOM 5508 C CA . ARG A 1 344 ? 34.965 21.928 29.873 1.00 15.00 598 ARG A CA 1
ATOM 5509 C C . ARG A 1 344 ? 33.686 21.528 30.552 1.00 16.52 598 ARG A C 1
ATOM 5510 O O . ARG A 1 344 ? 33.636 20.521 31.269 1.00 16.40 598 ARG A O 1
ATOM 5531 N N . LEU A 1 345 ? 32.620 22.273 30.291 1.00 13.86 599 LEU A N 1
ATOM 5532 C CA . LEU A 1 345 ? 31.336 21.900 30.852 1.00 18.52 599 LEU A CA 1
ATOM 5533 C C . LEU A 1 345 ? 30.887 20.548 30.283 1.00 18.49 599 LEU A C 1
ATOM 5534 O O . LEU A 1 345 ? 30.268 19.755 30.991 1.00 18.48 599 LEU A O 1
ATOM 5550 N N . VAL A 1 346 ? 31.221 20.298 29.021 1.00 13.31 600 VAL A N 1
ATOM 5551 C CA . VAL A 1 346 ? 30.859 19.064 28.312 1.00 14.23 600 VAL A CA 1
ATOM 5552 C C . VAL A 1 346 ? 32.109 18.395 27.773 1.00 14.08 600 VAL A C 1
ATOM 5553 O O . VAL A 1 346 ? 32.766 18.931 26.887 1.00 12.86 600 VAL A O 1
ATOM 5566 N N . PRO A 1 347 ? 32.457 17.223 28.325 1.00 16.31 601 PRO A N 1
ATOM 5567 C CA . PRO A 1 347 ? 33.651 16.541 27.801 1.00 22.65 601 PRO A CA 1
ATOM 5568 C C . PRO A 1 347 ? 33.442 16.099 26.364 1.00 16.25 601 PRO A C 1
ATOM 5569 O O . PRO A 1 347 ? 32.415 15.499 26.057 1.00 20.96 601 PRO A O 1
ATOM 5580 N N . PRO A 1 348 ? 34.400 16.398 25.478 1.00 18.45 602 PRO A N 1
ATOM 5581 C CA . PRO A 1 348 ? 34.216 16.020 24.075 1.00 17.70 602 PRO A CA 1
ATOM 5582 C C . PRO A 1 348 ? 34.583 14.542 23.806 1.00 17.51 602 PRO A C 1
ATOM 5583 O O . PRO A 1 348 ? 35.203 13.904 24.656 1.00 18.34 602 PRO A O 1
ATOM 5594 N N . PRO A 1 349 ? 34.200 14.013 22.636 1.00 23.13 603 PRO A N 1
ATOM 5595 C CA . PRO A 1 349 ? 34.579 12.637 22.280 1.00 28.17 603 PRO A CA 1
ATOM 5596 C C . PRO A 1 349 ? 36.092 12.456 22.218 1.00 17.37 603 PRO A C 1
ATOM 5597 O O . PRO A 1 349 ? 36.855 13.375 21.877 1.00 14.11 603 PRO A O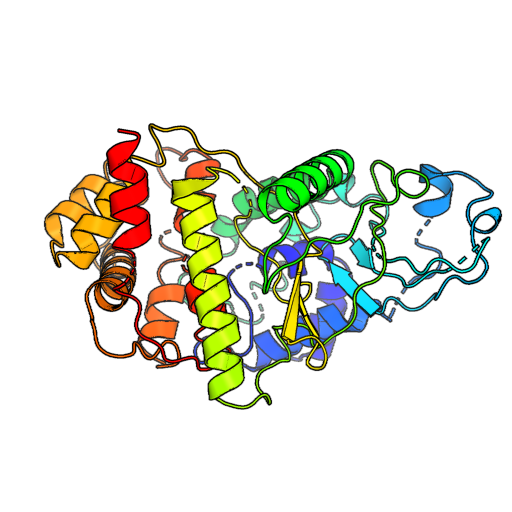 1
ATOM 5608 N N . GLU A 1 350 ? 36.517 11.268 22.627 1.00 22.20 604 GLU A N 1
ATOM 5609 C CA . GLU A 1 350 ? 37.916 10.968 22.765 1.00 24.79 604 GLU A CA 1
ATOM 5610 C C . GLU A 1 350 ? 38.570 11.176 21.428 1.00 18.02 604 GLU A C 1
ATOM 5611 O O . GLU A 1 350 ? 39.706 11.680 21.323 1.00 19.32 604 GLU A O 1
ATOM 5623 N N . GLU A 1 351 ? 37.850 10.836 20.374 1.00 17.33 605 GLU A N 1
ATOM 5624 C CA . GLU A 1 351 ? 38.483 10.869 19.076 1.00 19.96 605 GLU A CA 1
ATOM 5625 C C . GLU A 1 351 ? 38.655 12.303 18.571 1.00 24.98 605 GLU A C 1
ATOM 5626 O O . GLU A 1 351 ? 39.440 12.551 17.647 1.00 19.40 605 GLU A O 1
ATOM 5638 N N . THR A 1 352 ? 37.957 13.251 19.194 1.00 15.03 606 THR A N 1
ATOM 5639 C CA . THR A 1 352 ? 38.053 14.648 18.793 1.00 11.51 606 THR A CA 1
ATOM 5640 C C . THR A 1 352 ? 39.391 15.212 19.288 1.00 15.02 606 THR A C 1
ATOM 5641 O O . THR A 1 352 ? 40.083 15.937 18.578 1.00 10.73 606 THR A O 1
ATOM 5652 N N . TYR A 1 353 ? 39.757 14.858 20.507 1.00 14.90 607 TYR A N 1
ATOM 5653 C CA . TYR A 1 353 ? 41.088 15.174 21.009 1.00 12.39 607 TYR A CA 1
ATOM 5654 C C . TYR A 1 353 ? 42.188 14.687 20.059 1.00 11.31 607 TYR A C 1
ATOM 5655 O O . TYR A 1 353 ? 43.157 15.393 19.771 1.00 12.71 607 TYR A O 1
ATOM 5673 N N . SER A 1 354 ? 42.059 13.442 19.621 1.00 12.78 608 SER A N 1
ATOM 5674 C CA . SER A 1 354 ? 43.112 12.823 18.823 1.00 17.14 608 SER A CA 1
ATOM 5675 C C . SER A 1 354 ? 43.219 13.511 17.470 1.00 15.61 608 SER A C 1
ATOM 5676 O O . SER A 1 354 ? 44.317 13.847 17.001 1.00 13.57 608 SER A O 1
ATOM 5684 N N . LEU A 1 355 ? 42.086 13.785 16.853 1.00 15.19 609 LEU A N 1
ATOM 5685 C CA . LEU A 1 355 ? 42.091 14.462 15.561 1.00 10.48 609 LEU A CA 1
ATOM 5686 C C . LEU A 1 355 ? 42.684 15.888 15.628 1.00 10.42 609 LEU A C 1
ATOM 5687 O O . LEU A 1 355 ? 43.340 16.352 14.706 1.00 8.70 609 LEU A O 1
ATOM 5703 N N . HIS A 1 356 ? 42.458 16.566 16.743 1.00 8.47 610 HIS A N 1
ATOM 5704 C CA . HIS A 1 356 ? 42.958 17.910 16.950 1.00 7.88 610 HIS A CA 1
ATOM 5705 C C . HIS A 1 356 ? 44.488 17.973 16.873 1.00 7.38 610 HIS A C 1
ATOM 5706 O O . HIS A 1 356 ? 45.026 18.952 16.375 1.00 8.41 610 HIS A O 1
ATOM 5720 N N . ARG A 1 357 ? 45.152 16.924 17.369 1.00 6.42 611 ARG A N 1
ATOM 5721 C CA . ARG A 1 357 ? 46.617 16.875 17.453 1.00 7.99 611 ARG A CA 1
ATOM 5722 C C . ARG A 1 357 ? 47.307 16.292 16.210 1.00 7.55 611 ARG A C 1
ATOM 5723 O O . ARG A 1 357 ? 48.509 16.458 16.059 1.00 9.77 611 ARG A O 1
ATOM 5744 N N . LYS A 1 358 ? 46.568 15.595 15.350 1.00 8.98 612 LYS A N 1
ATOM 5745 C CA . LYS A 1 358 ? 47.189 14.761 14.308 1.00 8.22 612 LYS A CA 1
ATOM 5746 C C . LYS A 1 358 ? 48.067 15.526 13.305 1.00 5.19 612 LYS A C 1
ATOM 5747 O O . LYS A 1 358 ? 49.273 15.215 13.137 1.00 8.91 612 LYS A O 1
ATOM 5781 N N . GLY A 1 360 ? 49.217 18.584 13.320 1.00 9.44 614 GLY A N 1
ATOM 5782 C CA . GLY A 1 360 ? 50.262 19.319 13.987 1.00 12.34 614 GLY A CA 1
ATOM 5783 C C . GLY A 1 360 ? 51.446 18.464 14.346 1.00 8.77 614 GLY A C 1
ATOM 5784 O O . GLY A 1 360 ? 52.597 18.918 14.210 1.00 5.96 614 GLY A O 1
ATOM 5788 N N . GLY A 1 361 ? 51.198 17.238 14.810 1.00 6.43 615 GLY A N 1
ATOM 5789 C CA . GLY A 1 361 ? 52.263 16.315 15.092 1.00 7.94 615 GLY A CA 1
ATOM 5790 C C . GLY A 1 361 ? 53.141 16.035 13.890 1.00 9.87 615 GLY A C 1
ATOM 5791 O O . GLY A 1 361 ? 54.353 15.972 14.011 1.00 7.34 615 GLY A O 1
ATOM 5795 N N . SER A 1 362 ? 52.538 15.915 12.723 1.00 6.07 616 SER A N 1
ATOM 5796 C CA . SER A 1 362 ? 53.322 15.716 11.513 1.00 6.20 616 SER A CA 1
ATOM 5797 C C . SER A 1 362 ? 54.084 16.962 11.123 1.00 8.82 616 SER A C 1
ATOM 5798 O O . SER A 1 362 ? 55.270 16.873 10.768 1.00 8.45 616 SER A O 1
ATOM 5806 N N . PHE A 1 363 ? 53.473 18.145 11.242 1.00 4.97 617 PHE A N 1
ATOM 5807 C CA . PHE A 1 363 ? 54.239 19.371 11.005 1.00 5.12 617 PHE A CA 1
ATOM 5808 C C . PHE A 1 363 ? 55.446 19.456 11.953 1.00 5.41 617 PHE A C 1
ATOM 5809 O O . PHE A 1 363 ? 56.491 20.007 11.614 1.00 6.01 617 PHE A O 1
ATOM 5826 N N . LEU A 1 364 ? 55.275 18.995 13.181 1.00 5.06 618 LEU A N 1
ATOM 5827 C CA . LEU A 1 364 ? 56.343 19.153 14.143 1.00 5.61 618 LEU A CA 1
ATOM 5828 C C . LEU A 1 364 ? 57.548 18.218 13.935 1.00 5.14 618 LEU A C 1
ATOM 5829 O O . LEU A 1 364 ? 58.643 18.615 14.267 1.00 8.10 618 LEU A O 1
ATOM 5845 N N . ILE A 1 365 ? 57.401 17.028 13.386 1.00 4.99 619 ILE A N 1
ATOM 5846 C CA . ILE A 1 365 ? 58.616 16.284 13.020 1.00 7.23 619 ILE A CA 1
ATOM 5847 C C . ILE A 1 365 ? 59.273 17.008 11.817 1.00 6.68 619 ILE A C 1
ATOM 5848 O O . ILE A 1 365 ? 60.489 17.002 11.719 1.00 5.77 619 ILE A O 1
ATOM 5864 N N . CYS A 1 366 ? 58.488 17.643 10.943 1.00 5.18 620 CYS A N 1
ATOM 5865 C CA . CYS A 1 366 ? 59.088 18.457 9.867 1.00 6.98 620 CYS A CA 1
ATOM 5866 C C . CYS A 1 366 ? 59.875 19.651 10.436 1.00 6.31 620 CYS A C 1
ATOM 5867 O O . CYS A 1 366 ? 60.925 20.011 9.909 1.00 5.96 620 CYS A O 1
ATOM 5875 N N . SER A 1 367 ? 59.355 20.273 11.494 1.00 7.79 621 SER A N 1
ATOM 5876 C CA A SER A 1 367 ? 60.056 21.367 12.170 0.52 8.07 621 SER A CA 1
ATOM 5877 C CA B SER A 1 367 ? 60.074 21.362 12.164 0.48 8.08 621 SER A CA 1
ATOM 5878 C C . SER A 1 367 ? 61.365 20.859 12.767 1.00 8.60 621 SER A C 1
ATOM 5879 O O . SER A 1 367 ? 62.418 21.487 12.613 1.00 8.92 621 SER A O 1
ATOM 5892 N N . LYS A 1 368 ? 61.285 19.731 13.478 1.00 6.95 622 LYS A N 1
ATOM 5893 C CA . LYS A 1 368 ? 62.465 19.177 14.157 1.00 7.38 622 LYS A CA 1
ATOM 5894 C C . LYS A 1 368 ? 63.588 18.906 13.157 1.00 14.80 622 LYS A C 1
ATOM 5895 O O . LYS A 1 368 ? 64.761 19.202 13.423 1.00 11.93 622 LYS A O 1
ATOM 5914 N N . LEU A 1 369 ? 63.225 18.387 11.988 1.00 7.29 623 LEU A N 1
ATOM 5915 C CA . LEU A 1 369 ? 64.190 18.116 10.940 1.00 9.22 623 LEU A CA 1
ATOM 5916 C C . LEU A 1 369 ? 64.481 19.270 9.982 1.00 10.77 623 LEU A C 1
ATOM 5917 O O . LEU A 1 369 ? 65.134 19.069 8.945 1.00 9.75 623 LEU A O 1
ATOM 5933 N N . LYS A 1 370 ? 63.999 20.457 10.333 1.00 7.53 624 LYS A N 1
ATOM 5934 C CA . LYS A 1 370 ? 64.266 21.705 9.628 1.00 8.03 624 LYS A CA 1
ATOM 5935 C C . LYS A 1 370 ? 63.987 21.581 8.139 1.00 10.24 624 LYS A C 1
ATOM 5936 O O . LYS A 1 370 ? 64.735 22.111 7.309 1.00 9.25 624 LYS A O 1
ATOM 5955 N N . ALA A 1 371 ? 62.884 20.919 7.809 1.00 7.66 625 ALA A N 1
ATOM 5956 C CA . ALA A 1 371 ? 62.461 20.731 6.421 1.00 11.20 625 ALA A CA 1
ATOM 5957 C C . ALA A 1 371 ? 61.860 21.996 5.796 1.00 10.78 625 ALA A C 1
ATOM 5958 O O . ALA A 1 371 ? 61.290 22.860 6.477 1.00 7.09 625 ALA A O 1
ATOM 5965 N N . ARG A 1 372 ? 61.989 22.080 4.478 1.00 9.27 626 ARG A N 1
ATOM 5966 C CA . ARG A 1 372 ? 61.433 23.167 3.703 1.00 7.77 626 ARG A CA 1
ATOM 5967 C C . ARG A 1 372 ? 61.010 22.609 2.356 1.00 12.36 626 ARG A C 1
ATOM 5968 O O . ARG A 1 372 ? 61.839 22.127 1.612 1.00 12.55 626 ARG A O 1
ATOM 5989 N N . PHE A 1 373 ? 59.724 22.707 2.039 1.00 8.29 627 PHE A N 1
ATOM 5990 C CA . PHE A 1 373 ? 59.206 22.162 0.789 1.00 9.15 627 PHE A CA 1
ATOM 5991 C C . PHE A 1 373 ? 57.826 22.711 0.512 1.00 13.84 627 PHE A C 1
ATOM 5992 O O . PHE A 1 373 ? 57.155 23.181 1.422 1.00 8.98 627 PHE A O 1
ATOM 6009 N N . PRO A 1 374 ? 57.420 22.697 -0.767 1.00 13.25 628 PRO A N 1
ATOM 6010 C CA . PRO A 1 374 ? 56.103 23.202 -1.161 1.00 12.50 628 PRO A CA 1
ATOM 6011 C C . PRO A 1 374 ? 54.997 22.208 -0.837 1.00 12.65 628 PRO A C 1
ATOM 6012 O O . PRO A 1 374 ? 55.199 21.004 -1.043 1.00 12.99 628 PRO A O 1
ATOM 6023 N N . CYS A 1 375 ? 53.872 22.715 -0.319 1.00 12.81 629 CYS A N 1
ATOM 6024 C CA . CYS A 1 375 ? 52.771 21.869 0.170 1.00 10.12 629 CYS A CA 1
ATOM 6025 C C . CYS A 1 375 ? 51.438 22.017 -0.560 1.00 15.81 629 CYS A C 1
ATOM 6026 O O . CYS A 1 375 ? 50.492 21.269 -0.299 1.00 10.91 629 CYS A O 1
ATOM 6034 N N . LYS A 1 376 ? 51.331 22.981 -1.460 1.00 10.54 630 LYS A N 1
ATOM 6035 C CA . LYS A 1 376 ? 50.066 23.179 -2.114 1.00 8.61 630 LYS A CA 1
ATOM 6036 C C . LYS A 1 376 ? 49.667 21.964 -2.926 1.00 9.07 630 LYS A C 1
ATOM 6037 O O . LYS A 1 376 ? 48.508 21.562 -2.895 1.00 10.53 630 LYS A O 1
ATOM 6056 N N . ALA A 1 377 ? 50.603 21.385 -3.675 1.00 10.00 631 ALA A N 1
ATOM 6057 C CA . ALA A 1 377 ? 50.249 20.288 -4.561 1.00 11.38 631 ALA A CA 1
ATOM 6058 C C . ALA A 1 377 ? 49.704 19.081 -3.781 1.00 9.39 631 ALA A C 1
ATOM 6059 O O . ALA A 1 377 ? 48.724 18.485 -4.213 1.00 11.38 631 ALA A O 1
ATOM 6081 N N . PHE A 1 379 ? 48.160 19.000 -0.988 1.00 11.64 633 PHE A N 1
ATOM 6082 C CA . PHE A 1 379 ? 46.835 19.275 -0.449 1.00 7.97 633 PHE A CA 1
ATOM 6083 C C . PHE A 1 379 ? 45.781 19.307 -1.539 1.00 8.57 633 PHE A C 1
ATOM 6084 O O . PHE A 1 379 ? 44.699 18.752 -1.380 1.00 13.15 633 PHE A O 1
ATOM 6101 N N . GLU A 1 380 ? 46.097 19.905 -2.667 1.00 9.89 634 GLU A N 1
ATOM 6102 C CA . GLU A 1 380 ? 45.132 19.952 -3.772 1.00 13.26 634 GLU A CA 1
ATOM 6103 C C . GLU A 1 380 ? 44.816 18.534 -4.296 1.00 10.22 634 GLU A C 1
ATOM 6104 O O . GLU A 1 380 ? 43.664 18.227 -4.614 1.00 12.75 634 GLU A O 1
ATOM 6116 N N . GLU A 1 381 ? 45.835 17.683 -4.335 1.00 12.47 635 GLU A N 1
ATOM 6117 C CA . GLU A 1 381 ? 45.684 16.287 -4.717 1.00 16.64 635 GLU A CA 1
ATOM 6118 C C . GLU A 1 381 ? 44.783 15.581 -3.710 1.00 16.21 635 GLU A C 1
ATOM 6119 O O . GLU A 1 381 ? 43.801 14.940 -4.085 1.00 16.09 635 GLU A O 1
ATOM 6131 N N . ALA A 1 382 ? 45.095 15.739 -2.430 1.00 13.70 636 ALA A N 1
ATOM 6132 C CA . ALA A 1 382 ? 44.310 15.075 -1.389 1.00 19.82 636 ALA A CA 1
ATOM 6133 C C . ALA A 1 382 ? 42.861 15.544 -1.399 1.00 15.45 636 ALA A C 1
ATOM 6134 O O . ALA A 1 382 ? 41.928 14.725 -1.316 1.00 17.94 636 ALA A O 1
ATOM 6141 N N . TYR A 1 383 ? 42.649 16.845 -1.569 1.00 11.81 637 TYR A N 1
ATOM 6142 C CA . TYR A 1 383 ? 41.317 17.408 -1.554 1.00 15.16 637 TYR A CA 1
ATOM 6143 C C . TYR A 1 383 ? 40.506 16.984 -2.771 1.00 17.03 637 TYR A C 1
ATOM 6144 O O . TYR A 1 383 ? 39.323 16.611 -2.683 1.00 17.59 637 TYR A O 1
ATOM 6162 N N . SER A 1 384 ? 41.134 17.071 -3.930 1.00 14.61 638 SER A N 1
ATOM 6163 C CA . SER A 1 384 ? 40.496 16.623 -5.147 1.00 19.56 638 SER A CA 1
ATOM 6164 C C . SER A 1 384 ? 40.082 15.145 -5.063 1.00 20.22 638 SER A C 1
ATOM 6165 O O . SER A 1 384 ? 38.951 14.810 -5.390 1.00 21.77 638 SER A O 1
ATOM 6173 N N . ASN A 1 385 ? 41.005 14.282 -4.654 1.00 19.78 639 ASN A N 1
ATOM 6174 C CA . ASN A 1 385 ? 40.744 12.853 -4.509 1.00 22.63 639 ASN A CA 1
ATOM 6175 C C . ASN A 1 385 ? 39.563 12.591 -3.577 1.00 21.51 639 ASN A C 1
ATOM 6176 O O . ASN A 1 385 ? 38.694 11.783 -3.863 1.00 23.82 639 ASN A O 1
ATOM 6187 N N . TYR A 1 386 ? 39.565 13.257 -2.428 1.00 23.06 640 TYR A N 1
ATOM 6188 C CA . TYR A 1 386 ? 38.477 13.115 -1.457 1.00 23.22 640 TYR A CA 1
ATOM 6189 C C . TYR A 1 386 ? 37.126 13.535 -2.053 1.00 22.43 640 TYR A C 1
ATOM 6190 O O . TYR A 1 386 ? 36.138 12.776 -1.995 1.00 21.49 640 TYR A O 1
ATOM 6208 N N . CYS A 1 387 ? 37.087 14.715 -2.669 1.00 22.39 641 CYS A N 1
ATOM 6209 C CA . CYS A 1 387 ? 35.847 15.236 -3.250 1.00 19.93 641 CYS A CA 1
ATOM 6210 C C . CYS A 1 387 ? 35.191 14.340 -4.326 1.00 25.72 641 CYS A C 1
ATOM 6211 O O . CYS A 1 387 ? 33.972 14.243 -4.388 1.00 33.91 641 CYS A O 1
ATOM 6219 N N . LYS A 1 388 ? 36.000 13.697 -5.163 1.00 24.33 642 LYS A N 1
ATOM 6220 C CA . LYS A 1 388 ? 35.476 12.763 -6.170 1.00 32.61 642 LYS A CA 1
ATOM 6221 C C . LYS A 1 388 ? 34.604 11.669 -5.546 1.00 36.76 642 LYS A C 1
ATOM 6222 O O . LYS A 1 388 ? 33.515 11.354 -6.055 1.00 25.98 642 LYS A O 1
ATOM 6241 N N . ARG A 1 389 ? 35.083 11.078 -4.453 1.00 34.19 643 ARG A N 1
ATOM 6242 C CA . ARG A 1 389 ? 34.345 9.991 -3.810 1.00 36.40 643 ARG A CA 1
ATOM 6243 C C . ARG A 1 389 ? 33.102 10.556 -3.116 1.00 43.44 643 ARG A C 1
ATOM 6244 O O . ARG A 1 389 ? 32.173 9.815 -2.777 1.00 50.46 643 ARG A O 1
ATOM 6265 N N . GLN A 1 390 ? 33.099 11.871 -2.906 1.00 38.14 644 GLN A N 1
ATOM 6266 C CA . GLN A 1 390 ? 31.891 12.577 -2.484 1.00 40.90 644 GLN A CA 1
ATOM 6267 C C . GLN A 1 390 ? 30.927 12.759 -3.651 1.00 43.19 644 GLN A C 1
ATOM 6268 O O . GLN A 1 390 ? 29.786 12.309 -3.599 1.00 46.81 644 GLN A O 1
#

InterPro domains:
  IPR004147 ABC1 atypical kinase-like domain [PF03109] (300-538)
  IPR011009 Protein kinase-like domain superfamily [SSF56112] (315-522)
  IPR034646 ADCK3-like domain [cd13970] (295-545)
  IPR051409 Atypical kinase ADCK [PTHR43851] (3-646)

Organism: Homo sapiens (NCBI:txid9606)

B-factor: mean 21.82, std 15.5, range [4.97, 138.55]

GO terms:
  GO:0016301 kinase activity (F, IDA)
  GO:0005739 mitochondrion (C, IDA)
  GO:0043531 ADP binding (F, IDA)
  GO:0016310 phosphorylation (P, IDA)
  GO:0006744 ubiquinone biosynthetic process (P, IDA)
  GO:0031966 mitochondrial membrane (C, EXP)
  GO:0006744 ubiquinone biosynthetic process (P, IMP)
  GO:0005739 mitochondrion (C, HTP)
  GO:0005515 protein binding (F, IPI)

Secondary structure (DSSP, 8-state):
--HHHHHHHHHHTHHHHHHHH----SSSSSS-HHHHHHHHHHHHGGG--TT--HHHHHH-S-SGGG-S-B-SS-SEEETTEEE--B---S--B--EEPTTTGGGHHHHHHH---------TT--GGGTHHHHHHHHHHHT-HHHHHHHHHHHHHHTTT-SSEE-PPB-GGG-BTTB--BB---SEEGGG-TTS-HHHHHHHHHHHHHHHHHIIIII----S--GGGEEEETTTTEEEE---TT-----HHHHHHHHHHHHHHHTT-HHHHHHHHH---S-S------HHHHHHHHHHHHHHH-SSPEETT-HHHHHHHHTTTT-----SSPPPHHHHHHHH--HHHHHHHHTT-EE-----HHHHHHHHHH-

Solvent-accessible surface area: 16908 Å² total